Protein AF-0000000066103671 (afdb_homodimer)

Solvent-accessible surface area (backbone atoms only — not comparable to full-atom values): 26483 Å² total; per-residue (Å²): 96,46,72,67,55,50,37,51,46,23,63,72,54,31,15,44,34,22,40,31,51,63,64,48,83,91,61,51,40,71,77,43,67,75,44,98,49,34,64,34,54,51,50,50,44,42,47,73,41,27,54,81,28,36,39,29,40,30,37,34,46,30,46,25,46,45,54,41,62,62,21,47,50,31,49,45,51,47,43,51,47,41,52,72,78,41,65,83,52,42,36,34,37,46,51,26,42,49,42,54,46,69,52,20,32,26,42,35,42,20,42,48,61,73,51,53,35,31,24,36,29,29,52,55,64,54,22,55,50,25,49,38,46,48,38,70,47,81,59,38,37,36,29,33,58,40,40,62,65,54,81,16,22,63,69,43,28,61,35,47,38,81,92,37,34,35,25,56,51,51,54,60,54,47,63,72,42,69,57,34,87,35,40,32,30,32,38,31,34,52,49,53,67,56,37,40,58,48,36,72,76,45,64,70,48,38,31,42,27,43,42,62,60,78,50,63,19,46,67,65,48,46,45,73,37,46,49,38,96,69,40,26,54,32,41,37,45,32,65,75,27,68,52,61,33,55,51,97,58,20,34,61,46,18,20,52,47,33,40,55,50,20,53,54,38,34,58,56,58,71,71,109,96,45,73,66,56,50,35,51,46,22,63,72,54,32,14,44,33,22,41,32,52,63,62,46,83,91,60,51,40,71,76,44,67,76,44,97,50,37,66,35,55,52,50,51,42,43,46,74,42,26,54,81,29,35,38,27,41,30,39,35,45,31,47,25,47,45,54,40,62,61,21,46,49,31,49,44,51,46,43,50,47,40,53,73,76,42,65,83,53,42,36,35,38,46,52,27,42,49,42,52,46,69,52,19,32,27,44,34,42,19,43,48,61,73,49,52,36,32,26,36,31,28,52,54,64,51,21,54,49,25,50,38,46,48,39,69,46,83,57,38,38,35,28,34,58,41,41,61,63,54,81,16,22,63,70,44,30,61,36,47,39,79,93,38,33,36,25,57,50,52,54,60,56,48,63,70,40,71,58,34,85,36,40,32,30,32,38,31,33,48,49,52,66,56,37,40,57,49,35,73,78,46,65,71,46,39,31,42,27,44,42,61,59,77,50,62,18,46,68,65,47,46,45,73,37,43,49,37,97,69,42,27,52,34,40,36,45,31,65,78,26,69,52,62,33,58,51,97,57,20,33,62,46,19,19,51,46,32,40,52,50,18,53,54,39,35,59,57,58,70,73,108

InterPro domains:
  IPR001754 Orotidine 5'-phosphate decarboxylase domain [PF00215] (17-248)
  IPR001754 Orotidine 5'-phosphate decarboxylase domain [SM00934] (16-254)
  IPR011060 Ribulose-phosphate binding barrel [SSF51366] (2-254)
  IPR011995 Orotidine 5'-phosphate decarboxylase, type 2 [MF_01215] (1-267)
  IPR011995 Orotidine 5'-phosphate decarboxylase, type 2 [PTHR43375] (3-267)
  IPR011995 Orotidine 5'-phosphate decarboxylase, type 2 [TIGR02127] (4-252)
  IPR013785 Aldolase-type TIM barrel [G3DSA:3.20.20.70] (2-271)

pLDDT: mean 95.79, std 6.37, range [55.5, 98.94]

Sequence (544 aa):
MTSQELTEQILKKQSFLCVGLDTDLDKIPTYLLSEKDPVFSFNKAIIDATHQYCVAYKPNIAFYEAIGVDGWKALKKTIEYLHAEYPDLYTIADAKRGDIGNTSRMYAKAFFEDLGFDSITVAPYMGKDSVEPFLEFTNKHTILLALTSNEGAFDFQTLKTGDKELYKKVIETSKNWQNSENLMYVVGATKAEYLAEIRKIIPENFLLVPGVGAQGGSLEEVCKYGMTKNVGLLINSSRKIIYASDSSNFAEIAGAKAEAMQNQMASELEKLMTSQELTEQILKKQSFLCVGLDTDLDKIPTYLLSEKDPVFSFNKAIIDATHQYCVAYKPNIAFYEAIGVDGWKALKKTIEYLHAEYPDLYTIADAKRGDIGNTSRMYAKAFFEDLGFDSITVAPYMGKDSVEPFLEFTNKHTILLALTSNEGAFDFQTLKTGDKELYKKVIETSKNWQNSENLMYVVGATKAEYLAEIRKIIPENFLLVPGVGAQGGSLEEVCKYGMTKNVGLLINSSRKIIYASDSSNFAEIAGAKAEAMQNQMASELEKL

Nearest PDB structures (foldseek):
  3qw3-assembly1_B  TM=9.027E-01  e=1.131E-23  Leishmania infantum
  3qw3-assembly1_A  TM=9.038E-01  e=2.795E-23  Leishmania infantum
  3qw4-assembly1_B  TM=8.839E-01  e=1.881E-23  Leishmania donovani
  4mjz-assembly2_B-3  TM=8.627E-01  e=3.505E-23  Toxoplasma gondii
  3qw4-assembly1_C  TM=8.760E-01  e=3.505E-23  Leishmania donovani

Structure (mmCIF, N/CA/C/O backbone):
data_AF-0000000066103671-model_v1
#
loop_
_entity.id
_entity.type
_entity.pdbx_description
1 polymer "Orotidine 5'-phosphate decarboxylase"
#
loop_
_atom_site.group_PDB
_atom_site.id
_atom_site.type_symbol
_atom_site.label_atom_id
_atom_site.label_alt_id
_atom_site.label_comp_id
_atom_site.label_asym_id
_atom_site.label_entity_id
_atom_site.label_seq_id
_atom_site.pdbx_PDB_ins_code
_atom_site.Cartn_x
_atom_site.Cartn_y
_atom_site.Cartn_z
_atom_site.occupancy
_atom_site.B_iso_or_equiv
_atom_site.auth_seq_id
_atom_site.auth_comp_id
_atom_site.auth_asym_id
_atom_site.auth_atom_id
_atom_site.pdbx_PDB_model_num
ATOM 1 N N . MET A 1 1 ? 6.52 11.133 18.312 1 90.62 1 MET A N 1
ATOM 2 C CA . MET A 1 1 ? 5.824 12.312 18.812 1 90.62 1 MET A CA 1
ATOM 3 C C . MET A 1 1 ? 4.375 11.992 19.141 1 90.62 1 MET A C 1
ATOM 5 O O . MET A 1 1 ? 3.703 11.281 18.391 1 90.62 1 MET A O 1
ATOM 9 N N . THR A 1 2 ? 3.879 12.508 20.234 1 94.19 2 THR A N 1
ATOM 10 C CA . THR A 1 2 ? 2.502 12.258 20.641 1 94.19 2 THR A CA 1
ATOM 11 C C . THR A 1 2 ? 1.561 13.305 20.047 1 94.19 2 THR A C 1
ATOM 13 O O . THR A 1 2 ? 2.01 14.328 19.531 1 94.19 2 THR A O 1
ATOM 16 N N . SER A 1 3 ? 0.267 13.047 20.109 1 96.19 3 SER A N 1
ATOM 17 C CA . SER A 1 3 ? -0.73 14.008 19.641 1 96.19 3 SER A CA 1
ATOM 18 C C . SER A 1 3 ? -0.644 15.312 20.422 1 96.19 3 SER A C 1
ATOM 20 O O . SER A 1 3 ? -0.852 16.391 19.875 1 96.19 3 SER A O 1
ATOM 22 N N . GLN A 1 4 ? -0.362 15.188 21.688 1 96.19 4 GLN A N 1
ATOM 23 C CA . GLN A 1 4 ? -0.229 16.375 22.531 1 96.19 4 GLN A CA 1
ATOM 24 C C . GLN A 1 4 ? 0.967 17.219 22.109 1 96.19 4 GLN A C 1
ATOM 26 O O . GLN A 1 4 ? 0.862 18.438 22 1 96.19 4 GLN A O 1
ATOM 31 N N . GLU A 1 5 ? 2.051 16.578 21.875 1 97.25 5 GLU A N 1
ATOM 32 C CA . GLU A 1 5 ? 3.242 17.281 21.422 1 97.25 5 GLU A CA 1
ATOM 33 C C . GLU A 1 5 ? 3 17.953 20.062 1 97.25 5 GLU A C 1
ATOM 35 O O . GLU A 1 5 ? 3.475 19.062 19.812 1 97.25 5 GLU A O 1
ATOM 40 N N . LEU A 1 6 ? 2.307 17.25 19.203 1 98.12 6 LEU A N 1
ATOM 41 C CA . LEU A 1 6 ? 1.964 17.812 17.891 1 98.12 6 LEU A CA 1
ATOM 42 C C . LEU A 1 6 ? 1.114 19.078 18.047 1 98.12 6 LEU A C 1
ATOM 44 O O . LEU A 1 6 ? 1.355 20.078 17.375 1 98.12 6 LEU A O 1
ATOM 48 N N . THR A 1 7 ? 0.162 19.047 18.938 1 98.12 7 THR A N 1
ATOM 49 C CA . THR A 1 7 ? -0.679 20.219 19.203 1 98.12 7 THR A CA 1
ATOM 50 C C . THR A 1 7 ? 0.156 21.375 19.734 1 98.12 7 THR A C 1
ATOM 52 O O . THR A 1 7 ? -0.048 22.516 19.344 1 98.12 7 THR A O 1
ATOM 55 N N . GLU A 1 8 ? 1.073 21.047 20.578 1 98.06 8 GLU A N 1
ATOM 56 C CA . GLU A 1 8 ? 1.951 22.078 21.125 1 98.06 8 GLU A CA 1
ATOM 57 C C . GLU A 1 8 ? 2.764 22.75 20.016 1 98.06 8 GLU A C 1
ATOM 59 O O . GLU A 1 8 ? 2.938 23.969 20.031 1 98.06 8 GLU A O 1
ATOM 64 N N . GLN A 1 9 ? 3.244 21.953 19.094 1 98.19 9 GLN A N 1
ATOM 65 C CA . GLN A 1 9 ? 4.004 22.516 17.984 1 98.19 9 GLN A CA 1
ATOM 66 C C . GLN A 1 9 ? 3.119 23.375 17.078 1 98.19 9 GLN A C 1
ATOM 68 O O . GLN A 1 9 ? 3.562 24.406 16.562 1 98.19 9 GLN A O 1
ATOM 73 N N . ILE A 1 10 ? 1.901 22.938 16.875 1 98.75 10 ILE A N 1
ATOM 74 C CA . ILE A 1 10 ? 0.945 23.688 16.062 1 98.75 10 ILE A CA 1
ATOM 75 C C . ILE A 1 10 ? 0.717 25.062 16.672 1 98.75 10 ILE A C 1
ATOM 77 O O . ILE A 1 10 ? 0.753 26.078 15.961 1 98.75 10 ILE A O 1
ATOM 81 N N . LEU A 1 11 ? 0.555 25.094 17.922 1 98.06 11 LEU A N 1
ATOM 82 C CA . LEU A 1 11 ? 0.298 26.359 18.594 1 98.06 11 LEU A CA 1
ATOM 83 C C . LEU A 1 11 ? 1.552 27.219 18.609 1 98.06 11 LEU A C 1
ATOM 85 O O . LEU A 1 11 ? 1.476 28.438 18.406 1 98.06 11 LEU A O 1
ATOM 89 N N . LYS A 1 12 ? 2.668 26.625 18.828 1 98.06 12 LYS A N 1
ATOM 90 C CA . LYS A 1 12 ? 3.936 27.344 18.891 1 98.06 12 LYS A CA 1
ATOM 91 C C . LYS A 1 12 ? 4.254 27.984 17.547 1 98.06 12 LYS A C 1
ATOM 93 O O . LYS A 1 12 ? 4.645 29.156 17.484 1 98.06 12 LYS A O 1
ATOM 98 N N . LYS A 1 13 ? 3.984 27.281 16.484 1 98.25 13 LYS A N 1
ATOM 99 C CA . LYS A 1 13 ? 4.348 27.766 15.141 1 98.25 13 LYS A CA 1
ATOM 100 C C . LYS A 1 13 ? 3.182 28.484 14.484 1 98.25 13 LYS A C 1
ATOM 102 O O . LYS A 1 13 ? 3.336 29.078 13.406 1 98.25 13 LYS A O 1
ATOM 107 N N . GLN A 1 14 ? 2.053 28.391 15.109 1 98.44 14 GLN A N 1
ATOM 108 C CA . GLN A 1 14 ? 0.826 28.938 14.539 1 98.44 14 GLN A CA 1
ATOM 109 C C . GLN A 1 14 ? 0.572 28.375 13.141 1 98.44 14 GLN A C 1
ATOM 111 O O . GLN A 1 14 ? 0.325 29.125 12.203 1 98.44 14 GLN A O 1
ATOM 116 N N . SER A 1 15 ? 0.712 27.078 13.078 1 98.69 15 SER A N 1
ATOM 117 C CA . SER A 1 15 ? 0.594 26.391 11.797 1 98.69 15 SER A CA 1
ATOM 118 C C . SER A 1 15 ? 0.113 24.953 11.977 1 98.69 15 SER A C 1
ATOM 120 O O . SER A 1 15 ? 0.46 24.297 12.961 1 98.69 15 SER A O 1
ATOM 122 N N . PHE A 1 16 ? -0.69 24.469 11.156 1 98.62 16 PHE A N 1
ATOM 123 C CA . PHE A 1 16 ? -1.019 23.062 11.031 1 98.62 16 PHE A CA 1
ATOM 124 C C . PHE A 1 16 ? -0.837 22.594 9.586 1 98.62 16 PHE A C 1
ATOM 126 O O . PHE A 1 16 ? -1.598 21.75 9.102 1 98.62 16 PHE A O 1
ATOM 133 N N . LEU A 1 17 ? 0.195 23.219 8.945 1 98.56 17 LEU A N 1
ATOM 134 C CA . LEU A 1 17 ? 0.61 22.906 7.582 1 98.56 17 LEU A CA 1
ATOM 135 C C . LEU A 1 17 ? 1.498 21.656 7.555 1 98.56 17 LEU A C 1
ATOM 137 O O . LEU A 1 17 ? 2.416 21.531 8.367 1 98.56 17 LEU A O 1
ATOM 141 N N . CYS A 1 18 ? 1.164 20.734 6.703 1 98.81 18 CYS A N 1
ATOM 142 C CA . CYS A 1 18 ? 1.999 19.594 6.328 1 98.81 18 CYS A CA 1
ATOM 143 C C . CYS A 1 18 ? 2.5 19.734 4.895 1 98.81 18 CYS A C 1
ATOM 145 O O . CYS A 1 18 ? 1.705 19.766 3.953 1 98.81 18 CYS A O 1
ATOM 147 N N . VAL A 1 19 ? 3.771 19.828 4.68 1 98.81 19 VAL A N 1
ATOM 148 C CA . VAL A 1 19 ? 4.348 19.984 3.348 1 98.81 19 VAL A CA 1
ATOM 149 C C . VAL A 1 19 ? 4.668 18.609 2.76 1 98.81 19 VAL A C 1
ATOM 151 O O . VAL A 1 19 ? 5.418 17.844 3.355 1 98.81 19 VAL A O 1
ATOM 154 N N . GLY A 1 20 ? 4.031 18.328 1.617 1 98.56 20 GLY A N 1
ATOM 155 C CA . GLY A 1 20 ? 4.359 17.094 0.913 1 98.56 20 GLY A CA 1
ATOM 156 C C . GLY A 1 20 ? 5.703 17.141 0.216 1 98.56 20 GLY A C 1
ATOM 157 O O . GLY A 1 20 ? 6.047 18.156 -0.411 1 98.56 20 GLY A O 1
ATOM 158 N N . LEU A 1 21 ? 6.504 16.109 0.384 1 98.69 21 LEU A N 1
ATOM 159 C CA . LEU A 1 21 ? 7.762 15.953 -0.339 1 98.69 21 LEU A CA 1
ATOM 160 C C . LEU A 1 21 ? 7.637 14.891 -1.426 1 98.69 21 LEU A C 1
ATOM 162 O O . LEU A 1 21 ? 8.273 13.844 -1.352 1 98.69 21 LEU A O 1
ATOM 166 N N . ASP A 1 22 ? 6.906 15.211 -2.447 1 98 22 ASP A N 1
ATOM 167 C CA . ASP A 1 22 ? 6.625 14.328 -3.574 1 98 22 ASP A CA 1
ATOM 168 C C . ASP A 1 22 ? 7.559 14.617 -4.746 1 98 22 ASP A C 1
ATOM 170 O O . ASP A 1 22 ? 7.105 14.93 -5.848 1 98 22 ASP A O 1
ATOM 174 N N . THR A 1 23 ? 8.797 14.43 -4.578 1 97.56 23 THR A N 1
ATOM 175 C CA . THR A 1 23 ? 9.828 14.891 -5.5 1 97.56 23 THR A CA 1
ATOM 176 C C . THR A 1 23 ? 9.828 14.055 -6.773 1 97.56 23 THR A C 1
ATOM 178 O O . THR A 1 23 ? 10.086 12.844 -6.723 1 97.56 23 THR A O 1
ATOM 181 N N . ASP A 1 24 ? 9.531 14.656 -7.816 1 96.12 24 ASP A N 1
ATOM 182 C CA . ASP A 1 24 ? 9.562 14.133 -9.18 1 96.12 24 ASP A CA 1
ATOM 183 C C . ASP A 1 24 ? 10.75 14.703 -9.953 1 96.12 24 ASP A C 1
ATOM 185 O O . ASP A 1 24 ? 10.812 15.914 -10.195 1 96.12 24 ASP A O 1
ATOM 189 N N . LEU A 1 25 ? 11.609 13.898 -10.445 1 95.56 25 LEU A N 1
ATOM 190 C CA . LEU A 1 25 ? 12.844 14.328 -11.094 1 95.56 25 LEU A CA 1
ATOM 191 C C . LEU A 1 25 ? 12.539 15.133 -12.352 1 95.56 25 LEU A C 1
ATOM 193 O O . LEU A 1 25 ? 13.344 15.961 -12.781 1 95.56 25 LEU A O 1
ATOM 197 N N . ASP A 1 26 ? 11.344 14.938 -12.953 1 94.56 26 ASP A N 1
ATOM 198 C CA . ASP A 1 26 ? 10.969 15.641 -14.172 1 94.56 26 ASP A CA 1
ATOM 199 C C . ASP A 1 26 ? 10.539 17.078 -13.867 1 94.56 26 ASP A C 1
ATOM 201 O O . ASP A 1 26 ? 10.422 17.906 -14.781 1 94.56 26 ASP A O 1
ATOM 205 N N . LYS A 1 27 ? 10.391 17.438 -12.578 1 95.94 27 LYS A N 1
ATOM 206 C CA . LYS A 1 27 ? 9.789 18.719 -12.234 1 95.94 27 LYS A CA 1
ATOM 207 C C . LYS A 1 27 ? 10.758 19.594 -11.445 1 95.94 27 LYS A C 1
ATOM 209 O O . LYS A 1 27 ? 10.484 20.766 -11.195 1 95.94 27 LYS A O 1
ATOM 214 N N . ILE A 1 28 ? 11.875 19.047 -11.031 1 96.44 28 ILE A N 1
ATOM 215 C CA . ILE A 1 28 ? 12.812 19.812 -10.227 1 96.44 28 ILE A CA 1
ATOM 216 C C . ILE A 1 28 ? 13.727 20.641 -11.148 1 96.44 28 ILE A C 1
ATOM 218 O O . ILE A 1 28 ? 13.867 20.312 -12.328 1 96.44 28 ILE A O 1
ATOM 222 N N . PRO A 1 29 ? 14.344 21.688 -10.625 1 96.56 29 PRO A N 1
ATOM 223 C CA . PRO A 1 29 ? 15.289 22.438 -11.445 1 96.56 29 PRO A CA 1
ATOM 224 C C . PRO A 1 29 ? 16.375 21.547 -12.055 1 96.56 29 PRO A C 1
ATOM 226 O O . PRO A 1 29 ? 16.969 20.734 -11.352 1 96.56 29 PRO A O 1
ATOM 229 N N . THR A 1 30 ? 16.734 21.797 -13.297 1 95.38 30 THR A N 1
ATOM 230 C CA . THR A 1 30 ? 17.562 20.891 -14.078 1 95.38 30 THR A CA 1
ATOM 231 C C . THR A 1 30 ? 18.984 20.859 -13.531 1 95.38 30 THR A C 1
ATOM 233 O O . THR A 1 30 ? 19.672 19.828 -13.633 1 95.38 30 THR A O 1
ATOM 236 N N . TYR A 1 31 ? 19.422 21.938 -12.977 1 95.12 31 TYR A N 1
ATOM 237 C CA . TYR A 1 31 ? 20.797 21.969 -12.5 1 95.12 31 TYR A CA 1
ATOM 238 C C . TYR A 1 31 ? 21 20.984 -11.344 1 95.12 31 TYR A C 1
ATOM 240 O O . TYR A 1 31 ? 22.109 20.531 -11.086 1 95.12 31 TYR A O 1
ATOM 248 N N . LEU A 1 32 ? 19.906 20.625 -10.609 1 96.56 32 LEU A N 1
ATOM 249 C CA . LEU A 1 32 ? 20 19.688 -9.484 1 96.56 32 LEU A CA 1
ATOM 250 C C . LEU A 1 32 ? 20.234 18.266 -9.977 1 96.56 32 LEU A C 1
ATOM 252 O O . LEU A 1 32 ? 20.672 17.406 -9.211 1 96.56 32 LEU A O 1
ATOM 256 N N . LEU A 1 33 ? 19.906 18.047 -11.258 1 95.81 33 LEU A N 1
ATOM 257 C CA . LEU A 1 33 ? 19.984 16.703 -11.797 1 95.81 33 LEU A CA 1
ATOM 258 C C . LEU A 1 33 ? 21.438 16.234 -11.875 1 95.81 33 LEU A C 1
ATOM 260 O O . LEU A 1 33 ? 21.703 15.039 -11.984 1 95.81 33 LEU A O 1
ATOM 264 N N . SER A 1 34 ? 22.406 17.188 -11.812 1 95.88 34 SER A N 1
ATOM 265 C CA . SER A 1 34 ? 23.828 16.859 -11.883 1 95.88 34 SER A CA 1
ATOM 266 C C . SER A 1 34 ? 24.375 16.484 -10.508 1 95.88 34 SER A C 1
ATOM 268 O O . SER A 1 34 ? 25.484 15.945 -10.406 1 95.88 34 SER A O 1
ATOM 270 N N . GLU A 1 35 ? 23.578 16.703 -9.508 1 96.5 35 GLU A N 1
ATOM 271 C CA . GLU A 1 35 ? 24 16.359 -8.148 1 96.5 35 GLU A CA 1
ATOM 272 C C . GLU A 1 35 ? 24.031 14.852 -7.945 1 96.5 35 GLU A C 1
ATOM 274 O O . GLU A 1 35 ? 23.344 14.109 -8.648 1 96.5 35 GLU A O 1
ATOM 279 N N . LYS A 1 36 ? 24.812 14.383 -6.973 1 96.81 36 LYS A N 1
ATOM 280 C CA . LYS A 1 36 ? 24.938 12.969 -6.637 1 96.81 36 LYS A CA 1
ATOM 281 C C . LYS A 1 36 ? 23.578 12.391 -6.215 1 96.81 36 LYS A C 1
ATOM 283 O O . LYS A 1 36 ? 23.266 11.242 -6.523 1 96.81 36 LYS A O 1
ATOM 288 N N . ASP A 1 37 ? 22.766 13.164 -5.496 1 98.25 37 ASP A N 1
ATOM 289 C CA . ASP A 1 37 ? 21.438 12.812 -5.016 1 98.25 37 ASP A CA 1
ATOM 290 C C . ASP A 1 37 ? 20.453 13.969 -5.219 1 98.25 37 ASP A C 1
ATOM 292 O O . ASP A 1 37 ? 20.125 14.688 -4.27 1 98.25 37 ASP A O 1
ATOM 296 N N . PRO A 1 38 ? 20 14.055 -6.406 1 98.31 38 PRO A N 1
ATOM 297 C CA . PRO A 1 38 ? 19.141 15.203 -6.734 1 98.31 38 PRO A CA 1
ATOM 298 C C . PRO A 1 38 ? 17.875 15.258 -5.887 1 98.31 38 PRO A C 1
ATOM 300 O O . PRO A 1 38 ? 17.406 16.344 -5.539 1 98.31 38 PRO A O 1
ATOM 303 N N . VAL A 1 39 ? 17.328 14.094 -5.551 1 98.62 39 VAL A N 1
ATOM 304 C CA . VAL A 1 39 ? 16.109 14.047 -4.762 1 98.62 39 VAL A CA 1
ATOM 305 C C . VAL A 1 39 ? 16.359 14.625 -3.373 1 98.62 39 VAL A C 1
ATOM 307 O O . VAL A 1 39 ? 15.617 15.5 -2.916 1 98.62 39 VAL A O 1
ATOM 310 N N . PHE A 1 40 ? 17.469 14.18 -2.756 1 98.75 40 PHE A N 1
ATOM 311 C CA . PHE A 1 40 ? 17.781 14.688 -1.424 1 98.75 40 PHE A CA 1
ATOM 312 C C . PHE A 1 40 ? 18.125 16.172 -1.472 1 98.75 40 PHE A C 1
ATOM 314 O O . PHE A 1 40 ? 17.719 16.938 -0.592 1 98.75 40 PHE A O 1
ATOM 321 N N . SER A 1 41 ? 18.859 16.531 -2.459 1 98.62 41 SER A N 1
ATOM 322 C CA . SER A 1 41 ? 19.234 17.938 -2.59 1 98.62 41 SER A CA 1
ATOM 323 C C . SER A 1 41 ? 18 18.828 -2.682 1 98.62 41 SER A C 1
ATOM 325 O O . SER A 1 41 ? 17.938 19.891 -2.057 1 98.62 41 SER A O 1
ATOM 327 N N . PHE A 1 42 ? 17.062 18.438 -3.49 1 98.75 42 PHE A N 1
ATOM 328 C CA . PHE A 1 42 ? 15.82 19.172 -3.627 1 98.75 42 PHE A CA 1
ATOM 329 C C . PHE A 1 42 ? 15.047 19.188 -2.312 1 98.75 42 PHE A C 1
ATOM 331 O O . PHE A 1 42 ? 14.617 20.234 -1.85 1 98.75 42 PHE A O 1
ATOM 338 N N . ASN A 1 43 ? 14.875 17.984 -1.678 1 98.88 43 ASN A N 1
ATOM 339 C CA . ASN A 1 43 ? 14.156 17.875 -0.414 1 98.88 43 ASN A CA 1
ATOM 340 C C . ASN A 1 43 ? 14.766 18.766 0.663 1 98.88 43 ASN A C 1
ATOM 342 O O . ASN A 1 43 ? 14.055 19.469 1.381 1 98.88 43 ASN A O 1
ATOM 346 N N . LYS A 1 44 ? 16.078 18.672 0.769 1 98.81 44 LYS A N 1
ATOM 347 C CA . LYS A 1 44 ? 16.797 19.453 1.778 1 98.81 44 LYS A CA 1
ATOM 348 C C . LYS A 1 44 ? 16.531 20.938 1.611 1 98.81 44 LYS A C 1
ATOM 350 O O . LYS A 1 44 ? 16.297 21.656 2.592 1 98.81 44 LYS A O 1
ATOM 355 N N . ALA A 1 45 ? 16.625 21.422 0.402 1 98.75 45 ALA A N 1
ATOM 356 C CA . ALA A 1 45 ? 16.391 22.828 0.121 1 98.75 45 ALA A CA 1
ATOM 357 C C . ALA A 1 45 ? 14.969 23.234 0.494 1 98.75 45 ALA A C 1
ATOM 359 O O . ALA A 1 45 ? 14.75 24.312 1.072 1 98.75 45 ALA A O 1
ATOM 360 N N . ILE A 1 46 ? 13.977 22.422 0.127 1 98.88 46 ILE A N 1
ATOM 361 C CA . ILE A 1 46 ? 12.578 22.688 0.45 1 98.88 46 ILE A CA 1
ATOM 362 C C . ILE A 1 46 ? 12.398 22.734 1.966 1 98.88 46 ILE A C 1
ATOM 364 O O . ILE A 1 46 ? 11.773 23.656 2.492 1 98.88 46 ILE A O 1
ATOM 368 N N . ILE A 1 47 ? 12.984 21.734 2.674 1 98.94 47 ILE A N 1
ATOM 369 C CA . ILE A 1 47 ? 12.859 21.641 4.125 1 98.94 47 ILE A CA 1
ATOM 370 C C . ILE A 1 47 ? 13.461 22.875 4.785 1 98.94 47 ILE A C 1
ATOM 372 O O . ILE A 1 47 ? 12.812 23.516 5.621 1 98.94 47 ILE A O 1
ATOM 376 N N . ASP A 1 48 ? 14.641 23.25 4.379 1 98.88 48 ASP A N 1
ATOM 377 C CA . ASP A 1 48 ? 15.328 24.391 4.977 1 98.88 48 ASP A CA 1
ATOM 378 C C . ASP A 1 48 ? 14.523 25.672 4.777 1 98.88 48 ASP A C 1
ATOM 380 O O . ASP A 1 48 ? 14.539 26.562 5.633 1 98.88 48 ASP A O 1
ATOM 384 N N . ALA A 1 49 ? 13.828 25.75 3.691 1 98.81 49 ALA A N 1
ATOM 385 C CA . ALA A 1 49 ? 13.125 26.969 3.334 1 98.81 49 ALA A CA 1
ATOM 386 C C . ALA A 1 49 ? 11.758 27.031 4 1 98.81 49 ALA A C 1
ATOM 388 O O . ALA A 1 49 ? 11.18 28.109 4.152 1 98.81 49 ALA A O 1
ATOM 389 N N . THR A 1 50 ? 11.203 25.891 4.406 1 98.88 50 THR A N 1
ATOM 390 C CA . THR A 1 50 ? 9.797 25.891 4.777 1 98.88 50 THR A CA 1
ATOM 391 C C . THR A 1 50 ? 9.617 25.453 6.23 1 98.88 50 THR A C 1
ATOM 393 O O . THR A 1 50 ? 8.547 25.641 6.812 1 98.88 50 THR A O 1
ATOM 396 N N . HIS A 1 51 ? 10.656 24.938 6.949 1 98.88 51 HIS A N 1
ATOM 397 C CA . HIS A 1 51 ? 10.539 24.266 8.242 1 98.88 51 HIS A CA 1
ATOM 398 C C . HIS A 1 51 ? 9.945 25.203 9.289 1 98.88 51 HIS A C 1
ATOM 400 O O . HIS A 1 51 ? 9.273 24.766 10.227 1 98.88 51 HIS A O 1
ATOM 406 N N . GLN A 1 52 ? 10.109 26.469 9.18 1 98.44 52 GLN A N 1
ATOM 407 C CA . GLN A 1 52 ? 9.633 27.406 10.195 1 98.44 52 GLN A CA 1
ATOM 408 C C . GLN A 1 52 ? 8.133 27.641 10.062 1 98.44 52 GLN A C 1
ATOM 410 O O . GLN A 1 52 ? 7.496 28.141 10.992 1 98.44 52 GLN A O 1
ATOM 415 N N . TYR A 1 53 ? 7.566 27.219 8.883 1 98.75 53 TYR A N 1
ATOM 416 C CA . TYR A 1 53 ? 6.184 27.594 8.594 1 98.75 53 TYR A CA 1
ATOM 417 C C . TYR A 1 53 ? 5.266 26.375 8.648 1 98.75 53 TYR A C 1
ATOM 419 O O . TYR A 1 53 ? 4.047 26.5 8.516 1 98.75 53 TYR A O 1
ATOM 427 N N . CYS A 1 54 ? 5.812 25.188 8.836 1 98.81 54 CYS A N 1
ATOM 428 C CA . CYS A 1 54 ? 5.004 23.984 8.859 1 98.81 54 CYS A CA 1
ATOM 429 C C . CYS A 1 54 ? 5.328 23.125 10.078 1 98.81 54 CYS A C 1
ATOM 431 O O . CYS A 1 54 ? 6.32 23.375 10.766 1 98.81 54 CYS A O 1
ATOM 433 N N . VAL A 1 55 ? 4.453 22.125 10.375 1 98.88 55 VAL A N 1
ATOM 434 C CA . VAL A 1 55 ? 4.652 21.297 11.562 1 98.88 55 VAL A CA 1
ATOM 435 C C . VAL A 1 55 ? 4.938 19.859 11.148 1 98.88 55 VAL A C 1
ATOM 437 O O . VAL A 1 55 ? 5.277 19.016 11.984 1 98.88 55 VAL A O 1
ATOM 440 N N . ALA A 1 56 ? 4.816 19.594 9.82 1 98.94 56 ALA A N 1
ATOM 441 C CA . ALA A 1 56 ? 4.965 18.219 9.375 1 98.94 56 ALA A CA 1
ATOM 442 C C . ALA A 1 56 ? 5.457 18.156 7.934 1 98.94 56 ALA A C 1
ATOM 444 O O . ALA A 1 56 ? 5.23 19.094 7.156 1 98.94 56 ALA A O 1
ATOM 445 N N . TYR A 1 57 ? 6.176 17.141 7.598 1 98.94 57 TYR A N 1
ATOM 446 C CA . TYR A 1 57 ? 6.516 16.781 6.227 1 98.94 57 TYR A CA 1
ATOM 447 C C . TYR A 1 57 ? 5.957 15.406 5.871 1 98.94 57 TYR A C 1
ATOM 449 O O . TYR A 1 57 ? 5.922 14.508 6.715 1 98.94 57 TYR A O 1
ATOM 457 N N . LYS A 1 58 ? 5.531 15.242 4.695 1 98.88 58 LYS A N 1
ATOM 458 C CA . LYS A 1 58 ? 4.883 14.016 4.246 1 98.88 58 LYS A CA 1
ATOM 459 C C . LYS A 1 58 ? 5.402 13.586 2.875 1 98.88 58 LYS A C 1
ATOM 461 O O . LYS A 1 58 ? 4.793 13.891 1.85 1 98.88 58 LYS A O 1
ATOM 466 N N . PRO A 1 59 ? 6.535 12.852 2.781 1 98.88 59 PRO A N 1
ATOM 467 C CA . PRO A 1 59 ? 6.922 12.258 1.501 1 98.88 59 PRO A CA 1
ATOM 468 C C . PRO A 1 59 ? 5.93 11.195 1.021 1 98.88 59 PRO A C 1
ATOM 470 O O . PRO A 1 59 ? 5.48 10.367 1.812 1 98.88 59 PRO A O 1
ATOM 473 N N . ASN A 1 60 ? 5.488 11.297 -0.184 1 98.69 60 ASN A N 1
ATOM 474 C CA . ASN A 1 60 ? 4.75 10.203 -0.807 1 98.69 60 ASN A CA 1
ATOM 475 C C . ASN A 1 60 ? 5.688 9.109 -1.32 1 98.69 60 ASN A C 1
ATOM 477 O O . ASN A 1 60 ? 6.484 9.352 -2.23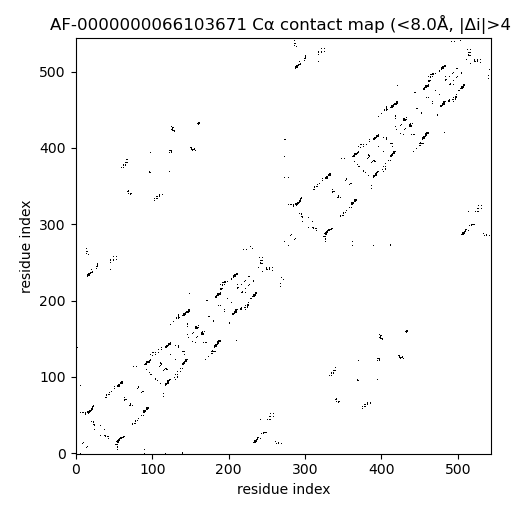2 1 98.69 60 ASN A O 1
ATOM 481 N N . ILE A 1 61 ? 5.578 7.926 -0.833 1 98.5 61 ILE A N 1
ATOM 482 C CA . ILE A 1 61 ? 6.551 6.848 -1.001 1 98.5 61 ILE A CA 1
ATOM 483 C C . ILE A 1 61 ? 6.613 6.434 -2.469 1 98.5 61 ILE A C 1
ATOM 485 O O . ILE A 1 61 ? 7.66 5.988 -2.951 1 98.5 61 ILE A O 1
ATOM 489 N N . ALA A 1 62 ? 5.57 6.656 -3.254 1 98.5 62 ALA A N 1
ATOM 490 C CA . ALA A 1 62 ? 5.512 6.273 -4.664 1 98.5 62 ALA A CA 1
ATOM 491 C C . ALA A 1 62 ? 6.648 6.918 -5.453 1 98.5 62 ALA A C 1
ATOM 493 O O . ALA A 1 62 ? 7.238 6.285 -6.332 1 98.5 62 ALA A O 1
ATOM 494 N N . PHE A 1 63 ? 6.961 8.18 -5.148 1 98.25 63 PHE A N 1
ATOM 495 C CA . PHE A 1 63 ? 7.945 8.93 -5.914 1 98.25 63 PHE A CA 1
ATOM 496 C C . PHE A 1 63 ? 9.352 8.422 -5.629 1 98.25 63 PHE A C 1
ATOM 498 O O . PHE A 1 63 ? 10.242 8.523 -6.484 1 98.25 63 PHE A O 1
ATOM 505 N N . TYR A 1 64 ? 9.531 7.902 -4.488 1 97.88 64 TYR A N 1
ATOM 506 C CA . TYR A 1 64 ? 10.828 7.352 -4.109 1 97.88 64 TYR A CA 1
ATOM 507 C C . TYR A 1 64 ? 10.977 5.922 -4.613 1 97.88 64 TYR A C 1
ATOM 509 O O . TYR A 1 64 ? 12.031 5.551 -5.137 1 97.88 64 TYR A O 1
ATOM 517 N N . GLU A 1 65 ? 9.906 5.125 -4.469 1 96.88 65 GLU A N 1
ATOM 518 C CA . GLU A 1 65 ? 9.914 3.766 -5 1 96.88 65 GLU A CA 1
ATOM 519 C C . GLU A 1 65 ? 10.18 3.762 -6.504 1 96.88 65 GLU A C 1
ATOM 521 O O . GLU A 1 65 ? 10.867 2.879 -7.02 1 96.88 65 GLU A O 1
ATOM 526 N N . ALA A 1 66 ? 9.664 4.742 -7.188 1 96.94 66 ALA A N 1
ATOM 527 C CA . ALA A 1 66 ? 9.781 4.828 -8.641 1 96.94 66 ALA A CA 1
ATOM 528 C C . ALA A 1 66 ? 11.234 5.012 -9.07 1 96.94 66 ALA A C 1
ATOM 530 O O . ALA A 1 66 ? 11.594 4.707 -10.211 1 96.94 66 ALA A O 1
ATOM 531 N N . ILE A 1 67 ? 12.055 5.469 -8.156 1 96.12 67 ILE A N 1
ATOM 532 C CA . ILE A 1 67 ? 13.461 5.719 -8.445 1 96.12 67 ILE A CA 1
ATOM 533 C C . ILE A 1 67 ? 14.305 4.516 -8.023 1 96.12 67 ILE A C 1
ATOM 535 O O . ILE A 1 67 ? 15.523 4.504 -8.211 1 96.12 67 ILE A O 1
ATOM 539 N N . GLY A 1 68 ? 13.672 3.514 -7.426 1 94.12 68 GLY A N 1
ATOM 540 C CA . GLY A 1 68 ? 14.352 2.283 -7.062 1 94.12 68 GLY A CA 1
ATOM 541 C C . GLY A 1 68 ? 15.203 2.422 -5.809 1 94.12 68 GLY A C 1
ATOM 542 O O . GLY A 1 68 ? 14.797 3.078 -4.848 1 94.12 68 GLY A O 1
ATOM 543 N N . VAL A 1 69 ? 16.312 1.772 -5.801 1 94.69 69 VAL A N 1
ATOM 544 C CA . VAL A 1 69 ? 17.203 1.728 -4.648 1 94.69 69 VAL A CA 1
ATOM 545 C C . VAL A 1 69 ? 17.656 3.141 -4.293 1 94.69 69 VAL A C 1
ATOM 547 O O . VAL A 1 69 ? 17.688 3.51 -3.115 1 94.69 69 VAL A O 1
ATOM 550 N N . ASP A 1 70 ? 17.922 3.955 -5.266 1 96 70 ASP A N 1
ATOM 551 C CA . ASP A 1 70 ? 18.391 5.316 -5.023 1 96 70 ASP A CA 1
ATOM 552 C C . ASP A 1 70 ? 17.281 6.172 -4.398 1 96 70 ASP A C 1
ATOM 554 O O . ASP A 1 70 ? 17.562 7.062 -3.596 1 96 70 ASP A O 1
ATOM 558 N N . GLY A 1 71 ? 16.031 5.938 -4.797 1 96.94 71 GLY A N 1
ATOM 559 C CA . GLY A 1 71 ? 14.914 6.625 -4.172 1 96.94 71 GLY A CA 1
ATOM 560 C C . GLY A 1 71 ? 14.773 6.316 -2.693 1 96.94 71 GLY A C 1
ATOM 561 O O . GLY A 1 71 ? 14.523 7.211 -1.885 1 96.94 71 GLY A O 1
ATOM 562 N N . TRP A 1 72 ? 14.977 5.059 -2.373 1 96 72 TRP A N 1
ATOM 563 C CA . TRP A 1 72 ? 14.891 4.637 -0.98 1 96 72 TRP A CA 1
ATOM 564 C C . TRP A 1 72 ? 16 5.266 -0.147 1 96 72 TRP A C 1
ATOM 566 O O . TRP A 1 72 ? 15.773 5.68 0.992 1 96 72 TRP A O 1
ATOM 576 N N . LYS A 1 73 ? 17.188 5.293 -0.736 1 97.19 73 LYS A N 1
ATOM 577 C CA . LYS A 1 73 ? 18.297 5.945 -0.059 1 97.19 73 LYS A CA 1
ATOM 578 C C . LYS A 1 73 ? 18 7.422 0.189 1 97.19 73 LYS A C 1
ATOM 580 O O . LYS A 1 73 ? 18.281 7.941 1.273 1 97.19 73 LYS A O 1
ATOM 585 N N . ALA A 1 74 ? 17.484 8.094 -0.816 1 98.38 74 ALA A N 1
ATOM 586 C CA . ALA A 1 74 ? 17.141 9.508 -0.699 1 98.38 74 ALA A CA 1
ATOM 587 C C . ALA A 1 74 ? 16.094 9.742 0.38 1 98.38 74 ALA A C 1
ATOM 589 O O . ALA A 1 74 ? 16.156 10.719 1.125 1 98.38 74 ALA A O 1
ATOM 590 N N . LEU A 1 75 ? 15.133 8.852 0.425 1 98.5 75 LEU A N 1
ATOM 591 C CA . LEU A 1 75 ? 14.094 8.93 1.445 1 98.5 75 LEU A CA 1
ATOM 592 C C . LEU A 1 75 ? 14.695 8.82 2.844 1 98.5 75 LEU A C 1
ATOM 594 O O . LEU A 1 75 ? 14.406 9.648 3.713 1 98.5 75 LEU A O 1
ATOM 598 N N . LYS A 1 76 ? 15.477 7.789 3.035 1 98 76 LYS A N 1
ATOM 599 C CA . LYS A 1 76 ? 16.125 7.578 4.332 1 98 76 LYS A CA 1
ATOM 600 C C . LYS A 1 76 ? 16.969 8.789 4.73 1 98 76 LYS A C 1
ATOM 602 O O . LYS A 1 76 ? 16.875 9.258 5.867 1 98 76 LYS A O 1
ATOM 607 N N . LYS A 1 77 ? 17.734 9.305 3.793 1 98.5 77 LYS A N 1
ATOM 608 C CA . LYS A 1 77 ? 18.562 10.484 4.043 1 98.5 77 LYS A CA 1
ATOM 609 C C . LYS A 1 77 ? 17.719 11.688 4.422 1 98.5 77 LYS A C 1
ATOM 611 O O . LYS A 1 77 ? 18.094 12.477 5.289 1 98.5 77 LYS A O 1
ATOM 616 N N . THR A 1 78 ? 16.625 11.859 3.744 1 98.88 78 THR A N 1
ATOM 617 C CA . THR A 1 78 ? 15.719 12.969 4.004 1 98.88 78 THR A CA 1
ATOM 618 C C . THR A 1 78 ? 15.172 12.906 5.426 1 98.88 78 THR A C 1
ATOM 620 O O . THR A 1 78 ? 15.164 13.914 6.137 1 98.88 78 THR A O 1
ATOM 623 N N . ILE A 1 79 ? 14.766 11.75 5.863 1 98.75 79 ILE A N 1
ATOM 624 C CA . ILE A 1 79 ? 14.172 11.586 7.188 1 98.75 79 ILE A CA 1
ATOM 625 C C . ILE A 1 79 ? 15.242 11.742 8.258 1 98.75 79 ILE A C 1
ATOM 627 O O . ILE A 1 79 ? 15 12.352 9.305 1 98.75 79 ILE A O 1
ATOM 631 N N . GLU A 1 80 ? 16.406 11.203 7.996 1 98.62 80 GLU A N 1
ATOM 632 C CA . GLU A 1 80 ? 17.531 11.391 8.922 1 98.62 80 GLU A CA 1
ATOM 633 C C . GLU A 1 80 ? 17.875 12.867 9.078 1 98.62 80 GLU A C 1
ATOM 635 O O . GLU A 1 80 ? 18.156 13.328 10.188 1 98.62 80 GLU A O 1
ATOM 640 N N . TYR A 1 81 ? 17.844 13.586 7.992 1 98.88 81 TYR A N 1
ATOM 641 C CA . TYR A 1 81 ? 18.109 15.016 8.023 1 98.88 81 TYR A CA 1
ATOM 642 C C . TYR A 1 81 ? 17.078 15.742 8.875 1 98.88 81 TYR A C 1
ATOM 644 O O . TYR A 1 81 ? 17.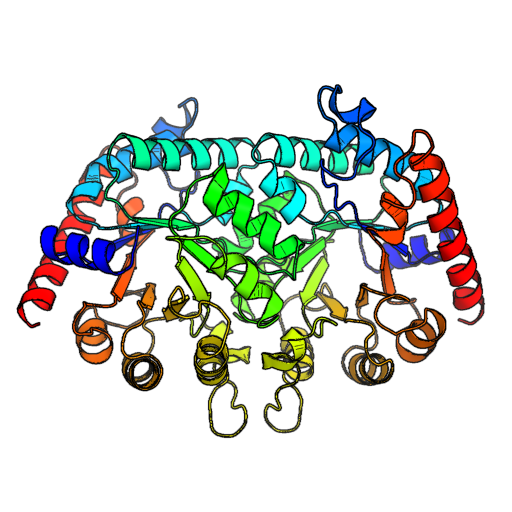422 16.594 9.703 1 98.88 81 TYR A O 1
ATOM 652 N N . LEU A 1 82 ? 15.828 15.43 8.68 1 98.81 82 LEU A N 1
ATOM 653 C CA . LEU A 1 82 ? 14.742 16.031 9.453 1 98.81 82 LEU A CA 1
ATOM 654 C C . LEU A 1 82 ? 14.93 15.773 10.945 1 98.81 82 LEU A C 1
ATOM 656 O O . LEU A 1 82 ? 14.805 16.688 11.766 1 98.81 82 LEU A O 1
ATOM 660 N N . HIS A 1 83 ? 15.297 14.57 11.297 1 98.25 83 HIS A N 1
ATOM 661 C CA . HIS A 1 83 ? 15.453 14.195 12.695 1 98.25 83 HIS A CA 1
ATOM 662 C C . HIS A 1 83 ? 16.641 14.914 13.336 1 98.25 83 HIS A C 1
ATOM 664 O O . HIS A 1 83 ? 16.578 15.297 14.5 1 98.25 83 HIS A O 1
ATOM 670 N N . ALA A 1 84 ? 17.656 15.062 12.57 1 98.62 84 ALA A N 1
ATOM 671 C CA . ALA A 1 84 ? 18.891 15.648 13.094 1 98.62 84 ALA A CA 1
ATOM 672 C C . ALA A 1 84 ? 18.75 17.156 13.219 1 98.62 84 ALA A C 1
ATOM 674 O O . ALA A 1 84 ? 19.156 17.75 14.234 1 98.62 84 ALA A O 1
ATOM 675 N N . GLU A 1 85 ? 18.188 17.812 12.242 1 98.69 85 GLU A N 1
ATOM 676 C CA . GLU A 1 85 ? 18.219 19.266 12.164 1 98.69 85 GLU A CA 1
ATOM 677 C C . GLU A 1 85 ? 16.938 19.875 12.742 1 98.69 85 GLU A C 1
ATOM 679 O O . GLU A 1 85 ? 16.953 21 13.234 1 98.69 85 GLU A O 1
ATOM 684 N N . TYR A 1 86 ? 15.828 19.141 12.625 1 98.38 86 TYR A N 1
ATOM 685 C CA . TYR A 1 86 ? 14.531 19.672 13.023 1 98.38 86 TYR A CA 1
ATOM 686 C C . TYR A 1 86 ? 13.719 18.609 13.766 1 98.38 86 TYR A C 1
ATOM 688 O O . TYR A 1 86 ? 12.633 18.234 13.32 1 98.38 86 TYR A O 1
ATOM 696 N N . PRO A 1 87 ? 14.148 18.203 14.945 1 97.38 87 PRO A N 1
ATOM 697 C CA . PRO A 1 87 ? 13.57 17.062 15.648 1 97.38 87 PRO A CA 1
ATOM 698 C C . PRO A 1 87 ? 12.125 17.297 16.078 1 97.38 87 PRO A C 1
ATOM 700 O O . PRO A 1 87 ? 11.414 16.344 16.422 1 97.38 87 PRO A O 1
ATOM 703 N N . ASP A 1 88 ? 11.625 18.516 16.031 1 97.38 88 ASP A N 1
ATOM 704 C CA . ASP A 1 88 ? 10.273 18.812 16.484 1 97.38 88 ASP A CA 1
ATOM 705 C C . ASP A 1 88 ? 9.273 18.703 15.336 1 97.38 88 ASP A C 1
ATOM 707 O O . ASP A 1 88 ? 8.062 18.844 15.531 1 97.38 88 ASP A O 1
ATOM 711 N N . LEU A 1 89 ? 9.781 18.453 14.133 1 98.69 89 LEU A N 1
ATOM 712 C CA . LEU A 1 89 ? 8.898 18.312 12.984 1 98.69 89 LEU A CA 1
ATOM 713 C C . LEU A 1 89 ? 8.328 16.906 12.891 1 98.69 89 LEU A C 1
ATOM 715 O O . LEU A 1 89 ? 9.062 15.93 13.07 1 98.69 89 LEU A O 1
ATOM 719 N N . TYR A 1 90 ? 7.023 16.812 12.656 1 98.81 90 TYR A N 1
ATOM 720 C CA . TYR A 1 90 ? 6.277 15.57 12.516 1 98.81 90 TYR A CA 1
ATOM 721 C C . TYR A 1 90 ? 6.445 14.984 11.125 1 98.81 90 TYR A C 1
ATOM 723 O O . TYR A 1 90 ? 6.41 15.711 10.125 1 98.81 90 TYR A O 1
ATOM 731 N N . THR A 1 91 ? 6.684 13.672 11.031 1 98.88 91 THR A N 1
ATOM 732 C CA . THR A 1 91 ? 6.926 13.062 9.727 1 98.88 91 THR A CA 1
ATOM 733 C C . THR A 1 91 ? 5.848 12.023 9.414 1 98.88 91 THR A C 1
ATOM 735 O O . THR A 1 91 ? 5.484 11.211 10.266 1 98.88 91 THR A O 1
ATOM 738 N N . ILE A 1 92 ? 5.32 12.07 8.211 1 98.94 92 ILE A N 1
ATOM 739 C CA . ILE A 1 92 ? 4.254 11.188 7.746 1 98.94 92 ILE A CA 1
ATOM 740 C C . ILE A 1 92 ? 4.727 10.414 6.52 1 98.94 92 ILE A C 1
ATOM 742 O O . ILE A 1 92 ? 5.094 11.008 5.504 1 98.94 92 ILE A O 1
ATOM 746 N N . ALA A 1 93 ? 4.793 9.125 6.617 1 98.88 93 ALA A N 1
ATOM 747 C CA . ALA A 1 93 ? 4.973 8.297 5.422 1 98.88 93 ALA A CA 1
ATOM 748 C C . ALA A 1 93 ? 3.654 8.125 4.68 1 98.88 93 ALA A C 1
ATOM 750 O O . ALA A 1 93 ? 2.787 7.359 5.113 1 98.88 93 ALA A O 1
ATOM 751 N N . ASP A 1 94 ? 3.488 8.82 3.619 1 98.75 94 ASP A N 1
ATOM 752 C CA . ASP A 1 94 ? 2.314 8.609 2.775 1 98.75 94 ASP A CA 1
ATOM 753 C C . ASP A 1 94 ? 2.486 7.387 1.88 1 98.75 94 ASP A C 1
ATOM 755 O O . ASP A 1 94 ? 2.895 7.512 0.724 1 98.75 94 ASP A O 1
ATOM 759 N N . ALA A 1 95 ? 2.148 6.27 2.43 1 98.56 95 ALA A N 1
ATOM 760 C CA . ALA A 1 95 ? 2.502 5 1.803 1 98.56 95 ALA A CA 1
ATOM 761 C C . ALA A 1 95 ? 1.254 4.18 1.486 1 98.56 95 ALA A C 1
ATOM 763 O O . ALA A 1 95 ? 1.27 3.338 0.585 1 98.56 95 ALA A O 1
ATOM 764 N N . LYS A 1 96 ? 0.159 4.414 2.23 1 98.5 96 LYS A N 1
ATOM 765 C CA . LYS A 1 96 ? -1.119 3.723 2.096 1 98.5 96 LYS A CA 1
ATOM 766 C C . LYS A 1 96 ? -0.92 2.211 2.035 1 98.5 96 LYS A C 1
ATOM 768 O O . LYS A 1 96 ? -1.44 1.546 1.136 1 98.5 96 LYS A O 1
ATOM 773 N N . ARG A 1 97 ? -0.173 1.686 3.027 1 98.5 97 ARG A N 1
ATOM 774 C CA . ARG A 1 97 ? 0.101 0.254 3.092 1 98.5 97 ARG A CA 1
ATOM 775 C C . ARG A 1 97 ? -1.13 -0.52 3.551 1 98.5 97 ARG A C 1
ATOM 777 O O . ARG A 1 97 ? -2.059 0.061 4.117 1 98.5 97 ARG A O 1
ATOM 784 N N . GLY A 1 98 ? -1.122 -1.8 3.279 1 95.12 98 GLY A N 1
ATOM 785 C CA . GLY A 1 98 ? -2.139 -2.738 3.73 1 95.12 98 GLY A CA 1
ATOM 786 C C . GLY A 1 98 ? -1.729 -4.188 3.561 1 95.12 98 GLY A C 1
ATOM 787 O O . GLY A 1 98 ? -1.312 -4.598 2.475 1 95.12 98 GLY A O 1
ATOM 788 N N . ASP A 1 99 ? -1.735 -4.93 4.559 1 96.94 99 ASP A N 1
ATOM 789 C CA . ASP A 1 99 ? -1.574 -6.379 4.609 1 96.94 99 ASP A CA 1
ATOM 790 C C . ASP A 1 99 ? -2.15 -6.953 5.902 1 96.94 99 ASP A C 1
ATOM 792 O O . ASP A 1 99 ? -2.977 -6.312 6.555 1 96.94 99 ASP A O 1
ATOM 796 N N . ILE A 1 100 ? -1.794 -8.195 6.18 1 95.62 100 ILE A N 1
ATOM 797 C CA . ILE A 1 100 ? -2.436 -8.773 7.352 1 95.62 100 ILE A CA 1
ATOM 798 C C . ILE A 1 100 ? -1.376 -9.352 8.289 1 95.62 100 ILE A C 1
ATOM 800 O O . ILE A 1 100 ? -0.367 -9.898 7.832 1 95.62 100 ILE A O 1
ATOM 804 N N . GLY A 1 101 ? -1.651 -9.172 9.547 1 95.69 101 GLY A N 1
ATOM 805 C CA . GLY A 1 101 ? -0.894 -9.867 10.578 1 95.69 101 GLY A CA 1
ATOM 806 C C . GLY A 1 101 ? 0.582 -9.508 10.578 1 95.69 101 GLY A C 1
ATOM 807 O O . GLY A 1 101 ? 0.943 -8.328 10.602 1 95.69 101 GLY A O 1
ATOM 808 N N . ASN A 1 102 ? 1.358 -10.539 10.516 1 94.5 102 ASN A N 1
ATOM 809 C CA . ASN A 1 102 ? 2.807 -10.367 10.578 1 94.5 102 ASN A CA 1
ATOM 810 C C . ASN A 1 102 ? 3.322 -9.539 9.406 1 94.5 102 ASN A C 1
ATOM 812 O O . ASN A 1 102 ? 4.266 -8.758 9.562 1 94.5 102 ASN A O 1
ATOM 816 N N . THR A 1 103 ? 2.727 -9.742 8.258 1 96.5 103 THR A N 1
ATOM 817 C CA . THR A 1 103 ? 3.15 -8.984 7.09 1 96.5 103 THR A CA 1
ATOM 818 C C . THR A 1 103 ? 2.926 -7.488 7.305 1 96.5 103 THR A C 1
ATOM 820 O O . THR A 1 103 ? 3.775 -6.672 6.953 1 96.5 103 THR A O 1
ATOM 823 N N . SER A 1 104 ? 1.808 -7.16 7.918 1 97.38 104 SER A N 1
ATOM 824 C CA . SER A 1 104 ? 1.552 -5.766 8.281 1 97.38 104 SER A CA 1
ATOM 825 C C . SER A 1 104 ? 2.596 -5.25 9.258 1 97.38 104 SER A C 1
ATOM 827 O O . SER A 1 104 ? 3.037 -4.102 9.156 1 97.38 104 SER A O 1
ATOM 829 N N . ARG A 1 105 ? 2.961 -6.059 10.219 1 97.44 105 ARG A N 1
ATOM 830 C CA . ARG A 1 105 ? 3.961 -5.672 11.211 1 97.44 105 ARG A CA 1
ATOM 831 C C . ARG A 1 105 ? 5.301 -5.375 10.547 1 97.44 105 ARG A C 1
ATOM 833 O O . ARG A 1 105 ? 6.031 -4.484 10.984 1 97.44 105 ARG A O 1
ATOM 840 N N . MET A 1 106 ? 5.621 -6.105 9.445 1 98 106 MET A N 1
ATOM 841 C CA . MET A 1 106 ? 6.863 -5.855 8.727 1 98 106 MET A CA 1
ATOM 842 C C . MET A 1 106 ? 6.848 -4.477 8.07 1 98 106 MET A C 1
ATOM 844 O O . MET A 1 106 ? 7.855 -3.768 8.086 1 98 106 MET A O 1
ATOM 848 N N . TYR A 1 107 ? 5.695 -4.07 7.535 1 98.44 107 TYR A N 1
ATOM 849 C CA . TYR A 1 107 ? 5.586 -2.707 7.031 1 98.44 107 TYR A CA 1
ATOM 850 C C . TYR A 1 107 ? 5.789 -1.695 8.148 1 98.44 107 TYR A C 1
ATOM 852 O O . TYR A 1 107 ? 6.516 -0.712 7.984 1 98.44 107 TYR A O 1
ATOM 860 N N . ALA A 1 108 ? 5.121 -1.938 9.281 1 98.5 108 ALA A N 1
ATOM 861 C CA . ALA A 1 108 ? 5.234 -1.025 10.414 1 98.5 108 ALA A CA 1
ATOM 862 C C . ALA A 1 108 ? 6.688 -0.876 10.852 1 98.5 108 ALA A C 1
ATOM 864 O O . ALA A 1 108 ? 7.16 0.237 11.094 1 98.5 108 ALA A O 1
ATOM 865 N N . LYS A 1 109 ? 7.359 -1.98 10.898 1 97.38 109 LYS A N 1
ATOM 866 C CA . LYS A 1 109 ? 8.766 -1.976 11.297 1 97.38 109 LYS A CA 1
ATOM 867 C C . LYS A 1 109 ? 9.602 -1.141 10.336 1 97.38 109 LYS A C 1
ATOM 869 O O . LYS A 1 109 ? 10.453 -0.36 10.766 1 97.38 109 LYS A O 1
ATOM 874 N N . ALA A 1 110 ? 9.375 -1.315 9.094 1 97.81 110 ALA A N 1
ATOM 875 C CA . ALA A 1 110 ? 10.133 -0.586 8.086 1 97.81 110 ALA A CA 1
ATOM 876 C C . ALA A 1 110 ? 9.992 0.921 8.273 1 97.81 110 ALA A C 1
ATOM 878 O O . ALA A 1 110 ? 10.992 1.646 8.297 1 97.81 110 ALA A O 1
ATOM 879 N N . PHE A 1 111 ? 8.812 1.413 8.492 1 98.62 111 PHE A N 1
ATOM 880 C CA . PHE A 1 111 ? 8.555 2.848 8.453 1 98.62 111 PHE A CA 1
ATOM 881 C C . PHE A 1 111 ? 8.766 3.473 9.828 1 98.62 111 PHE A C 1
ATOM 883 O O . PHE A 1 111 ? 9.234 4.609 9.93 1 98.62 111 PHE A O 1
ATOM 890 N N . PHE A 1 112 ? 8.469 2.709 10.93 1 98.25 112 PHE A N 1
ATOM 891 C CA . PHE A 1 112 ? 8.531 3.285 12.266 1 98.25 112 PHE A CA 1
ATOM 892 C C . PHE A 1 112 ? 9.922 3.096 12.867 1 98.25 112 PHE A C 1
ATOM 894 O O . PHE A 1 112 ? 10.391 3.941 13.633 1 98.25 112 PHE A O 1
ATOM 901 N N . GLU A 1 113 ? 10.578 1.995 12.539 1 96.19 113 GLU A N 1
ATOM 902 C CA . GLU A 1 113 ? 11.859 1.712 13.172 1 96.19 113 GLU A CA 1
ATOM 903 C C . GLU A 1 113 ? 13.023 2.014 12.234 1 96.19 113 GLU A C 1
ATOM 905 O O . GLU A 1 113 ? 13.898 2.812 12.562 1 96.19 113 GLU A O 1
ATOM 910 N N . ASP A 1 114 ? 12.977 1.444 11.062 1 95.38 114 ASP A N 1
ATOM 911 C CA . ASP A 1 114 ? 14.102 1.626 10.148 1 95.38 114 ASP A CA 1
ATOM 912 C C . ASP A 1 114 ? 14.18 3.07 9.648 1 95.38 114 ASP A C 1
ATOM 914 O O . ASP A 1 114 ? 15.227 3.705 9.742 1 95.38 114 ASP A O 1
ATOM 918 N N . LEU A 1 115 ? 13.055 3.623 9.133 1 97.44 115 LEU A N 1
ATOM 919 C CA . LEU A 1 115 ? 13.062 4.965 8.562 1 97.44 115 LEU A CA 1
ATOM 920 C C . LEU A 1 115 ? 12.766 6.016 9.625 1 97.44 115 LEU A C 1
ATOM 922 O O . LEU A 1 115 ? 13.117 7.184 9.461 1 97.44 115 LEU A O 1
ATOM 926 N N . GLY A 1 116 ? 12.031 5.605 10.656 1 97.81 116 GLY A N 1
ATOM 927 C CA . GLY A 1 116 ? 11.844 6.473 11.812 1 97.81 116 GLY A CA 1
ATOM 928 C C . GLY A 1 116 ? 10.727 7.48 11.625 1 97.81 116 GLY A C 1
ATOM 929 O O . GLY A 1 116 ? 10.758 8.562 12.211 1 97.81 116 GLY A O 1
ATOM 930 N N . PHE A 1 117 ? 9.75 7.184 10.852 1 98.75 117 PHE A N 1
ATOM 931 C CA . PHE A 1 117 ? 8.609 8.078 10.68 1 98.75 117 PHE A CA 1
ATOM 932 C C . PHE A 1 117 ? 7.777 8.133 11.961 1 98.75 117 PHE A C 1
ATOM 934 O O . PHE A 1 117 ? 7.777 7.191 12.75 1 98.75 117 PHE A O 1
ATOM 941 N N . ASP A 1 118 ? 7.055 9.25 12.117 1 98.81 118 ASP A N 1
ATOM 942 C CA . ASP A 1 118 ? 6.113 9.391 13.227 1 98.81 118 ASP A CA 1
ATOM 943 C C . ASP A 1 118 ? 4.781 8.719 12.898 1 98.81 118 ASP A C 1
ATOM 945 O O . ASP A 1 118 ? 4.039 8.328 13.805 1 98.81 118 ASP A O 1
ATOM 949 N N . SER A 1 119 ? 4.496 8.617 11.602 1 98.88 119 SER A N 1
ATOM 950 C CA . SER A 1 119 ? 3.207 8.062 11.203 1 98.88 119 SER A CA 1
ATOM 951 C C . SER A 1 119 ? 3.256 7.512 9.781 1 98.88 119 SER A C 1
ATOM 953 O O . SER A 1 119 ? 4.215 7.762 9.047 1 98.88 119 SER A O 1
ATOM 955 N N . ILE A 1 120 ? 2.227 6.754 9.43 1 98.88 120 ILE A N 1
ATOM 956 C CA . ILE A 1 120 ? 2.109 6.156 8.102 1 98.88 120 ILE A CA 1
ATOM 957 C C . ILE A 1 120 ? 0.639 6.07 7.703 1 98.88 120 ILE A C 1
ATOM 959 O O . ILE A 1 120 ? -0.225 5.809 8.547 1 98.88 120 ILE A O 1
ATOM 963 N N . THR A 1 121 ? 0.34 6.332 6.449 1 98.88 121 THR A N 1
ATOM 964 C CA . THR A 1 121 ? -1.019 6.137 5.957 1 98.88 121 THR A CA 1
ATOM 965 C C . THR A 1 121 ? -1.262 4.672 5.605 1 98.88 121 THR A C 1
ATOM 967 O O . THR A 1 121 ? -0.377 4 5.07 1 98.88 121 THR A O 1
ATOM 970 N N . VAL A 1 122 ? -2.49 4.145 5.902 1 98.81 122 VAL A N 1
ATOM 971 C CA . VAL A 1 122 ? -2.822 2.746 5.648 1 98.81 122 VAL A CA 1
ATOM 972 C C . VAL A 1 122 ? -4.23 2.648 5.062 1 98.81 122 VAL A C 1
ATOM 974 O O . VAL A 1 122 ? -5.066 3.523 5.293 1 98.81 122 VAL A O 1
ATOM 977 N N . ALA A 1 123 ? -4.453 1.597 4.289 1 98.44 123 ALA A N 1
ATOM 978 C CA . ALA A 1 123 ? -5.758 1.319 3.697 1 98.44 123 ALA A CA 1
ATOM 979 C C . ALA A 1 123 ? -6.625 0.496 4.645 1 98.44 123 ALA A C 1
ATOM 981 O O . ALA A 1 123 ? -6.152 -0.464 5.254 1 98.44 123 ALA A O 1
ATOM 982 N N . PRO A 1 124 ? -7.875 0.755 4.719 1 98.5 124 PRO A N 1
ATOM 983 C CA . PRO A 1 124 ? -8.742 0.135 5.719 1 98.5 124 PRO A CA 1
ATOM 984 C C . PRO A 1 124 ? -9.344 -1.188 5.246 1 98.5 124 PRO A C 1
ATOM 986 O O . PRO A 1 124 ? -9.883 -1.949 6.051 1 98.5 124 PRO A O 1
ATOM 989 N N . TYR A 1 125 ? -9.289 -1.556 3.988 1 98.5 125 TYR A N 1
ATOM 990 C CA . TYR A 1 125 ? -10.148 -2.516 3.311 1 98.5 125 TYR A CA 1
ATOM 991 C C . TYR A 1 125 ? -10.094 -3.879 3.99 1 98.5 125 TYR A C 1
ATOM 993 O O . TYR A 1 125 ? -11.102 -4.578 4.078 1 98.5 125 TYR A O 1
ATOM 1001 N N . MET A 1 126 ? -8.938 -4.266 4.508 1 98.06 126 MET A N 1
ATOM 1002 C CA . MET A 1 126 ? -8.766 -5.621 5.027 1 98.06 126 MET A CA 1
ATOM 1003 C C . MET A 1 126 ? -9.039 -5.672 6.523 1 98.06 126 MET A C 1
ATOM 1005 O O . MET A 1 126 ? -8.883 -6.719 7.156 1 98.06 126 MET A O 1
ATOM 1009 N N . GLY A 1 127 ? -9.305 -4.582 7.199 1 98.25 127 GLY A N 1
ATOM 1010 C CA . GLY A 1 127 ? -9.906 -4.559 8.523 1 98.25 127 GLY A CA 1
ATOM 1011 C C . GLY A 1 127 ? -8.883 -4.594 9.641 1 98.25 127 GLY A C 1
ATOM 1012 O O . GLY A 1 127 ? -7.723 -4.219 9.445 1 98.25 127 GLY A O 1
ATOM 1013 N N . LYS A 1 128 ? -9.297 -5.039 10.75 1 98.25 128 LYS A N 1
ATOM 1014 C CA . LYS A 1 128 ? -8.656 -4.883 12.055 1 98.25 128 LYS A CA 1
ATOM 1015 C C . LYS A 1 128 ? -7.25 -5.469 12.047 1 98.25 128 LYS A C 1
ATOM 1017 O O . LYS A 1 128 ? -6.285 -4.789 12.414 1 98.25 128 LYS A O 1
ATOM 1022 N N . ASP A 1 129 ? -7.094 -6.668 11.625 1 98.06 129 ASP A N 1
ATOM 1023 C CA . ASP A 1 129 ? -5.809 -7.352 11.742 1 98.06 129 ASP A CA 1
ATOM 1024 C C . ASP A 1 129 ? -4.82 -6.844 10.695 1 98.06 129 ASP A C 1
ATOM 1026 O O . ASP A 1 129 ? -3.654 -7.242 10.695 1 98.06 129 ASP A O 1
ATOM 1030 N N . SER A 1 130 ? -5.328 -5.992 9.82 1 98.12 130 SER A N 1
ATOM 1031 C CA . SER A 1 130 ? -4.457 -5.316 8.867 1 98.12 130 SER A CA 1
ATOM 1032 C C . SER A 1 130 ? -3.93 -4 9.43 1 98.12 130 SER A C 1
ATOM 1034 O O . SER A 1 130 ? -2.865 -3.527 9.031 1 98.12 130 SER A O 1
ATOM 1036 N N . VAL A 1 131 ? -4.629 -3.361 10.414 1 98.69 131 VAL A N 1
ATOM 1037 C CA . VAL A 1 131 ? -4.305 -2.014 10.875 1 98.69 131 VAL A CA 1
ATOM 1038 C C . VAL A 1 131 ? -3.715 -2.07 12.281 1 98.69 131 VAL A C 1
ATOM 1040 O O . VAL A 1 131 ? -2.771 -1.341 12.594 1 98.69 131 VAL A O 1
ATOM 1043 N N . GLU A 1 132 ? -4.129 -2.986 13.125 1 98.62 132 GLU A N 1
ATOM 1044 C CA . GLU A 1 132 ? -3.73 -3.064 14.523 1 98.62 132 GLU A CA 1
ATOM 1045 C C . GLU A 1 132 ? -2.223 -3.262 14.664 1 98.62 132 GLU A C 1
ATOM 1047 O O . GLU A 1 132 ? -1.604 -2.729 15.586 1 98.62 132 GLU A O 1
ATOM 1052 N N . PRO A 1 133 ? -1.604 -4.027 13.75 1 98.62 133 PRO A N 1
ATOM 1053 C CA . PRO A 1 133 ? -0.155 -4.184 13.891 1 98.62 133 PRO A CA 1
ATOM 1054 C C . PRO A 1 133 ? 0.588 -2.85 13.867 1 98.62 133 PRO A C 1
ATOM 1056 O O . PRO A 1 133 ? 1.621 -2.701 14.531 1 98.62 133 PRO A O 1
ATOM 1059 N N . PHE A 1 134 ? 0.116 -1.832 13.125 1 98.62 134 PHE A N 1
ATOM 1060 C CA . PHE A 1 134 ? 0.716 -0.503 13.125 1 98.62 134 PHE A CA 1
ATOM 1061 C C . PHE A 1 134 ? 0.472 0.2 14.453 1 98.62 134 PHE A C 1
ATOM 1063 O O . PHE A 1 134 ? 1.337 0.93 14.945 1 98.62 134 PHE A O 1
ATOM 1070 N N . LEU A 1 135 ? -0.645 -0.075 15.047 1 98.5 135 LEU A N 1
ATOM 1071 C CA . LEU A 1 135 ? -1.078 0.612 16.266 1 98.5 135 LEU A CA 1
ATOM 1072 C C . LEU A 1 135 ? -0.318 0.098 17.469 1 98.5 135 LEU A C 1
ATOM 1074 O O . LEU A 1 135 ? -0.368 0.707 18.547 1 98.5 135 LEU A O 1
ATOM 1078 N N . GLU A 1 136 ? 0.42 -0.965 17.312 1 97.88 136 GLU A N 1
ATOM 1079 C CA . GLU A 1 136 ? 1.164 -1.564 18.422 1 97.88 136 GLU A CA 1
ATOM 1080 C C . GLU A 1 136 ? 2.408 -0.748 18.75 1 97.88 136 GLU A C 1
ATOM 1082 O O . GLU A 1 136 ? 2.996 -0.913 19.828 1 97.88 136 GLU A O 1
ATOM 1087 N N . PHE A 1 137 ? 2.848 0.086 17.891 1 97.56 137 PHE A N 1
ATOM 1088 C CA . PHE A 1 137 ? 4.078 0.84 18.094 1 97.56 137 PHE A CA 1
ATOM 1089 C C . PHE A 1 137 ? 3.82 2.072 18.969 1 97.56 137 PHE A C 1
ATOM 1091 O O . PHE A 1 137 ? 2.855 2.805 18.734 1 97.56 137 PHE A O 1
ATOM 1098 N N . THR A 1 138 ? 4.66 2.291 19.891 1 96.06 138 THR A N 1
ATOM 1099 C CA . THR A 1 138 ? 4.48 3.361 20.859 1 96.06 138 THR A CA 1
ATOM 1100 C C . THR A 1 138 ? 4.887 4.707 20.266 1 96.06 138 THR A C 1
ATOM 1102 O O . THR A 1 138 ? 5.895 4.801 19.562 1 96.06 138 THR A O 1
ATOM 1105 N N . ASN A 1 139 ? 4.117 5.672 20.562 1 96.19 139 ASN A N 1
ATOM 1106 C CA . ASN A 1 139 ? 4.375 7.051 20.172 1 96.19 139 ASN A CA 1
ATOM 1107 C C . ASN A 1 139 ? 4.414 7.191 18.641 1 96.19 139 ASN A C 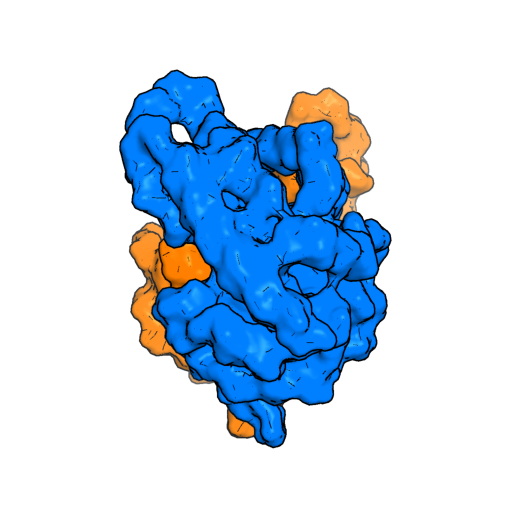1
ATOM 1109 O O . ASN A 1 139 ? 5.281 7.883 18.109 1 96.19 139 ASN A O 1
ATOM 1113 N N . LYS A 1 140 ? 3.652 6.391 18 1 98.44 140 LYS A N 1
ATOM 1114 C CA . LYS A 1 140 ? 3.436 6.453 16.562 1 98.44 140 LYS A CA 1
ATOM 1115 C C . LYS A 1 140 ? 1.952 6.594 16.234 1 98.44 140 LYS A C 1
ATOM 1117 O O . LYS A 1 140 ? 1.095 6.262 17.062 1 98.44 140 LYS A O 1
ATOM 1122 N N . HIS A 1 141 ? 1.68 7.156 15.102 1 98.81 141 HIS A N 1
ATOM 1123 C CA . HIS A 1 141 ? 0.301 7.238 14.633 1 98.81 141 HIS A CA 1
ATOM 1124 C C . HIS A 1 141 ? 0.106 6.438 13.352 1 98.81 141 HIS A C 1
ATOM 1126 O O . HIS A 1 141 ? 1.065 6.188 12.617 1 98.81 141 HIS A O 1
ATOM 1132 N N . THR A 1 142 ? -1.062 5.949 13.211 1 98.88 142 THR A N 1
ATOM 1133 C CA . THR A 1 142 ? -1.529 5.332 11.969 1 98.88 142 THR A CA 1
ATOM 1134 C C . THR A 1 142 ? -2.656 6.156 11.352 1 98.88 142 THR A C 1
ATOM 1136 O O . THR A 1 142 ? -3.674 6.41 12 1 98.88 142 THR A O 1
ATOM 1139 N N . ILE A 1 143 ? -2.438 6.609 10.102 1 98.94 143 ILE A N 1
ATOM 1140 C CA . ILE A 1 143 ? -3.418 7.473 9.453 1 98.94 143 ILE A CA 1
ATOM 1141 C C . ILE A 1 143 ? -4.25 6.66 8.469 1 98.94 143 ILE A C 1
ATOM 1143 O O . ILE A 1 143 ? -3.754 6.262 7.406 1 98.94 143 ILE A O 1
ATOM 1147 N N . LEU A 1 144 ? -5.484 6.438 8.789 1 98.88 144 LEU A N 1
ATOM 1148 C CA . LEU A 1 144 ? -6.383 5.551 8.062 1 98.88 144 LEU A CA 1
ATOM 1149 C C . LEU A 1 144 ? -7.117 6.305 6.957 1 98.88 144 LEU A C 1
ATOM 1151 O O . LEU A 1 144 ? -7.652 7.391 7.195 1 98.88 144 LEU A O 1
ATOM 1155 N N . LEU A 1 145 ? -7.109 5.793 5.734 1 98.62 145 LEU A N 1
ATOM 1156 C CA . LEU A 1 145 ? -7.934 6.359 4.672 1 98.62 145 LEU A CA 1
ATOM 1157 C C . LEU A 1 145 ? -9.414 6.273 5.031 1 98.62 145 LEU A C 1
ATOM 1159 O O . LEU A 1 145 ? -9.93 5.184 5.289 1 98.62 145 LEU A O 1
ATOM 1163 N N . ALA A 1 146 ? -10.055 7.387 5.09 1 98 146 ALA A N 1
ATOM 1164 C CA . ALA A 1 146 ? -11.492 7.402 5.375 1 98 146 ALA A CA 1
ATOM 1165 C C . ALA A 1 146 ? -12.289 7.883 4.168 1 98 146 ALA A C 1
ATOM 1167 O O . ALA A 1 146 ? -12.836 7.07 3.414 1 98 146 ALA A O 1
ATOM 1168 N N . LEU A 1 147 ? -12.172 9.141 3.887 1 96.69 147 LEU A N 1
ATOM 1169 C CA . LEU A 1 147 ? -12.859 9.766 2.764 1 96.69 147 LEU A CA 1
ATOM 1170 C C . LEU A 1 147 ? -11.914 10.648 1.963 1 96.69 147 LEU A C 1
ATOM 1172 O O . LEU A 1 147 ? -11.547 11.734 2.412 1 96.69 147 LEU A O 1
ATOM 1176 N N . THR A 1 148 ? -11.602 10.18 0.773 1 94.38 148 THR A N 1
ATOM 1177 C CA . THR A 1 148 ? -10.664 10.938 -0.053 1 94.38 148 THR A CA 1
ATOM 1178 C C . THR A 1 148 ? -11.414 11.82 -1.051 1 94.38 148 THR A C 1
ATOM 1180 O O . THR A 1 148 ? -12.641 11.727 -1.166 1 94.38 148 THR A O 1
ATOM 1183 N N . SER A 1 149 ? -10.758 12.719 -1.749 1 90.88 149 SER A N 1
ATOM 1184 C CA . SER A 1 149 ? -11.414 13.75 -2.547 1 90.88 149 SER A CA 1
ATOM 1185 C C . SER A 1 149 ? -11.422 13.383 -4.027 1 90.88 149 SER A C 1
ATOM 1187 O O . SER A 1 149 ? -11.961 14.125 -4.852 1 90.88 149 SER A O 1
ATOM 1189 N N . ASN A 1 150 ? -10.812 12.289 -4.363 1 91.62 150 ASN A N 1
ATOM 1190 C CA . ASN A 1 150 ? -10.695 11.883 -5.758 1 91.62 150 ASN A CA 1
ATOM 1191 C C . ASN A 1 150 ? -12.016 11.344 -6.301 1 91.62 150 ASN A C 1
ATOM 1193 O O . ASN A 1 150 ? -12.875 10.922 -5.527 1 91.62 150 ASN A O 1
ATOM 1197 N N . GLU A 1 151 ? -12.234 11.344 -7.617 1 92.44 151 GLU A N 1
ATOM 1198 C CA . GLU A 1 151 ? -13.453 10.875 -8.266 1 92.44 151 GLU A CA 1
ATOM 1199 C C . GLU A 1 151 ? -13.781 9.445 -7.859 1 92.44 151 GLU A C 1
ATOM 1201 O O . GLU A 1 151 ? -14.945 9.102 -7.652 1 92.44 151 GLU A O 1
ATOM 1206 N N . GLY A 1 152 ? -12.812 8.641 -7.703 1 94.06 152 GLY A N 1
ATOM 1207 C CA . GLY A 1 152 ? -12.984 7.238 -7.379 1 94.06 152 GLY A CA 1
ATOM 1208 C C . GLY A 1 152 ? -13.539 7.008 -5.984 1 94.06 152 GLY A C 1
ATOM 1209 O O . GLY A 1 152 ? -14.008 5.914 -5.668 1 94.06 152 GLY A O 1
ATOM 1210 N N . ALA A 1 153 ? -13.492 8.031 -5.176 1 92.62 153 ALA A N 1
ATOM 1211 C CA . ALA A 1 153 ? -14.07 7.922 -3.838 1 92.62 153 ALA A CA 1
ATOM 1212 C C . ALA A 1 153 ? -15.539 7.508 -3.91 1 92.62 153 ALA A C 1
ATOM 1214 O O . ALA A 1 153 ? -16.047 6.812 -3.023 1 92.62 153 ALA A O 1
ATOM 1215 N N . PHE A 1 154 ? -16.188 7.82 -4.977 1 93.31 154 PHE A N 1
ATOM 1216 C CA . PHE A 1 154 ? -17.609 7.562 -5.129 1 93.31 154 PHE A CA 1
ATOM 1217 C C . PHE A 1 154 ? -17.859 6.133 -5.59 1 93.31 154 PHE A C 1
ATOM 1219 O O . PHE A 1 154 ? -19 5.652 -5.559 1 93.31 154 PHE A O 1
ATOM 1226 N N . ASP A 1 155 ? -16.844 5.488 -6 1 96.5 155 ASP A N 1
ATOM 1227 C CA . ASP A 1 155 ? -17 4.082 -6.359 1 96.5 155 ASP A CA 1
ATOM 1228 C C . ASP A 1 155 ? -17.391 3.244 -5.141 1 96.5 155 ASP A C 1
ATOM 1230 O O . ASP A 1 155 ? -18.203 2.336 -5.238 1 96.5 155 ASP A O 1
ATOM 1234 N N . PHE A 1 156 ? -16.688 3.559 -3.975 1 97.81 156 PHE A N 1
ATOM 1235 C CA . PHE A 1 156 ? -16.906 2.641 -2.861 1 97.81 156 PHE A CA 1
ATOM 1236 C C . PHE A 1 156 ? -17.109 3.406 -1.561 1 97.81 156 PHE A C 1
ATOM 1238 O O . PHE A 1 156 ? -18 3.076 -0.774 1 97.81 156 PHE A O 1
ATOM 1245 N N . GLN A 1 157 ? -16.375 4.445 -1.247 1 97.31 157 GLN A N 1
ATOM 1246 C CA . GLN A 1 157 ? -16.312 5.102 0.055 1 97.31 157 GLN A CA 1
ATOM 1247 C C . GLN A 1 157 ? -17.656 5.691 0.436 1 97.31 157 GLN A C 1
ATOM 1249 O O . GLN A 1 157 ? -18 5.758 1.618 1 97.31 157 GLN A O 1
ATOM 1254 N N . THR A 1 158 ? -18.453 6.07 -0.579 1 95.19 158 THR A N 1
ATOM 1255 C CA . THR A 1 158 ? -19.703 6.75 -0.301 1 95.19 158 THR A CA 1
ATOM 1256 C C . THR A 1 158 ? -20.891 5.809 -0.523 1 95.19 158 THR A C 1
ATOM 1258 O O . THR A 1 158 ? -22.047 6.234 -0.473 1 95.19 158 THR A O 1
ATOM 1261 N N . LEU A 1 159 ? -20.578 4.543 -0.77 1 96.31 159 LEU A N 1
ATOM 1262 C CA . LEU A 1 159 ? -21.656 3.562 -0.866 1 96.31 159 LEU A CA 1
ATOM 1263 C C . LEU A 1 159 ? -22.391 3.42 0.468 1 96.31 159 LEU A C 1
ATOM 1265 O O . LEU A 1 159 ? -21.75 3.396 1.525 1 96.31 159 LEU A O 1
ATOM 1269 N N . LYS A 1 160 ? -23.656 3.299 0.342 1 95.44 160 LYS A N 1
ATOM 1270 C CA . LYS A 1 160 ? -24.453 3.119 1.554 1 95.44 160 LYS A CA 1
ATOM 1271 C C . LYS A 1 160 ? -24.344 1.691 2.08 1 95.44 160 LYS A C 1
ATOM 1273 O O . LYS A 1 160 ? -24.516 0.73 1.327 1 95.44 160 LYS A O 1
ATOM 1278 N N . THR A 1 161 ? -23.953 1.538 3.262 1 93.88 161 THR A N 1
ATOM 1279 C CA . THR A 1 161 ? -23.953 0.298 4.031 1 93.88 161 THR A CA 1
ATOM 1280 C C . THR A 1 161 ? -24.906 0.408 5.223 1 93.88 161 THR A C 1
ATOM 1282 O O . THR A 1 161 ? -24.547 0.978 6.258 1 93.88 161 THR A O 1
ATOM 1285 N N . GLY A 1 162 ? -26.047 -0.201 5.098 1 90.12 162 GLY A N 1
ATOM 1286 C CA . GLY A 1 162 ? -27.109 0.113 6.051 1 90.12 162 GLY A CA 1
ATOM 1287 C C . GLY A 1 162 ? -27.562 1.558 5.98 1 90.12 162 GLY A C 1
ATOM 1288 O O . GLY A 1 162 ? -27.953 2.035 4.914 1 90.12 162 GLY A O 1
ATOM 1289 N N . ASP A 1 163 ? -27.375 2.27 7.086 1 91 163 ASP A N 1
ATOM 1290 C CA . ASP A 1 163 ? -27.891 3.637 7.164 1 91 163 ASP A CA 1
ATOM 1291 C C . ASP A 1 163 ? -26.75 4.652 7.031 1 91 163 ASP A C 1
ATOM 1293 O O . ASP A 1 163 ? -26.984 5.859 7.129 1 91 163 ASP A O 1
ATOM 1297 N N . LYS A 1 164 ? -25.609 4.133 6.742 1 95 164 LYS A N 1
ATOM 1298 C CA . LYS A 1 164 ? -24.469 5.039 6.676 1 95 164 LYS A CA 1
ATOM 1299 C C . LYS A 1 164 ? -23.578 4.715 5.48 1 95 164 LYS A C 1
ATOM 1301 O O . LYS A 1 164 ? -23.609 3.602 4.953 1 95 164 LYS A O 1
ATOM 1306 N N . GLU A 1 165 ? -22.859 5.711 5.086 1 96.5 165 GLU A N 1
ATOM 1307 C CA . GLU A 1 165 ? -21.875 5.492 4.031 1 96.5 165 GLU A CA 1
ATOM 1308 C C . GLU A 1 165 ? -20.703 4.637 4.535 1 96.5 165 GLU A C 1
ATOM 1310 O O . GLU A 1 165 ? -20.422 4.617 5.734 1 96.5 165 GLU A O 1
ATOM 1315 N N . LEU A 1 166 ? -20.047 4.023 3.635 1 97.94 166 LEU A N 1
ATOM 1316 C CA . LEU A 1 166 ? -18.969 3.105 3.967 1 97.94 166 LEU A CA 1
ATOM 1317 C C . LEU A 1 166 ? -17.875 3.818 4.75 1 97.94 166 LEU A C 1
ATOM 1319 O O . LEU A 1 166 ? -17.344 3.273 5.723 1 97.94 166 LEU A O 1
ATOM 1323 N N . TYR A 1 167 ? -17.453 5.051 4.312 1 97.75 167 TYR A N 1
ATOM 1324 C CA . TYR A 1 167 ? -16.359 5.734 5 1 97.75 167 TYR A CA 1
ATOM 1325 C C . TYR A 1 167 ? -16.703 5.992 6.461 1 97.75 167 TYR A C 1
ATOM 1327 O O . TYR A 1 167 ? -15.836 5.93 7.332 1 97.75 167 TYR A O 1
ATOM 1335 N N . LYS A 1 168 ? -17.969 6.27 6.777 1 97.81 168 LYS A N 1
ATOM 1336 C CA . LYS A 1 168 ? -18.406 6.453 8.164 1 97.81 168 LYS A CA 1
ATOM 1337 C C . LYS A 1 168 ? -18.312 5.145 8.945 1 97.81 168 LYS A C 1
ATOM 1339 O O . LYS A 1 168 ? -17.891 5.137 10.102 1 97.81 168 LYS A O 1
ATOM 1344 N N . LYS A 1 169 ? -18.703 4.039 8.297 1 97.81 169 LYS A N 1
ATOM 1345 C CA . LYS A 1 169 ? -18.578 2.727 8.922 1 97.81 169 LYS A CA 1
ATOM 1346 C C . LYS A 1 169 ? -17.125 2.387 9.219 1 97.81 169 LYS A C 1
ATOM 1348 O O . LYS A 1 169 ? -16.812 1.782 10.25 1 97.81 169 LYS A O 1
ATOM 1353 N N . VAL A 1 170 ? -16.266 2.752 8.289 1 98.5 170 VAL A N 1
ATOM 1354 C CA . VAL A 1 170 ? -14.836 2.549 8.477 1 98.5 170 VAL A CA 1
ATOM 1355 C C . VAL A 1 170 ? -14.367 3.285 9.727 1 98.5 170 VAL A C 1
ATOM 1357 O O . VAL A 1 170 ? -13.688 2.705 10.578 1 98.5 170 VAL A O 1
ATOM 1360 N N . ILE A 1 171 ? -14.734 4.527 9.852 1 98.62 171 ILE A N 1
ATOM 1361 C CA . ILE A 1 171 ? -14.32 5.34 10.992 1 98.62 171 ILE A CA 1
ATOM 1362 C C . ILE A 1 171 ? -14.906 4.754 12.281 1 98.62 171 ILE A C 1
ATOM 1364 O O . ILE A 1 171 ? -14.18 4.531 13.25 1 98.62 171 ILE A O 1
ATOM 1368 N N . GLU A 1 172 ? -16.172 4.41 12.281 1 98.31 172 GLU A N 1
ATOM 1369 C CA . GLU A 1 172 ? -16.859 3.893 13.469 1 98.31 172 GLU A CA 1
ATOM 1370 C C . GLU A 1 172 ? -16.234 2.572 13.922 1 98.31 172 GLU A C 1
ATOM 1372 O O . GLU A 1 172 ? -16 2.371 15.117 1 98.31 172 GLU A O 1
ATOM 1377 N N . THR A 1 173 ? -16.016 1.729 12.977 1 98.25 173 THR A N 1
ATOM 1378 C CA . THR A 1 173 ? -15.461 0.417 13.281 1 98.25 173 THR A CA 1
ATOM 1379 C C . THR A 1 173 ? -14.039 0.548 13.828 1 98.25 173 THR A C 1
ATOM 1381 O O . THR A 1 173 ? -13.68 -0.129 14.797 1 98.25 173 THR A O 1
ATOM 1384 N N . SER A 1 174 ? -13.281 1.404 13.242 1 98.62 174 SER A N 1
ATOM 1385 C CA . SER A 1 174 ? -11.867 1.537 13.602 1 98.62 174 SER A CA 1
ATOM 1386 C C . SER A 1 174 ? -11.703 2.053 15.023 1 98.62 174 SER A C 1
ATOM 1388 O O . SER A 1 174 ? -10.695 1.788 15.672 1 98.62 174 SER A O 1
ATOM 1390 N N . LYS A 1 175 ? -12.672 2.764 15.594 1 97.88 175 LYS A N 1
ATOM 1391 C CA . LYS A 1 175 ? -12.625 3.287 16.953 1 97.88 175 LYS A CA 1
ATOM 1392 C C . LYS A 1 175 ? -12.555 2.158 17.984 1 97.88 175 LYS A C 1
ATOM 1394 O O . LYS A 1 175 ? -12.125 2.367 19.109 1 97.88 175 LYS A O 1
ATOM 1399 N N . ASN A 1 176 ? -12.953 0.985 17.578 1 97.69 176 ASN A N 1
ATOM 1400 C CA . ASN A 1 176 ? -13.047 -0.134 18.5 1 97.69 176 ASN A CA 1
ATOM 1401 C C . ASN A 1 176 ? -11.812 -1.03 18.438 1 97.69 176 ASN A C 1
ATOM 1403 O O . ASN A 1 176 ? -11.719 -2.012 19.172 1 97.69 176 ASN A O 1
ATOM 1407 N N . TRP A 1 177 ? -10.883 -0.727 17.609 1 98.25 177 TRP A N 1
ATOM 1408 C CA . TRP A 1 177 ? -9.68 -1.549 17.484 1 98.25 177 TRP A CA 1
ATOM 1409 C C . TRP A 1 177 ? -8.719 -1.294 18.641 1 98.25 177 TRP A C 1
ATOM 1411 O O . TRP A 1 177 ? -8.805 -0.263 19.312 1 98.25 177 TRP A O 1
ATOM 1421 N N . GLN A 1 178 ? -7.852 -2.244 18.906 1 98 178 GLN A N 1
ATOM 1422 C CA . GLN A 1 178 ? -6.852 -2.088 19.953 1 98 178 GLN A CA 1
ATOM 1423 C C . GLN A 1 178 ? -5.926 -0.907 19.656 1 98 178 GLN A C 1
ATOM 1425 O O . GLN A 1 178 ? -5.402 -0.779 18.547 1 98 178 GLN A O 1
ATOM 1430 N N . ASN A 1 179 ? -5.738 0.016 20.641 1 97.94 179 ASN A N 1
ATOM 1431 C CA . ASN A 1 179 ? -4.887 1.199 20.562 1 97.94 179 ASN A CA 1
ATOM 1432 C C . ASN A 1 179 ? -5.414 2.191 19.516 1 97.94 179 ASN A C 1
ATOM 1434 O O . ASN A 1 179 ? -4.633 2.896 18.875 1 97.94 179 ASN A O 1
ATOM 1438 N N . SER A 1 180 ? -6.758 2.232 19.312 1 97.88 180 SER A N 1
ATOM 1439 C CA . SER A 1 180 ? -7.383 3.078 18.312 1 97.88 180 SER A CA 1
ATOM 1440 C C . SER A 1 180 ? -7.176 4.555 18.609 1 97.88 180 SER A C 1
ATOM 1442 O O . SER A 1 180 ? -7.395 5.414 17.766 1 97.88 180 SER A O 1
ATOM 1444 N N . GLU A 1 181 ? -6.719 4.922 19.812 1 96.56 181 GLU A N 1
ATOM 1445 C CA . GLU A 1 181 ? -6.438 6.312 20.156 1 96.56 181 GLU A CA 1
ATOM 1446 C C . GLU A 1 181 ? -5.281 6.867 19.344 1 96.56 181 GLU A C 1
ATOM 1448 O O . GLU A 1 181 ? -5.098 8.086 19.266 1 96.56 181 GLU A O 1
ATOM 1453 N N . ASN A 1 182 ? -4.512 5.977 18.703 1 97.5 182 ASN A N 1
ATOM 1454 C CA . ASN A 1 182 ? -3.363 6.383 17.891 1 97.5 182 ASN A CA 1
ATOM 1455 C C . ASN A 1 182 ? -3.736 6.547 16.422 1 97.5 182 ASN A C 1
ATOM 1457 O O . ASN A 1 182 ? -2.869 6.793 15.586 1 97.5 182 ASN A O 1
ATOM 1461 N N . LEU A 1 183 ? -5.039 6.465 16.172 1 98.69 183 LEU A N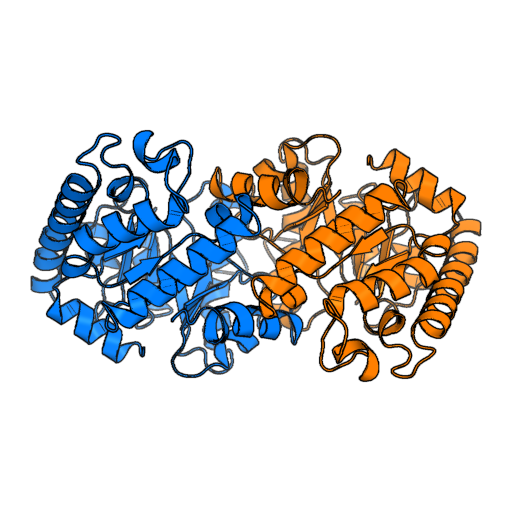 1
ATOM 1462 C CA . LEU A 1 183 ? -5.504 6.617 14.797 1 98.69 183 LEU A CA 1
ATOM 1463 C C . LEU A 1 183 ? -5.691 8.086 14.445 1 98.69 183 LEU A C 1
ATOM 1465 O O . LEU A 1 183 ? -6.172 8.875 15.273 1 98.69 183 LEU A O 1
ATOM 1469 N N . MET A 1 184 ? -5.246 8.5 13.273 1 98.81 184 MET A N 1
ATOM 1470 C CA . MET A 1 184 ? -5.668 9.672 12.508 1 98.81 184 MET A CA 1
ATOM 1471 C C . MET A 1 184 ? -6.41 9.25 11.242 1 98.81 184 MET A C 1
ATOM 1473 O O . MET A 1 184 ? -6.508 8.062 10.938 1 98.81 184 MET A O 1
ATOM 1477 N N . TYR A 1 185 ? -7.008 10.203 10.555 1 98.81 185 TYR A N 1
ATOM 1478 C CA . TYR A 1 185 ? -7.797 9.844 9.383 1 98.81 185 TYR A CA 1
ATOM 1479 C C . TYR A 1 185 ? -7.516 10.781 8.219 1 98.81 185 TYR A C 1
ATOM 1481 O O . TYR A 1 185 ? -7.375 11.992 8.414 1 98.81 185 TYR A O 1
ATOM 1489 N N . VAL A 1 186 ? -7.391 10.25 7.039 1 98.19 186 VAL A N 1
ATOM 1490 C CA . VAL A 1 186 ? -7.367 11.055 5.824 1 98.19 186 VAL A CA 1
ATOM 1491 C C . VAL A 1 186 ? -8.789 11.422 5.418 1 98.19 186 VAL A C 1
ATOM 1493 O O . VAL A 1 186 ? -9.633 10.547 5.199 1 98.19 186 VAL A O 1
ATOM 1496 N N . VAL A 1 187 ? -9.039 12.664 5.312 1 96.44 187 VAL A N 1
ATOM 1497 C CA . VAL A 1 187 ? -10.344 13.156 4.895 1 96.44 187 VAL A CA 1
ATOM 1498 C C . VAL A 1 187 ? -10.172 14.273 3.865 1 96.44 187 VAL A C 1
ATOM 1500 O O . VAL A 1 187 ? -9.602 15.328 4.172 1 96.44 187 VAL A O 1
ATOM 1503 N N . GLY A 1 188 ? -10.711 14.016 2.67 1 92.25 188 GLY A N 1
ATOM 1504 C CA . GLY A 1 188 ? -10.641 15.023 1.625 1 92.25 188 GLY A CA 1
ATOM 1505 C C . GLY A 1 188 ? -11.57 16.203 1.863 1 92.25 188 GLY A C 1
ATOM 1506 O O . GLY A 1 188 ? -12.688 16.031 2.361 1 92.25 188 GLY A O 1
ATOM 1507 N N . ALA A 1 189 ? -11.141 17.375 1.513 1 77.88 189 ALA A N 1
ATOM 1508 C CA . ALA A 1 189 ? -11.891 18.609 1.717 1 77.88 189 ALA A CA 1
ATOM 1509 C C . ALA A 1 189 ? -12.844 18.875 0.557 1 77.88 189 ALA A C 1
ATOM 1511 O O . ALA A 1 189 ? -12.844 19.969 -0.026 1 77.88 189 ALA A O 1
ATOM 1512 N N . THR A 1 190 ? -13.625 17.906 0.185 1 72.31 190 THR A N 1
ATOM 1513 C CA . THR A 1 190 ? -14.492 18.062 -0.977 1 72.31 190 THR A CA 1
ATOM 1514 C C . THR A 1 190 ? -15.734 18.875 -0.622 1 72.31 190 THR A C 1
ATOM 1516 O O . THR A 1 190 ? -16.031 19.875 -1.28 1 72.31 190 THR A O 1
ATOM 1519 N N . LYS A 1 191 ? -16.453 18.453 0.361 1 76.31 191 LYS A N 1
ATOM 1520 C CA . LYS A 1 191 ? -17.594 19.172 0.919 1 76.31 191 LYS A CA 1
ATOM 1521 C C . LYS A 1 191 ? -17.438 19.359 2.428 1 76.31 191 LYS A C 1
ATOM 1523 O O . LYS A 1 191 ? -17.266 18.391 3.162 1 76.31 191 LYS A O 1
ATOM 1528 N N . ALA A 1 192 ? -17.438 20.562 2.717 1 76.12 192 ALA A N 1
ATOM 1529 C CA . ALA A 1 192 ? -17.234 20.906 4.117 1 76.12 192 ALA A CA 1
ATOM 1530 C C . ALA A 1 192 ? -18.188 20.156 5.031 1 76.12 192 ALA A C 1
ATOM 1532 O O . ALA A 1 192 ? -17.828 19.812 6.164 1 76.12 192 ALA A O 1
ATOM 1533 N N . GLU A 1 193 ? -19.266 19.828 4.512 1 81.12 193 GLU A N 1
ATOM 1534 C CA . GLU A 1 193 ? -20.281 19.141 5.301 1 81.12 193 GLU A CA 1
ATOM 1535 C C . GLU A 1 193 ? -19.812 17.75 5.73 1 81.12 193 GLU A C 1
ATOM 1537 O O . GLU A 1 193 ? -20.203 17.25 6.781 1 81.12 193 GLU A O 1
ATOM 1542 N N . TYR A 1 194 ? -18.938 17.172 4.992 1 89.56 194 TYR A N 1
ATOM 1543 C CA . TYR A 1 194 ? -18.422 15.852 5.352 1 89.56 194 TYR A CA 1
ATOM 1544 C C . TYR A 1 194 ? -17.578 15.93 6.621 1 89.56 194 TYR A C 1
ATOM 1546 O O . TYR A 1 194 ? -17.609 15.016 7.453 1 89.56 194 TYR A O 1
ATOM 1554 N N . LEU A 1 195 ? -16.891 17.078 6.762 1 92.94 195 LEU A N 1
ATOM 1555 C CA . LEU A 1 195 ? -16.047 17.25 7.941 1 92.94 195 LEU A CA 1
ATOM 1556 C C . LEU A 1 195 ? -16.891 17.312 9.211 1 92.94 195 LEU A C 1
ATOM 1558 O O . LEU A 1 195 ? -16.531 16.719 10.227 1 92.94 195 LEU A O 1
ATOM 1562 N N . ALA A 1 196 ? -17.969 18.016 9.086 1 93.69 196 ALA A N 1
ATOM 1563 C CA . ALA A 1 196 ? -18.859 18.141 10.242 1 93.69 196 ALA A CA 1
ATOM 1564 C C . ALA A 1 196 ? -19.391 16.781 10.672 1 93.69 196 ALA A C 1
ATOM 1566 O O . ALA A 1 196 ? -19.469 16.5 11.867 1 93.69 196 ALA A O 1
ATOM 1567 N N . GLU A 1 197 ? -19.781 16 9.766 1 95 197 GLU A N 1
ATOM 1568 C CA . GLU A 1 197 ? -20.312 14.68 10.062 1 95 197 GLU A CA 1
ATOM 1569 C C . GLU A 1 197 ? -19.25 13.766 10.656 1 95 197 GLU A C 1
ATOM 1571 O O . GLU A 1 197 ? -19.516 12.984 11.57 1 95 197 GLU A O 1
ATOM 1576 N N . ILE A 1 198 ? -18.078 13.859 10.133 1 97.19 198 ILE A N 1
ATOM 1577 C CA . ILE A 1 198 ? -16.969 13.031 10.602 1 97.19 198 ILE A CA 1
ATOM 1578 C C . ILE A 1 198 ? -16.609 13.406 12.031 1 97.19 198 ILE A C 1
ATOM 1580 O O . ILE A 1 198 ? -16.328 12.531 12.859 1 97.19 198 ILE A O 1
ATOM 1584 N N . ARG A 1 199 ? -16.688 14.688 12.383 1 97.38 199 ARG A N 1
ATOM 1585 C CA . ARG A 1 199 ? -16.359 15.164 13.719 1 97.38 199 ARG A CA 1
ATOM 1586 C C . ARG A 1 199 ? -17.391 14.695 14.742 1 97.38 199 ARG A C 1
ATOM 1588 O O . ARG A 1 199 ? -17.078 14.578 15.93 1 97.38 199 ARG A O 1
ATOM 1595 N N . LYS A 1 200 ? -18.609 14.391 14.273 1 96.88 200 LYS A N 1
ATOM 1596 C CA . LYS A 1 200 ? -19.594 13.805 15.172 1 96.88 200 LYS A CA 1
ATOM 1597 C C . LYS A 1 200 ? -19.172 12.398 15.602 1 96.88 200 LYS A C 1
ATOM 1599 O O . LYS A 1 200 ? -19.5 11.961 16.703 1 96.88 200 LYS A O 1
ATOM 1604 N N . ILE A 1 201 ? -18.438 11.727 14.742 1 97.44 201 ILE A N 1
ATOM 1605 C CA . ILE A 1 201 ? -18.016 10.352 15.016 1 97.44 201 ILE A CA 1
ATOM 1606 C C . ILE A 1 201 ? -16.703 10.367 15.797 1 97.44 201 ILE A C 1
ATOM 1608 O O . ILE A 1 201 ? -16.531 9.617 16.766 1 97.44 201 ILE A O 1
ATOM 1612 N N . ILE A 1 202 ? -15.758 11.203 15.336 1 97.31 202 ILE A N 1
ATOM 1613 C CA . ILE A 1 202 ? -14.445 11.281 15.969 1 97.31 202 ILE A CA 1
ATOM 1614 C C . ILE A 1 202 ? -14.125 12.742 16.312 1 97.31 202 ILE A C 1
ATOM 1616 O O . ILE A 1 202 ? -13.383 13.406 15.586 1 97.31 202 ILE A O 1
ATOM 1620 N N . PRO A 1 203 ? -14.469 13.242 17.438 1 96.31 203 PRO A N 1
ATOM 1621 C CA . PRO A 1 203 ? -14.383 14.664 17.781 1 96.31 203 PRO A CA 1
ATOM 1622 C C . PRO A 1 203 ? -12.953 15.102 18.109 1 96.31 203 PRO A C 1
ATOM 1624 O O . PRO A 1 203 ? -12.664 16.297 18.141 1 96.31 203 PRO A O 1
ATOM 1627 N N . GLU A 1 204 ? -12.078 14.133 18.281 1 94.62 204 GLU A N 1
ATOM 1628 C CA . GLU A 1 204 ? -10.789 14.562 18.828 1 94.62 204 GLU A CA 1
ATOM 1629 C C . GLU A 1 204 ? -9.633 14.086 17.953 1 94.62 204 GLU A C 1
ATOM 1631 O O . GLU A 1 204 ? -8.516 14.586 18.078 1 94.62 204 GLU A O 1
ATOM 1636 N N . ASN A 1 205 ? -9.867 13.117 17.062 1 97.75 205 ASN A N 1
ATOM 1637 C CA . ASN A 1 205 ? -8.789 12.562 16.25 1 97.75 205 ASN A CA 1
ATOM 1638 C C . ASN A 1 205 ? -8.289 13.57 15.219 1 97.75 205 ASN A C 1
ATOM 1640 O O . ASN A 1 205 ? -9.07 14.359 14.68 1 97.75 205 ASN A O 1
ATOM 1644 N N . PHE A 1 206 ? -7.016 13.547 14.984 1 98.62 206 PHE A N 1
ATOM 1645 C CA . PHE A 1 206 ? -6.465 14.383 13.922 1 98.62 206 PHE A CA 1
ATOM 1646 C C . PHE A 1 206 ? -6.977 13.922 12.562 1 98.62 206 PHE A C 1
ATOM 1648 O O . PHE A 1 206 ? -7.129 12.727 12.32 1 98.62 206 PHE A O 1
ATOM 1655 N N . LEU A 1 207 ? -7.23 14.875 11.734 1 97.94 207 LEU A N 1
ATOM 1656 C CA . LEU A 1 207 ? -7.531 14.648 10.328 1 97.94 207 LEU A CA 1
ATOM 1657 C C . LEU A 1 207 ? -6.406 15.164 9.438 1 97.94 207 LEU A C 1
ATOM 1659 O O . LEU A 1 207 ? -5.934 16.281 9.617 1 97.94 207 LEU A O 1
ATOM 1663 N N . LEU A 1 208 ? -5.855 14.336 8.602 1 98.25 208 LEU A N 1
ATOM 1664 C CA . LEU A 1 208 ? -4.996 14.75 7.504 1 98.25 208 LEU A CA 1
ATOM 1665 C C . LEU A 1 208 ? -5.824 15.125 6.277 1 98.25 208 LEU A C 1
ATOM 1667 O O . LEU A 1 208 ? -6.457 14.258 5.664 1 98.25 208 LEU A O 1
ATOM 1671 N N . VAL A 1 209 ? -5.844 16.359 5.934 1 96.44 209 VAL A N 1
ATOM 1672 C CA . VAL A 1 209 ? -6.746 16.891 4.914 1 96.44 209 VAL A CA 1
ATOM 1673 C C . VAL A 1 209 ? -5.949 17.344 3.693 1 96.44 209 VAL A C 1
ATOM 1675 O O . VAL A 1 209 ? -5.32 18.406 3.709 1 96.44 209 VAL A O 1
ATOM 1678 N N . PRO A 1 210 ? -6.027 16.578 2.643 1 93.25 210 PRO A N 1
ATOM 1679 C CA . PRO A 1 210 ? -5.375 17.016 1.406 1 93.25 210 PRO A CA 1
ATOM 1680 C C . PRO A 1 210 ? -6.246 17.969 0.586 1 93.25 210 PRO A C 1
ATOM 1682 O O . PRO A 1 210 ? -7.461 18.016 0.781 1 93.25 210 PRO A O 1
ATOM 1685 N N . GLY A 1 211 ? -5.652 18.719 -0.301 1 78.44 211 GLY A N 1
ATOM 1686 C CA . GLY A 1 211 ? -6.344 19.375 -1.397 1 78.44 211 GLY A CA 1
ATOM 1687 C C . GLY A 1 211 ? -7.07 20.641 -0.973 1 78.44 211 GLY A C 1
ATOM 1688 O O . GLY A 1 211 ? -8.094 21 -1.56 1 78.44 211 GLY A O 1
ATOM 1689 N N . VAL A 1 212 ? -6.613 21.266 0.035 1 76.62 212 VAL A N 1
ATOM 1690 C CA . VAL A 1 212 ? -7.285 22.5 0.454 1 76.62 212 VAL A CA 1
ATOM 1691 C C . VAL A 1 212 ? -7.043 23.594 -0.577 1 76.62 212 VAL A C 1
ATOM 1693 O O . VAL A 1 212 ? -5.902 23.844 -0.971 1 76.62 212 VAL A O 1
ATOM 1696 N N . GLY A 1 213 ? -8.125 24.219 -1.052 1 63.75 213 GLY A N 1
ATOM 1697 C CA . GLY A 1 213 ? -8.102 25.25 -2.07 1 63.75 213 GLY A CA 1
ATOM 1698 C C . GLY A 1 213 ? -8.281 24.719 -3.477 1 63.75 213 GLY A C 1
ATOM 1699 O O . GLY A 1 213 ? -8.953 25.328 -4.301 1 63.75 213 GLY A O 1
ATOM 1700 N N . ALA A 1 214 ? -7.582 23.656 -3.826 1 56.28 214 ALA A N 1
ATOM 1701 C CA . ALA A 1 214 ? -7.656 23.078 -5.168 1 56.28 214 ALA A CA 1
ATOM 1702 C C . ALA A 1 214 ? -8.914 22.234 -5.328 1 56.28 214 ALA A C 1
ATOM 1704 O O . ALA A 1 214 ? -9.602 22.312 -6.348 1 56.28 214 ALA A O 1
ATOM 1705 N N . GLN A 1 215 ? -9.133 21.469 -4.324 1 56.12 215 GLN A N 1
ATOM 1706 C CA . GLN A 1 215 ? -10.195 20.484 -4.449 1 56.12 215 GLN A CA 1
ATOM 1707 C C . GLN A 1 215 ? -11.492 20.984 -3.816 1 56.12 215 GLN A C 1
ATOM 1709 O O . GLN A 1 215 ? -12.359 20.188 -3.449 1 56.12 215 GLN A O 1
ATOM 1714 N N . GLY A 1 216 ? -11.617 22.328 -3.613 1 55.72 216 GLY A N 1
ATOM 1715 C CA . GLY A 1 216 ? -12.938 22.875 -3.354 1 55.72 216 GLY A CA 1
ATOM 1716 C C . GLY A 1 216 ? -13.07 23.484 -1.971 1 55.72 216 GLY A C 1
ATOM 1717 O O . GLY A 1 216 ? -14.016 24.234 -1.706 1 55.72 216 GLY A O 1
ATOM 1718 N N . GLY A 1 217 ? -12.242 23.031 -0.989 1 64.25 217 GLY A N 1
ATOM 1719 C CA . GLY A 1 217 ? -12.547 23.656 0.288 1 64.25 217 GLY A CA 1
ATOM 1720 C C . GLY A 1 217 ? -11.578 24.766 0.66 1 64.25 217 GLY A C 1
ATOM 1721 O O . GLY A 1 217 ? -10.367 24.625 0.451 1 64.25 217 GLY A O 1
ATOM 1722 N N . SER A 1 218 ? -12.203 25.844 0.888 1 85.5 218 SER A N 1
ATOM 1723 C CA . SER A 1 218 ? -11.344 26.891 1.428 1 85.5 218 SER A CA 1
ATOM 1724 C C . SER A 1 218 ? -10.867 26.547 2.836 1 85.5 218 SER A C 1
ATOM 1726 O O . SER A 1 218 ? -11.5 25.75 3.531 1 85.5 218 SER A O 1
ATOM 1728 N N . LEU A 1 219 ? -9.617 26.984 3.189 1 92.5 219 LEU A N 1
ATOM 1729 C CA . LEU A 1 219 ? -9.062 26.781 4.52 1 92.5 219 LEU A CA 1
ATOM 1730 C C . LEU A 1 219 ? -10.055 27.188 5.602 1 92.5 219 LEU A C 1
ATOM 1732 O O . LEU A 1 219 ? -10.211 26.484 6.602 1 92.5 219 LEU A O 1
ATOM 1736 N N . GLU A 1 220 ? -10.773 28.203 5.328 1 92.38 220 GLU A N 1
ATOM 1737 C CA . GLU A 1 220 ? -11.75 28.719 6.281 1 92.38 220 GLU A CA 1
ATOM 1738 C C . GLU A 1 220 ? -12.859 27.703 6.531 1 92.38 220 GLU A C 1
ATOM 1740 O O . GLU A 1 220 ? -13.25 27.469 7.68 1 92.38 220 GLU A O 1
ATOM 1745 N N . GLU A 1 221 ? -13.367 27.125 5.527 1 91.81 221 GLU A N 1
ATOM 1746 C CA . GLU A 1 221 ? -14.438 26.141 5.652 1 91.81 221 GLU A CA 1
ATOM 1747 C C . GLU A 1 221 ? -13.953 24.875 6.359 1 91.81 221 GLU A C 1
ATOM 1749 O O . GLU A 1 221 ? -14.672 24.297 7.184 1 91.81 221 GLU A O 1
ATOM 1754 N N . VAL A 1 222 ? -12.766 24.469 5.996 1 93.81 222 VAL A N 1
ATOM 1755 C CA . VAL A 1 222 ? -12.188 23.281 6.613 1 93.81 222 VAL A CA 1
ATOM 1756 C C . VAL A 1 222 ? -12.016 23.516 8.117 1 93.81 222 VAL A C 1
ATOM 1758 O O . VAL A 1 222 ? -12.305 22.625 8.922 1 93.81 222 VAL A O 1
ATOM 1761 N N . CYS A 1 223 ? -11.578 24.703 8.484 1 94.56 223 CYS A N 1
ATOM 1762 C CA . CYS A 1 223 ? -11.406 25.031 9.898 1 94.56 223 CYS A CA 1
ATOM 1763 C C . CYS A 1 223 ? -12.75 25.125 10.609 1 94.56 223 CYS A C 1
ATOM 1765 O O . CYS A 1 223 ? -12.914 24.609 11.711 1 94.56 223 CYS A O 1
ATOM 1767 N N . LYS A 1 224 ? -13.711 25.734 9.945 1 93.19 224 LYS A N 1
ATOM 1768 C CA . LYS A 1 224 ? -15.031 25.938 10.531 1 93.19 224 LYS A CA 1
ATOM 1769 C C . LYS A 1 224 ? -15.672 24.594 10.914 1 93.19 224 LYS A C 1
ATOM 1771 O O . LYS A 1 224 ? -16.266 24.469 11.984 1 93.19 224 LYS A O 1
ATOM 1776 N N . TYR A 1 225 ? -15.484 23.625 10.07 1 93.62 225 TYR A N 1
ATOM 1777 C CA . TYR A 1 225 ? -16.219 22.375 10.25 1 93.62 225 TYR A CA 1
ATOM 1778 C C . TYR A 1 225 ? -15.312 21.297 10.82 1 93.62 225 TYR A C 1
ATOM 1780 O O . TYR A 1 225 ? -15.797 20.297 11.367 1 93.62 225 TYR A O 1
ATOM 1788 N N . GLY A 1 226 ? -14 21.5 10.727 1 94.25 226 GLY A N 1
ATOM 1789 C CA . GLY A 1 226 ? -13.109 20.391 11.039 1 94.25 226 GLY A CA 1
ATOM 1790 C C . GLY A 1 226 ? -12.258 20.641 12.266 1 94.25 226 GLY A C 1
ATOM 1791 O O . GLY A 1 226 ? -11.734 19.703 12.867 1 94.25 226 GLY A O 1
ATOM 1792 N N . MET A 1 227 ? -12.031 21.875 12.648 1 95.69 227 MET A N 1
ATOM 1793 C CA . MET A 1 227 ? -11.109 22.203 13.734 1 95.69 227 MET A CA 1
ATOM 1794 C C . MET A 1 227 ? -11.719 21.859 15.086 1 95.69 227 MET A C 1
ATOM 1796 O O . MET A 1 227 ? -12.906 22.078 15.32 1 95.69 227 MET A O 1
ATOM 1800 N N . THR A 1 228 ? -10.93 21.344 15.969 1 95.81 228 THR A N 1
ATOM 1801 C CA . THR A 1 228 ? -11.328 20.984 17.328 1 95.81 228 THR A CA 1
ATOM 1802 C C . THR A 1 228 ? -10.531 21.766 18.359 1 95.81 228 THR A C 1
ATOM 1804 O O . THR A 1 228 ? -9.719 22.625 18 1 95.81 228 THR A O 1
ATOM 1807 N N . LYS A 1 229 ? -10.742 21.453 19.656 1 92.25 229 LYS A N 1
ATOM 1808 C CA . LYS A 1 229 ? -10.07 22.172 20.734 1 92.25 229 LYS A CA 1
ATOM 1809 C C . LYS A 1 229 ? -8.562 21.984 20.672 1 92.25 229 LYS A C 1
ATOM 1811 O O . LYS A 1 229 ? -7.801 22.891 21.031 1 92.25 229 LYS A O 1
ATOM 1816 N N . ASN A 1 230 ? -8.109 20.875 20.25 1 94.25 230 ASN A N 1
ATOM 1817 C CA . ASN A 1 230 ? -6.68 20.625 20.078 1 94.25 230 ASN A CA 1
ATOM 1818 C C . ASN A 1 230 ? -6.23 20.891 18.641 1 94.25 230 ASN A C 1
ATOM 1820 O O . ASN A 1 230 ? -5.191 20.391 18.203 1 94.25 230 ASN A O 1
ATOM 1824 N N . VAL A 1 231 ? -7.043 21.688 17.797 1 97.12 231 VAL A N 1
ATOM 1825 C CA . VAL A 1 231 ? -6.887 21.969 16.375 1 97.12 231 VAL A CA 1
ATOM 1826 C C . VAL A 1 231 ? -7.277 20.734 15.555 1 97.12 231 VAL A C 1
ATOM 1828 O O . VAL A 1 231 ? -8.266 20.75 14.82 1 97.12 231 VAL A O 1
ATOM 1831 N N . GLY A 1 232 ? -6.598 19.594 15.789 1 97.62 232 GLY A N 1
ATOM 1832 C CA . GLY A 1 232 ? -7.027 18.312 15.258 1 97.62 232 GLY A CA 1
ATOM 1833 C C . GLY A 1 232 ? -6.957 18.234 13.742 1 97.62 232 GLY A C 1
ATOM 1834 O O . GLY A 1 232 ? -7.66 17.438 13.125 1 97.62 232 GLY A O 1
ATOM 1835 N N . LEU A 1 233 ? -6.199 19.141 13.117 1 97.31 233 LEU A N 1
ATOM 1836 C CA . LEU A 1 233 ? -6.09 19.188 11.664 1 97.31 233 LEU A CA 1
ATOM 1837 C C . LEU A 1 233 ? -4.629 19.25 11.227 1 97.31 233 LEU A C 1
ATOM 1839 O O . LEU A 1 233 ? -3.822 19.938 11.867 1 97.31 233 LEU A O 1
ATOM 1843 N N . LEU A 1 234 ? -4.289 18.516 10.242 1 98.38 234 LEU A N 1
ATOM 1844 C CA . LEU A 1 234 ? -3.105 18.703 9.414 1 98.38 234 LEU A CA 1
ATOM 1845 C C . LEU A 1 234 ? -3.494 18.922 7.953 1 98.38 234 LEU A C 1
ATOM 1847 O O . LEU A 1 234 ? -4.07 18.047 7.316 1 98.38 234 LEU A O 1
ATOM 1851 N N . ILE A 1 235 ? -3.201 20.094 7.438 1 97.19 235 ILE A N 1
ATOM 1852 C CA . ILE A 1 235 ? -3.498 20.422 6.047 1 97.19 235 ILE A CA 1
ATOM 1853 C C . ILE A 1 235 ? -2.277 20.125 5.176 1 97.19 235 ILE A C 1
ATOM 1855 O O . ILE A 1 235 ? -1.226 20.75 5.344 1 97.19 235 ILE A O 1
ATOM 1859 N N . ASN A 1 236 ? -2.5 19.234 4.266 1 97.12 236 ASN A N 1
ATOM 1860 C CA . ASN A 1 236 ? -1.378 18.844 3.414 1 97.12 236 ASN A CA 1
ATOM 1861 C C . ASN A 1 236 ? -1.36 19.656 2.115 1 97.12 236 ASN A C 1
ATOM 1863 O O . ASN A 1 236 ? -2.391 19.797 1.454 1 97.12 236 ASN A O 1
ATOM 1867 N N . SER A 1 237 ? -0.292 20.203 1.789 1 96.5 237 SER A N 1
ATOM 1868 C CA . SER A 1 237 ? 0.009 20.797 0.496 1 96.5 237 SER A CA 1
ATOM 1869 C C . SER A 1 237 ? 1.36 20.328 -0.033 1 96.5 237 SER A C 1
ATOM 1871 O O . SER A 1 237 ? 2.367 20.406 0.676 1 96.5 237 SER A O 1
ATOM 1873 N N . SER A 1 238 ? 1.333 19.781 -1.228 1 96.5 238 SER A N 1
ATOM 1874 C CA . SER A 1 238 ? 2.564 19.281 -1.828 1 96.5 238 SER A CA 1
ATOM 1875 C C . SER A 1 238 ? 2.969 20.125 -3.037 1 96.5 238 SER A C 1
ATOM 1877 O O . SER A 1 238 ? 3.639 21.141 -2.895 1 96.5 238 SER A O 1
ATOM 1879 N N . ARG A 1 239 ? 2.461 19.969 -4.281 1 95 239 ARG A N 1
ATOM 1880 C CA . ARG A 1 239 ? 2.869 20.562 -5.555 1 95 239 ARG A CA 1
ATOM 1881 C C . ARG A 1 239 ? 2.76 22.078 -5.516 1 95 239 ARG A C 1
ATOM 1883 O O . ARG A 1 239 ? 3.549 22.781 -6.152 1 95 239 ARG A O 1
ATOM 1890 N N . LYS A 1 240 ? 1.764 22.547 -4.793 1 95.31 240 LYS A N 1
ATOM 1891 C CA . LYS A 1 240 ? 1.524 23.984 -4.738 1 95.31 240 LYS A CA 1
ATOM 1892 C C . LYS A 1 240 ? 2.656 24.703 -4.008 1 95.31 240 LYS A C 1
ATOM 1894 O O . LYS A 1 240 ? 2.855 25.906 -4.191 1 95.31 240 LYS A O 1
ATOM 1899 N N . ILE A 1 241 ? 3.363 23.922 -3.193 1 97.75 241 ILE A N 1
ATOM 1900 C CA . ILE A 1 241 ? 4.457 24.531 -2.441 1 97.75 241 ILE A CA 1
ATOM 1901 C C . ILE A 1 241 ? 5.793 24.156 -3.084 1 97.75 241 ILE A C 1
ATOM 1903 O O . ILE A 1 241 ? 6.547 25.031 -3.514 1 97.75 241 ILE A O 1
ATOM 1907 N N . ILE A 1 242 ? 6.043 22.891 -3.348 1 98.19 242 ILE A N 1
ATOM 1908 C CA . ILE A 1 242 ? 7.406 22.453 -3.639 1 98.19 242 ILE A CA 1
ATOM 1909 C C . ILE A 1 242 ? 7.719 22.688 -5.113 1 98.19 242 ILE A C 1
ATOM 1911 O O . ILE A 1 242 ? 8.883 22.719 -5.512 1 98.19 242 ILE A O 1
ATOM 1915 N N . TYR A 1 243 ? 6.66 22.875 -5.938 1 97.56 243 TYR A N 1
ATOM 1916 C CA . TYR A 1 243 ? 6.867 23.172 -7.348 1 97.56 243 TYR A CA 1
ATOM 1917 C C . TYR A 1 243 ? 6.316 24.547 -7.707 1 97.56 243 TYR A C 1
ATOM 1919 O O . TYR A 1 243 ? 5.938 24.797 -8.852 1 97.56 243 TYR A O 1
ATOM 1927 N N . ALA A 1 244 ? 6.172 25.406 -6.746 1 96.88 244 ALA A N 1
ATOM 1928 C CA . ALA A 1 244 ? 5.699 26.766 -6.988 1 96.88 244 ALA A CA 1
ATOM 1929 C C . ALA A 1 244 ? 6.609 27.5 -7.965 1 96.88 244 ALA A C 1
ATOM 1931 O O . ALA A 1 244 ? 6.195 28.484 -8.602 1 96.88 244 ALA A O 1
ATOM 1932 N N . SER A 1 245 ? 7.859 27.078 -8.094 1 95.44 245 SER A N 1
ATOM 1933 C CA . SER A 1 245 ? 8.828 27.562 -9.07 1 95.44 245 SER A CA 1
ATOM 1934 C C . SER A 1 245 ? 9.75 26.438 -9.547 1 95.44 245 SER A C 1
ATOM 1936 O O . SER A 1 245 ? 10.055 25.516 -8.781 1 95.44 245 SER A O 1
ATOM 1938 N N . ASP A 1 246 ? 10.117 26.516 -10.758 1 90.31 246 ASP A N 1
ATOM 1939 C CA . ASP A 1 246 ? 11.055 25.547 -11.289 1 90.31 246 ASP A CA 1
ATOM 1940 C C . ASP A 1 246 ? 12.406 26.188 -11.594 1 90.31 246 ASP A C 1
ATOM 1942 O O . ASP A 1 246 ? 13.25 25.594 -12.273 1 90.31 246 ASP A O 1
ATOM 1946 N N . SER A 1 247 ? 12.578 27.359 -11.117 1 93.31 247 SER A N 1
ATOM 1947 C CA . SER A 1 247 ? 13.805 28.109 -11.352 1 93.31 247 SER A CA 1
ATOM 1948 C C . SER A 1 247 ? 14.773 27.969 -10.18 1 93.31 247 SER A C 1
ATOM 1950 O O . SER A 1 247 ? 14.555 27.172 -9.273 1 93.31 247 SER A O 1
ATOM 1952 N N . SER A 1 248 ? 15.875 28.672 -10.234 1 94.06 248 SER A N 1
ATOM 1953 C CA . SER A 1 248 ? 16.938 28.547 -9.234 1 94.06 248 SER A CA 1
ATOM 1954 C C . SER A 1 248 ? 16.453 29.047 -7.871 1 94.06 248 SER A C 1
ATOM 1956 O O . SER A 1 248 ? 17.031 28.688 -6.84 1 94.06 248 SER A O 1
ATOM 1958 N N . ASN A 1 249 ? 15.375 29.812 -7.801 1 97.06 249 ASN A N 1
ATOM 1959 C CA . ASN A 1 249 ? 14.859 30.344 -6.543 1 97.06 249 ASN A CA 1
ATOM 1960 C C . ASN A 1 249 ? 13.719 29.484 -6 1 97.06 249 ASN A C 1
ATOM 1962 O O . ASN A 1 249 ? 12.898 29.969 -5.215 1 97.06 249 ASN A O 1
ATOM 1966 N N . PHE A 1 250 ? 13.609 28.234 -6.41 1 98.12 250 PHE A N 1
ATOM 1967 C CA . PHE A 1 250 ? 12.477 27.375 -6.082 1 98.12 250 PHE A CA 1
ATOM 1968 C C . PHE A 1 250 ? 12.305 27.266 -4.574 1 98.12 250 PHE A C 1
ATOM 1970 O O . PHE A 1 250 ? 11.172 27.266 -4.074 1 98.12 250 PHE A O 1
ATOM 1977 N N . ALA A 1 251 ? 13.375 27.188 -3.842 1 98.5 251 ALA A N 1
ATOM 1978 C CA . ALA A 1 251 ? 13.289 27.016 -2.395 1 98.5 251 ALA A CA 1
ATOM 1979 C C . ALA A 1 251 ? 12.727 28.281 -1.731 1 98.5 251 ALA A C 1
ATOM 1981 O O . ALA A 1 251 ? 11.891 28.188 -0.83 1 98.5 251 ALA A O 1
ATOM 1982 N N . GLU A 1 252 ? 13.211 29.422 -2.166 1 98.44 252 GLU A N 1
ATOM 1983 C CA . GLU A 1 252 ? 12.727 30.688 -1.635 1 98.44 252 GLU A CA 1
ATOM 1984 C C . GLU A 1 252 ? 11.234 30.859 -1.886 1 98.44 252 GLU A C 1
ATOM 1986 O O . GLU A 1 252 ? 10.492 31.281 -0.997 1 98.44 252 GLU A O 1
ATOM 1991 N N . ILE A 1 253 ? 10.82 30.516 -3.059 1 98.62 253 ILE A N 1
ATOM 1992 C CA . ILE A 1 253 ? 9.414 30.641 -3.434 1 98.62 253 ILE A CA 1
ATOM 1993 C C . ILE A 1 253 ? 8.57 29.641 -2.639 1 98.62 253 ILE A C 1
ATOM 1995 O O . ILE A 1 253 ? 7.465 29.969 -2.203 1 98.62 253 ILE A O 1
ATOM 1999 N N . ALA A 1 254 ? 9.078 28.438 -2.432 1 98.69 254 ALA A N 1
ATOM 2000 C CA . ALA A 1 254 ? 8.391 27.469 -1.586 1 98.69 254 ALA A CA 1
ATOM 2001 C C . ALA A 1 254 ? 8.211 28 -0.168 1 98.69 254 ALA A C 1
ATOM 2003 O O . ALA A 1 254 ? 7.145 27.844 0.429 1 98.69 254 ALA A O 1
ATOM 2004 N N . GLY A 1 255 ? 9.266 28.594 0.321 1 98.81 255 GLY A N 1
ATOM 2005 C CA . GLY A 1 255 ? 9.164 29.234 1.626 1 98.81 255 GLY A CA 1
ATOM 2006 C C . GLY A 1 255 ? 8.078 30.281 1.698 1 98.81 255 GLY A C 1
ATOM 2007 O O . GLY A 1 255 ? 7.32 30.344 2.672 1 98.81 255 GLY A O 1
ATOM 2008 N N . ALA A 1 256 ? 8.008 31.094 0.677 1 98.75 256 ALA A N 1
ATOM 2009 C CA . ALA A 1 256 ? 6.996 32.156 0.63 1 98.75 256 ALA A CA 1
ATOM 2010 C C . ALA A 1 256 ? 5.59 31.562 0.588 1 98.75 256 ALA A C 1
ATOM 2012 O O . ALA A 1 256 ? 4.668 32.094 1.216 1 98.75 256 ALA A O 1
ATOM 2013 N N . LYS A 1 257 ? 5.418 30.531 -0.173 1 98.31 257 LYS A N 1
ATOM 2014 C CA . LYS A 1 257 ? 4.113 29.875 -0.255 1 98.31 257 LYS A CA 1
ATOM 2015 C C . LYS A 1 257 ? 3.719 29.266 1.089 1 98.31 257 LYS A C 1
ATOM 2017 O O . LYS A 1 257 ? 2.562 29.375 1.506 1 98.31 257 LYS A O 1
ATOM 2022 N N . ALA A 1 258 ? 4.676 28.625 1.762 1 98.56 258 ALA A N 1
ATOM 2023 C CA . ALA A 1 258 ? 4.418 28.047 3.076 1 98.56 258 ALA A CA 1
ATOM 2024 C C . ALA A 1 258 ? 4.086 29.141 4.098 1 98.56 258 ALA A C 1
ATOM 2026 O O . ALA A 1 258 ? 3.18 28.969 4.918 1 98.56 258 ALA A O 1
ATOM 2027 N N . GLU A 1 259 ? 4.812 30.188 4.047 1 98.75 259 GLU A N 1
ATOM 2028 C CA . GLU A 1 259 ? 4.566 31.312 4.949 1 98.75 259 GLU A CA 1
ATOM 2029 C C . GLU A 1 259 ? 3.166 31.891 4.75 1 98.75 259 GLU A C 1
ATOM 2031 O O . GLU A 1 259 ? 2.482 32.219 5.723 1 98.75 259 GLU A O 1
ATOM 2036 N N . ALA A 1 260 ? 2.818 32.062 3.504 1 97.88 260 ALA A N 1
ATOM 2037 C CA . ALA A 1 260 ? 1.485 32.562 3.201 1 97.88 260 ALA A CA 1
ATOM 2038 C C . ALA A 1 260 ? 0.404 31.672 3.812 1 97.88 260 ALA A C 1
ATOM 2040 O O . ALA A 1 260 ? -0.583 32.188 4.359 1 97.88 260 ALA A O 1
ATOM 2041 N N . MET A 1 261 ? 0.576 30.391 3.691 1 97.19 261 MET A N 1
ATOM 2042 C CA . MET A 1 261 ? -0.378 29.469 4.281 1 97.19 261 MET A CA 1
ATOM 2043 C C . MET A 1 261 ? -0.365 29.562 5.805 1 97.19 261 MET A C 1
ATOM 2045 O O . MET A 1 261 ? -1.42 29.547 6.441 1 97.19 261 MET A O 1
ATOM 2049 N N . GLN A 1 262 ? 0.84 29.609 6.391 1 98.25 262 GLN A N 1
ATOM 2050 C CA . GLN A 1 262 ? 0.964 29.734 7.836 1 98.25 262 GLN A CA 1
ATOM 2051 C C . GLN A 1 262 ? 0.249 30.984 8.344 1 98.25 262 GLN A C 1
ATOM 2053 O O . GLN A 1 262 ? -0.404 30.953 9.391 1 98.25 262 GLN A O 1
ATOM 2058 N N . ASN A 1 263 ? 0.378 32.062 7.586 1 98.19 263 ASN A N 1
ATOM 2059 C CA . ASN A 1 263 ? -0.291 33.312 7.969 1 98.19 263 ASN A CA 1
ATOM 2060 C C . ASN A 1 263 ? -1.807 33.125 8.008 1 98.19 263 ASN A C 1
ATOM 2062 O O . ASN A 1 263 ? -2.467 33.625 8.922 1 98.19 263 ASN A O 1
ATOM 2066 N N . GLN A 1 264 ? -2.318 32.5 7.031 1 96.62 264 GLN A N 1
ATOM 2067 C CA . GLN A 1 264 ? -3.748 32.188 7.02 1 96.62 264 GLN A CA 1
ATOM 2068 C C . GLN A 1 264 ? -4.141 31.312 8.195 1 96.62 264 GLN A C 1
ATOM 2070 O O . GLN A 1 264 ? -5.184 31.531 8.82 1 96.62 264 GLN A O 1
ATOM 2075 N N . MET A 1 265 ? -3.324 30.375 8.492 1 97.81 265 MET A N 1
ATOM 2076 C CA . MET A 1 265 ? -3.596 29.438 9.578 1 97.81 265 MET A CA 1
ATOM 2077 C C . MET A 1 265 ? -3.537 30.141 10.93 1 97.81 265 MET A C 1
ATOM 2079 O O . MET A 1 265 ? -4.324 29.844 11.828 1 97.81 265 MET A O 1
ATOM 2083 N N . ALA A 1 266 ? -2.566 31.047 11.016 1 98.12 266 ALA A N 1
ATOM 2084 C CA . ALA A 1 266 ? -2.459 31.828 12.25 1 98.12 266 ALA A CA 1
ATOM 2085 C C . ALA A 1 266 ? -3.746 32.594 12.523 1 98.12 266 ALA A C 1
ATOM 2087 O O . ALA A 1 266 ? -4.195 32.688 13.664 1 98.12 266 ALA A O 1
ATOM 2088 N N . SER A 1 267 ? -4.309 33.125 11.492 1 97.31 267 SER A N 1
ATOM 2089 C CA . SER A 1 267 ? -5.562 33.844 11.617 1 97.31 267 SER A CA 1
ATOM 2090 C C . SER A 1 267 ? -6.695 32.938 12.062 1 97.31 267 SER A C 1
ATOM 2092 O O . SER A 1 267 ? -7.562 33.344 12.844 1 97.31 267 SER A O 1
ATOM 2094 N N . GLU A 1 268 ? -6.742 31.734 11.531 1 96.44 268 GLU A N 1
ATOM 2095 C CA . GLU A 1 268 ? -7.77 30.766 11.914 1 96.44 268 GLU A CA 1
ATOM 2096 C C . GLU A 1 268 ? -7.582 30.312 13.359 1 96.44 268 GLU A C 1
ATOM 2098 O O . GLU A 1 268 ? -8.562 30.109 14.086 1 96.44 268 GLU A O 1
ATOM 2103 N N . LEU A 1 269 ? -6.309 30.172 13.789 1 97.5 269 LEU A N 1
ATOM 2104 C CA . LEU A 1 269 ? -6.004 29.703 15.141 1 97.5 269 LEU A CA 1
ATOM 2105 C C . LEU A 1 269 ? -6.383 30.75 16.172 1 97.5 269 LEU A C 1
ATOM 2107 O O . LEU A 1 269 ? -6.688 30.406 17.328 1 97.5 269 LEU A O 1
ATOM 2111 N N . GLU A 1 270 ? -6.43 32 15.773 1 95.31 270 GLU A N 1
ATOM 2112 C CA . GLU A 1 270 ? -6.816 33.062 16.672 1 95.31 270 GLU A CA 1
ATOM 2113 C C . GLU A 1 270 ? -8.297 33 17.047 1 95.31 270 GLU A C 1
ATOM 2115 O O . GLU A 1 270 ? -8.719 33.531 18.062 1 95.31 270 GLU A O 1
ATOM 2120 N N . LYS A 1 271 ? -9.008 32.344 16.203 1 90.81 271 LYS A N 1
ATOM 2121 C CA . LYS A 1 271 ? -10.445 32.219 16.422 1 90.81 271 LYS A CA 1
ATOM 2122 C C . LYS A 1 271 ? -10.758 31.125 17.438 1 90.81 271 LYS A C 1
ATOM 2124 O O . LYS A 1 271 ? -11.898 30.984 17.875 1 90.81 271 LYS A O 1
ATOM 2129 N N . LEU A 1 272 ? -9.836 30.266 17.75 1 85.81 272 LEU A N 1
ATOM 2130 C CA . LEU A 1 272 ? -10.023 29.156 18.672 1 85.81 272 LEU A CA 1
ATOM 2131 C C . LEU A 1 272 ? -10.078 29.656 20.125 1 85.81 272 LEU A C 1
ATOM 2133 O O . LEU A 1 272 ? -10.781 29.094 20.953 1 85.81 272 LEU A O 1
ATOM 2137 N N . MET B 1 1 ? 3.887 -10.961 -19.484 1 90.94 1 MET B N 1
ATOM 2138 C CA . MET B 1 1 ? 3.211 -12.195 -19.859 1 90.94 1 MET B CA 1
ATOM 2139 C C . MET B 1 1 ? 1.7 -11.992 -19.922 1 90.94 1 MET B C 1
ATOM 2141 O O . MET B 1 1 ? 1.124 -11.336 -19.047 1 90.94 1 MET B O 1
ATOM 2145 N N . THR B 1 2 ? 1.044 -12.555 -20.906 1 94.25 2 THR B N 1
ATOM 2146 C CA . THR B 1 2 ? -0.401 -12.422 -21.047 1 94.25 2 THR B CA 1
ATOM 2147 C C . THR B 1 2 ? -1.127 -13.539 -20.297 1 94.25 2 THR B C 1
ATOM 2149 O O . THR B 1 2 ? -0.508 -14.516 -19.875 1 94.25 2 THR B O 1
ATOM 2152 N N . SER B 1 3 ? -2.428 -13.383 -20.109 1 96.25 3 SER B N 1
ATOM 2153 C CA . SER B 1 3 ? -3.242 -14.414 -19.484 1 96.25 3 SER B CA 1
ATOM 2154 C C . SER B 1 3 ? -3.197 -15.711 -20.281 1 96.25 3 SER B C 1
ATOM 2156 O O . SER B 1 3 ? -3.211 -16.797 -19.703 1 96.25 3 SER B O 1
ATOM 2158 N N . GLN B 1 4 ? -3.156 -15.578 -21.562 1 96.19 4 GLN B N 1
ATOM 2159 C CA . GLN B 1 4 ? -3.086 -16.75 -22.438 1 96.19 4 GLN B CA 1
ATOM 2160 C C . GLN B 1 4 ? -1.769 -17.5 -22.234 1 96.19 4 GLN B C 1
ATOM 2162 O O . GLN B 1 4 ? -1.755 -18.719 -22.125 1 96.19 4 GLN B O 1
ATOM 2167 N N . GLU B 1 5 ? -0.711 -16.781 -22.203 1 97.25 5 GLU B N 1
ATOM 2168 C CA . GLU B 1 5 ? 0.598 -17.391 -21.984 1 97.25 5 GLU B CA 1
ATOM 2169 C C . GLU B 1 5 ? 0.665 -18.062 -20.609 1 97.25 5 GLU B C 1
ATOM 2171 O O . GLU B 1 5 ? 1.264 -19.125 -20.469 1 97.25 5 GLU B O 1
ATOM 2176 N N . LEU B 1 6 ? 0.085 -17.406 -19.625 1 98.12 6 LEU B N 1
ATOM 2177 C CA . LEU B 1 6 ? 0.035 -17.984 -18.281 1 98.12 6 LEU B CA 1
ATOM 2178 C C . LEU B 1 6 ? -0.725 -19.312 -18.297 1 98.12 6 LEU B C 1
ATOM 2180 O O . LEU B 1 6 ? -0.283 -20.281 -17.688 1 98.12 6 LEU B O 1
ATOM 2184 N N . THR B 1 7 ? -1.816 -19.375 -18.984 1 98.12 7 THR B N 1
ATOM 2185 C CA . THR B 1 7 ? -2.598 -20.594 -19.109 1 98.12 7 THR B CA 1
ATOM 2186 C C . THR B 1 7 ? -1.786 -21.688 -19.797 1 98.12 7 THR B C 1
ATOM 2188 O O . THR B 1 7 ? -1.821 -22.844 -19.375 1 98.12 7 THR B O 1
ATOM 2191 N N . GLU B 1 8 ? -1.071 -21.297 -20.781 1 98.06 8 GLU B N 1
ATOM 2192 C CA . GLU B 1 8 ? -0.23 -22.266 -21.484 1 98.06 8 GLU B CA 1
ATOM 2193 C C . GLU B 1 8 ? 0.824 -22.859 -20.562 1 98.06 8 GLU B C 1
ATOM 2195 O O . GLU B 1 8 ? 1.088 -24.062 -20.594 1 98.06 8 GLU B O 1
ATOM 2200 N N . GLN B 1 9 ? 1.404 -22.031 -19.734 1 98.19 9 GLN B N 1
ATOM 2201 C CA . GLN B 1 9 ? 2.4 -22.516 -18.781 1 98.19 9 GLN B CA 1
ATOM 2202 C C . GLN B 1 9 ? 1.767 -23.438 -17.75 1 98.19 9 GLN B C 1
ATOM 2204 O O . GLN B 1 9 ? 2.377 -24.422 -17.328 1 98.19 9 GLN B O 1
ATOM 2209 N N . ILE B 1 10 ? 0.581 -23.094 -17.312 1 98.75 10 ILE B N 1
ATOM 2210 C CA . ILE B 1 10 ? -0.146 -23.906 -16.344 1 98.75 10 ILE B CA 1
ATOM 2211 C C . ILE B 1 10 ? -0.373 -25.297 -16.906 1 98.75 10 ILE B C 1
ATOM 2213 O O . ILE B 1 10 ? -0.127 -26.297 -16.219 1 98.75 10 ILE B O 1
ATOM 2217 N N . LEU B 1 11 ? -0.766 -25.344 -18.109 1 98.06 11 LEU B N 1
ATOM 2218 C CA . LEU B 1 11 ? -1.043 -26.641 -18.734 1 98.06 11 LEU B CA 1
ATOM 2219 C C . LEU B 1 11 ? 0.25 -27.406 -19 1 98.06 11 LEU B C 1
ATOM 2221 O O . LEU B 1 11 ? 0.311 -28.609 -18.781 1 98.06 11 LEU B O 1
ATOM 2225 N N . LYS B 1 12 ? 1.253 -26.719 -19.422 1 98.06 12 LYS B N 1
ATOM 2226 C CA . LYS B 1 12 ? 2.541 -27.344 -19.703 1 98.06 12 LYS B CA 1
ATOM 2227 C C . LYS B 1 12 ? 3.156 -27.953 -18.453 1 98.06 12 LYS B C 1
ATOM 2229 O O . LYS B 1 12 ? 3.643 -29.078 -18.484 1 98.06 12 LYS B O 1
ATOM 2234 N N . LYS B 1 13 ? 3.035 -27.266 -17.344 1 98.25 13 LYS B N 1
ATOM 2235 C CA . LYS B 1 13 ? 3.676 -27.688 -16.109 1 98.25 13 LYS B CA 1
ATOM 2236 C C . LYS B 1 13 ? 2.719 -28.516 -15.25 1 98.25 13 LYS B C 1
ATOM 2238 O O . LYS B 1 13 ? 3.115 -29.062 -14.219 1 98.25 13 LYS B O 1
ATOM 2243 N N . GLN B 1 14 ? 1.49 -28.5 -15.656 1 98.44 14 GLN B N 1
ATOM 2244 C CA . GLN B 1 14 ? 0.44 -29.141 -14.875 1 98.44 14 GLN B CA 1
ATOM 2245 C C . GLN B 1 14 ? 0.403 -28.578 -13.453 1 98.44 14 GLN B C 1
ATOM 2247 O O . GLN B 1 14 ? 0.396 -29.344 -12.484 1 98.44 14 GLN B O 1
ATOM 2252 N N . SER B 1 15 ? 0.452 -27.281 -13.406 1 98.69 15 SER B N 1
ATOM 2253 C CA . SER B 1 15 ? 0.521 -26.594 -12.117 1 98.69 15 SER B CA 1
ATOM 2254 C C . SER B 1 15 ? -0.099 -25.203 -12.188 1 98.69 15 SER B C 1
ATOM 2256 O O . SER B 1 15 ? 0.007 -24.531 -13.219 1 98.69 15 SER B O 1
ATOM 2258 N N . PHE B 1 16 ? -0.778 -24.781 -11.234 1 98.62 16 PHE B N 1
ATOM 2259 C CA . PHE B 1 16 ? -1.188 -23.406 -11.031 1 98.62 16 PHE B CA 1
ATOM 2260 C C . PHE B 1 16 ? -0.782 -22.922 -9.648 1 98.62 16 PHE B C 1
ATOM 2262 O O . PHE B 1 16 ? -1.506 -22.141 -9.016 1 98.62 16 PHE B O 1
ATOM 2269 N N . LEU B 1 17 ? 0.403 -23.453 -9.219 1 98.56 17 LEU B N 1
ATOM 2270 C CA . LEU B 1 17 ? 1.036 -23.094 -7.949 1 98.56 17 LEU B CA 1
ATOM 2271 C C . LEU B 1 17 ? 1.812 -21.781 -8.078 1 98.56 17 LEU B C 1
ATOM 2273 O O . LEU B 1 17 ? 2.553 -21.594 -9.047 1 98.56 17 LEU B O 1
ATOM 2277 N N . CYS B 1 18 ? 1.573 -20.891 -7.176 1 98.81 18 CYS B N 1
ATOM 2278 C CA . CYS B 1 18 ? 2.369 -19.688 -6.953 1 98.81 18 CYS B CA 1
ATOM 2279 C C . CYS B 1 18 ? 3.137 -19.781 -5.637 1 98.81 18 CYS B C 1
ATOM 2281 O O . CYS B 1 18 ? 2.533 -19.859 -4.566 1 98.81 18 CYS B O 1
ATOM 2283 N N . VAL B 1 19 ? 4.422 -19.75 -5.656 1 98.81 19 VAL B N 1
ATOM 2284 C CA . VAL B 1 19 ? 5.242 -19.859 -4.453 1 98.81 19 VAL B CA 1
ATOM 2285 C C . VAL B 1 19 ? 5.559 -18.453 -3.926 1 98.81 19 VAL B C 1
ATOM 2287 O O . VAL B 1 19 ? 6.121 -17.625 -4.645 1 98.81 19 VAL B O 1
ATOM 2290 N N . GLY B 1 20 ? 5.117 -18.219 -2.684 1 98.56 20 GLY B N 1
ATOM 2291 C CA . GLY B 1 20 ? 5.469 -16.953 -2.045 1 98.56 20 GLY B CA 1
ATOM 2292 C C . GLY B 1 20 ? 6.922 -16.891 -1.609 1 98.56 20 GLY B C 1
ATOM 2293 O O . GLY B 1 20 ? 7.453 -17.875 -1.069 1 98.56 20 GLY B O 1
ATOM 2294 N N . LEU B 1 21 ? 7.59 -15.797 -1.908 1 98.69 21 LEU B N 1
ATOM 2295 C CA . LEU B 1 21 ? 8.945 -15.539 -1.432 1 98.69 21 LEU B CA 1
ATOM 2296 C C . LEU B 1 21 ? 8.938 -14.484 -0.33 1 98.69 21 LEU B C 1
ATOM 2298 O O . LEU B 1 21 ? 9.477 -13.383 -0.512 1 98.69 21 LEU B O 1
ATOM 2302 N N . ASP B 1 22 ? 8.43 -14.859 0.803 1 98 22 ASP B N 1
ATOM 2303 C CA . ASP B 1 22 ? 8.297 -13.992 1.971 1 98 22 ASP B CA 1
ATOM 2304 C C . ASP B 1 22 ? 9.453 -14.195 2.945 1 98 22 ASP B C 1
ATOM 2306 O O . ASP B 1 22 ? 9.234 -14.539 4.109 1 98 22 ASP B O 1
ATOM 2310 N N . THR B 1 23 ? 10.625 -13.906 2.557 1 97.56 23 THR B N 1
ATOM 2311 C CA . THR B 1 23 ? 11.836 -14.281 3.27 1 97.56 23 THR B CA 1
ATOM 2312 C C . THR B 1 23 ? 12.016 -13.438 4.523 1 97.56 23 THR B C 1
ATOM 2314 O O . THR B 1 23 ? 12.156 -12.211 4.438 1 97.56 23 THR B O 1
ATOM 2317 N N . ASP B 1 24 ? 11.969 -14.055 5.598 1 96.06 24 ASP B N 1
ATOM 2318 C CA . ASP B 1 24 ? 12.211 -13.516 6.934 1 96.06 24 ASP B CA 1
ATOM 2319 C C . ASP B 1 24 ? 13.562 -13.984 7.477 1 96.06 24 ASP B C 1
ATOM 2321 O O . ASP B 1 24 ? 13.766 -15.188 7.688 1 96.06 24 ASP B O 1
ATOM 2325 N N . LEU B 1 25 ? 14.43 -13.109 7.801 1 95.56 25 LEU B N 1
ATOM 2326 C CA . LEU B 1 25 ? 15.789 -13.43 8.211 1 95.56 25 LEU B CA 1
ATOM 2327 C C . LEU B 1 25 ? 15.789 -14.25 9.5 1 95.56 25 LEU B C 1
ATOM 2329 O O . LEU B 1 25 ? 16.734 -15.008 9.758 1 95.56 25 LEU B O 1
ATOM 2333 N N . ASP B 1 26 ? 14.711 -14.148 10.312 1 94.5 26 ASP B N 1
ATOM 2334 C CA . ASP B 1 26 ? 14.633 -14.875 11.578 1 94.5 26 ASP B CA 1
ATOM 2335 C C . ASP B 1 26 ? 14.266 -16.344 11.344 1 94.5 26 ASP B C 1
ATOM 2337 O O . ASP B 1 26 ? 14.383 -17.156 12.25 1 94.5 26 ASP B O 1
ATOM 2341 N N . LYS B 1 27 ? 13.914 -16.719 10.094 1 95.94 27 LYS B N 1
ATOM 2342 C CA . LYS B 1 27 ? 13.367 -18.047 9.859 1 95.94 27 LYS B CA 1
ATOM 2343 C C . LYS B 1 27 ? 14.242 -18.844 8.898 1 95.94 27 LYS B C 1
ATOM 2345 O O . LYS B 1 27 ? 14.031 -20.047 8.703 1 95.94 27 LYS B O 1
ATOM 2350 N N . ILE B 1 28 ? 15.211 -18.219 8.273 1 96.56 28 ILE B N 1
ATOM 2351 C CA . ILE B 1 28 ? 16.047 -18.922 7.309 1 96.56 28 ILE B CA 1
ATOM 2352 C C . ILE B 1 28 ? 17.172 -19.656 8.039 1 96.56 28 ILE B C 1
ATOM 2354 O O . ILE B 1 28 ? 17.5 -19.312 9.18 1 96.56 28 ILE B O 1
ATOM 2358 N N . PRO B 1 29 ? 17.766 -20.641 7.414 1 96.56 29 PRO B N 1
ATOM 2359 C CA . PRO B 1 29 ? 18.906 -21.312 8.039 1 96.56 29 PRO B CA 1
ATOM 2360 C C . PRO B 1 29 ? 20.016 -20.328 8.438 1 96.56 29 PRO B C 1
ATOM 2362 O O . PRO B 1 29 ? 20.406 -19.469 7.645 1 96.56 29 PRO B O 1
ATOM 2365 N N . THR B 1 30 ? 20.609 -20.547 9.586 1 95.44 30 THR B N 1
ATOM 2366 C CA . THR B 1 30 ? 21.5 -19.578 10.219 1 95.44 30 THR B CA 1
ATOM 2367 C C . THR B 1 30 ? 22.781 -19.438 9.414 1 95.44 30 THR B C 1
ATOM 2369 O O . THR B 1 30 ? 23.391 -18.359 9.391 1 95.44 30 THR B O 1
ATOM 2372 N N . TYR B 1 31 ? 23.188 -20.469 8.781 1 95.19 31 TYR B N 1
ATOM 2373 C CA . TYR B 1 31 ? 24.453 -20.391 8.055 1 95.19 31 TYR B CA 1
ATOM 2374 C C . TYR B 1 31 ? 24.359 -19.422 6.887 1 95.19 31 TYR B C 1
ATOM 2376 O O . TYR B 1 31 ? 25.359 -18.891 6.43 1 95.19 31 TYR B O 1
ATOM 2384 N N . LEU B 1 32 ? 23.125 -19.156 6.375 1 96.56 32 LEU B N 1
ATOM 2385 C CA . LEU B 1 32 ? 22.922 -18.234 5.262 1 96.56 32 LEU B CA 1
ATOM 2386 C C . LEU B 1 32 ? 23.141 -16.781 5.711 1 96.56 32 LEU B C 1
ATOM 2388 O O . LEU B 1 32 ? 23.375 -15.898 4.883 1 96.56 32 LEU B O 1
ATOM 2392 N N . LEU B 1 33 ? 23.031 -16.578 7.027 1 95.94 33 LEU B N 1
ATOM 2393 C CA . LEU B 1 33 ? 23.109 -15.227 7.555 1 95.94 33 LEU B CA 1
ATOM 2394 C C . LEU B 1 33 ? 24.516 -14.648 7.359 1 95.94 33 LEU B C 1
ATOM 2396 O O . LEU B 1 33 ? 24.703 -13.438 7.43 1 95.94 33 LEU B O 1
ATOM 2400 N N . SER B 1 34 ? 25.516 -15.523 7.109 1 95.94 34 SER B N 1
ATOM 2401 C CA . SER B 1 34 ? 26.891 -15.078 6.918 1 95.94 34 SER B CA 1
ATOM 2402 C C . SER B 1 34 ? 27.141 -14.664 5.473 1 95.94 34 SER B C 1
ATOM 2404 O O . SER B 1 34 ? 28.172 -14.047 5.168 1 95.94 34 SER B O 1
ATOM 2406 N N . GLU B 1 35 ? 26.203 -14.969 4.621 1 96.5 35 GLU B N 1
ATOM 2407 C CA . GLU B 1 35 ? 26.344 -14.602 3.217 1 96.5 35 GLU B CA 1
ATOM 2408 C C . GLU B 1 35 ? 26.219 -13.094 3.021 1 96.5 35 GLU B C 1
ATOM 2410 O O . G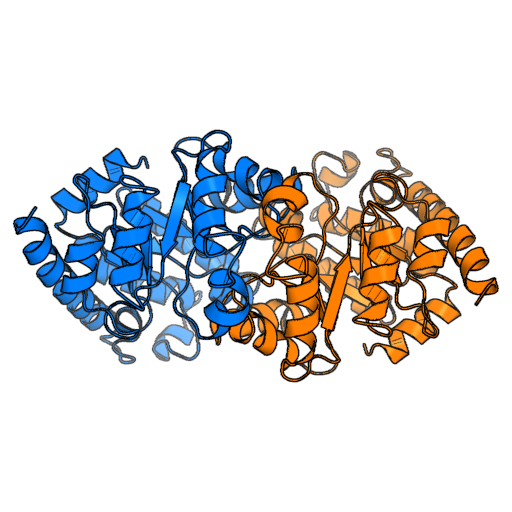LU B 1 35 ? 25.609 -12.406 3.844 1 96.5 35 GLU B O 1
ATOM 2415 N N . LYS B 1 36 ? 26.75 -12.57 1.928 1 96.81 36 LYS B N 1
ATOM 2416 C CA . LYS B 1 36 ? 26.688 -11.148 1.591 1 96.81 36 LYS B CA 1
ATOM 2417 C C . LYS B 1 36 ? 25.25 -10.688 1.434 1 96.81 36 LYS B C 1
ATOM 2419 O O . LYS B 1 36 ? 24.906 -9.57 1.815 1 96.81 36 LYS B O 1
ATOM 2424 N N . ASP B 1 37 ? 24.391 -11.516 0.867 1 98.25 37 ASP B N 1
ATOM 2425 C CA . ASP B 1 37 ? 22.953 -11.273 0.649 1 98.25 37 ASP B CA 1
ATOM 2426 C C . ASP B 1 37 ? 22.141 -12.508 1.021 1 98.25 37 ASP B C 1
ATOM 2428 O O . ASP B 1 37 ? 21.688 -13.25 0.144 1 98.25 37 ASP B O 1
ATOM 2432 N N . PRO B 1 38 ? 21.906 -12.625 2.264 1 98.31 38 PRO B N 1
ATOM 2433 C CA . PRO B 1 38 ? 21.234 -13.836 2.736 1 98.31 38 PRO B CA 1
ATOM 2434 C C . PRO B 1 38 ? 19.828 -14 2.137 1 98.31 38 PRO B C 1
ATOM 2436 O O . PRO B 1 38 ? 19.406 -15.125 1.876 1 98.31 38 PRO B O 1
ATOM 2439 N N . VAL B 1 39 ? 19.141 -12.883 1.928 1 98.62 39 VAL B N 1
ATOM 2440 C CA . VAL B 1 39 ? 17.781 -12.938 1.38 1 98.62 39 VAL B CA 1
ATOM 2441 C C . VAL B 1 39 ? 17.828 -13.508 -0.036 1 98.62 39 VAL B C 1
ATOM 2443 O O . VAL B 1 39 ? 17.078 -14.445 -0.355 1 98.62 39 VAL B O 1
ATOM 2446 N N . PHE B 1 40 ? 18.75 -12.977 -0.848 1 98.75 40 PHE B N 1
ATOM 2447 C CA . PHE B 1 40 ? 18.844 -13.461 -2.219 1 98.75 40 PHE B CA 1
ATOM 2448 C C . PHE B 1 40 ? 19.312 -14.914 -2.248 1 98.75 40 PHE B C 1
ATOM 2450 O O . PHE B 1 40 ? 18.812 -15.711 -3.043 1 98.75 40 PHE B O 1
ATOM 2457 N N . SER B 1 41 ? 20.25 -15.211 -1.415 1 98.62 41 SER B N 1
ATOM 2458 C CA . SER B 1 41 ? 20.75 -16.578 -1.367 1 98.62 41 SER B CA 1
ATOM 2459 C C . SER B 1 41 ? 19.625 -17.562 -1.054 1 98.62 41 SER B C 1
ATOM 2461 O O . SER B 1 41 ? 19.547 -18.625 -1.668 1 98.62 41 SER B O 1
ATOM 2463 N N . PHE B 1 42 ? 18.844 -17.234 -0.088 1 98.75 42 PHE B N 1
ATOM 2464 C CA . PHE B 1 42 ? 17.703 -18.078 0.274 1 98.75 42 PHE B CA 1
ATOM 2465 C C . PHE B 1 42 ? 16.703 -18.156 -0.875 1 98.75 42 PHE B C 1
ATOM 2467 O O . PHE B 1 42 ? 16.281 -19.25 -1.256 1 98.75 42 PHE B O 1
ATOM 2474 N N . ASN B 1 43 ? 16.328 -16.984 -1.446 1 98.88 43 ASN B N 1
ATOM 2475 C CA . ASN B 1 43 ? 15.375 -16.938 -2.553 1 98.88 43 ASN B CA 1
ATOM 2476 C C . ASN B 1 43 ? 15.844 -17.781 -3.732 1 98.88 43 ASN B C 1
ATOM 2478 O O . ASN B 1 43 ? 15.07 -18.547 -4.309 1 98.88 43 ASN B O 1
ATOM 2482 N N . LYS B 1 44 ? 17.109 -17.594 -4.082 1 98.81 44 LYS B N 1
ATOM 2483 C CA . LYS B 1 44 ? 17.672 -18.312 -5.211 1 98.81 44 LYS B CA 1
ATOM 2484 C C . LYS B 1 44 ? 17.578 -19.812 -5.012 1 98.81 44 LYS B C 1
ATOM 2486 O O . LYS B 1 44 ? 17.219 -20.547 -5.941 1 98.81 44 LYS B O 1
ATOM 2491 N N . ALA B 1 45 ? 17.922 -20.266 -3.846 1 98.75 45 ALA B N 1
ATOM 2492 C CA . ALA B 1 45 ? 17.859 -21.703 -3.539 1 98.75 45 ALA B CA 1
ATOM 2493 C C . ALA B 1 45 ? 16.438 -22.219 -3.645 1 98.75 45 ALA B C 1
ATOM 2495 O O . ALA B 1 45 ? 16.203 -23.312 -4.18 1 98.75 45 ALA B O 1
ATOM 2496 N N . ILE B 1 46 ? 15.469 -21.484 -3.1 1 98.88 46 ILE B N 1
ATOM 2497 C CA . ILE B 1 46 ? 14.055 -21.859 -3.158 1 98.88 46 ILE B CA 1
ATOM 2498 C C . ILE B 1 46 ? 13.602 -21.938 -4.613 1 98.88 46 ILE B C 1
ATOM 2500 O O . ILE B 1 46 ? 12.969 -22.922 -5.023 1 98.88 46 ILE B O 1
ATOM 2504 N N . ILE B 1 47 ? 13.969 -20.906 -5.406 1 98.94 47 ILE B N 1
ATOM 2505 C CA . ILE B 1 47 ? 13.562 -20.828 -6.805 1 98.94 47 ILE B CA 1
ATOM 2506 C C . ILE B 1 47 ? 14.133 -22.016 -7.574 1 98.94 47 ILE B C 1
ATOM 2508 O O . ILE B 1 47 ? 13.398 -22.703 -8.281 1 98.94 47 ILE B O 1
ATOM 2512 N N . ASP B 1 48 ? 15.391 -22.297 -7.398 1 98.88 48 ASP B N 1
ATOM 2513 C CA . ASP B 1 48 ? 16.047 -23.391 -8.117 1 98.88 48 ASP B CA 1
ATOM 2514 C C . ASP B 1 48 ? 15.398 -24.734 -7.785 1 98.88 48 ASP B C 1
ATOM 2516 O O . ASP B 1 48 ? 15.328 -25.625 -8.633 1 98.88 48 ASP B O 1
ATOM 2520 N N . ALA B 1 49 ? 14.93 -24.844 -6.59 1 98.81 49 ALA B N 1
ATOM 2521 C CA . ALA B 1 49 ? 14.398 -26.125 -6.117 1 98.81 49 ALA B CA 1
ATOM 2522 C C . ALA B 1 49 ? 12.938 -26.297 -6.52 1 98.81 49 ALA B C 1
ATOM 2524 O O . ALA B 1 49 ? 12.438 -27.422 -6.57 1 98.81 49 ALA B O 1
ATOM 2525 N N . THR B 1 50 ? 12.242 -25.188 -6.816 1 98.88 50 THR B N 1
ATOM 2526 C CA . THR B 1 50 ? 10.789 -25.312 -6.918 1 98.88 50 THR B CA 1
ATOM 2527 C C . THR B 1 50 ? 10.312 -24.906 -8.312 1 98.88 50 THR B C 1
ATOM 2529 O O . THR B 1 50 ? 9.164 -25.172 -8.68 1 98.88 50 THR B O 1
ATOM 2532 N N . HIS B 1 51 ? 11.148 -24.312 -9.203 1 98.88 51 HIS B N 1
ATOM 2533 C CA . HIS B 1 51 ? 10.742 -23.672 -10.445 1 98.88 51 HIS B CA 1
ATOM 2534 C C . HIS B 1 51 ? 10.039 -24.656 -11.367 1 98.88 51 HIS B C 1
ATOM 2536 O O . HIS B 1 51 ? 9.172 -24.281 -12.156 1 98.88 51 HIS B O 1
ATOM 2542 N N . GLN B 1 52 ? 10.32 -25.891 -11.297 1 98.44 52 GLN B N 1
ATOM 2543 C CA . GLN B 1 52 ? 9.742 -26.875 -12.211 1 98.44 52 GLN B CA 1
ATOM 2544 C C . GLN B 1 52 ? 8.312 -27.234 -11.805 1 98.44 52 GLN B C 1
ATOM 2546 O O . GLN B 1 52 ? 7.559 -27.797 -12.602 1 98.44 52 GLN B O 1
ATOM 2551 N N . TYR B 1 53 ? 7.949 -26.844 -10.547 1 98.75 53 TYR B N 1
ATOM 2552 C CA . TYR B 1 53 ? 6.68 -27.328 -10.008 1 98.75 53 TYR B CA 1
ATOM 2553 C C . TYR B 1 53 ? 5.672 -26.188 -9.883 1 98.75 53 TYR B C 1
ATOM 2555 O O . TYR B 1 53 ? 4.516 -26.422 -9.516 1 98.75 53 TYR B O 1
ATOM 2563 N N . CYS B 1 54 ? 6.078 -24.969 -10.156 1 98.81 54 CYS B N 1
ATOM 2564 C CA . CYS B 1 54 ? 5.184 -23.828 -10.016 1 98.81 54 CYS B CA 1
ATOM 2565 C C . CYS B 1 54 ? 5.203 -22.969 -11.273 1 98.81 54 CYS B C 1
ATOM 2567 O O . CYS B 1 54 ? 6.07 -23.141 -12.133 1 98.81 54 CYS B O 1
ATOM 2569 N N . VAL B 1 55 ? 4.219 -22.031 -11.391 1 98.88 55 VAL B N 1
ATOM 2570 C CA . VAL B 1 55 ? 4.125 -21.203 -12.586 1 98.88 55 VAL B CA 1
ATOM 2571 C C . VAL B 1 55 ? 4.367 -19.75 -12.219 1 98.88 55 VAL B C 1
ATOM 2573 O O . VAL B 1 55 ? 4.484 -18.891 -13.102 1 98.88 55 VAL B O 1
ATOM 2576 N N . ALA B 1 56 ? 4.469 -19.484 -10.898 1 98.94 56 ALA B N 1
ATOM 2577 C CA . ALA B 1 56 ? 4.59 -18.094 -10.477 1 98.94 56 ALA B CA 1
ATOM 2578 C C . ALA B 1 56 ? 5.332 -17.984 -9.148 1 98.94 56 ALA B C 1
ATOM 2580 O O . ALA B 1 56 ? 5.328 -18.922 -8.344 1 98.94 56 ALA B O 1
ATOM 2581 N N . TYR B 1 57 ? 6.016 -16.922 -8.945 1 98.94 57 TYR B N 1
ATOM 2582 C CA . TYR B 1 57 ? 6.57 -16.516 -7.656 1 98.94 57 TYR B CA 1
ATOM 2583 C C . TYR B 1 57 ? 5.98 -15.195 -7.199 1 98.94 57 TYR B C 1
ATOM 2585 O O . TYR B 1 57 ? 5.715 -14.305 -8.016 1 98.94 57 TYR B O 1
ATOM 2593 N N . LYS B 1 58 ? 5.773 -15.047 -5.961 1 98.88 58 LYS B N 1
ATOM 2594 C CA . LYS B 1 58 ? 5.121 -13.875 -5.387 1 98.88 58 LYS B CA 1
ATOM 2595 C C . LYS B 1 58 ? 5.852 -13.398 -4.133 1 98.88 58 LYS B C 1
ATOM 2597 O O . LYS B 1 58 ? 5.469 -13.75 -3.016 1 98.88 58 LYS B O 1
ATOM 2602 N N . PRO B 1 59 ? 6.91 -12.57 -4.25 1 98.88 59 PRO B N 1
ATOM 2603 C CA . PRO B 1 59 ? 7.473 -11.938 -3.057 1 98.88 59 PRO B CA 1
ATOM 2604 C C . PRO B 1 59 ? 6.508 -10.953 -2.396 1 98.88 59 PRO B C 1
ATOM 2606 O O . PRO B 1 59 ? 5.852 -10.172 -3.086 1 98.88 59 PRO B O 1
ATOM 2609 N N . ASN B 1 60 ? 6.305 -11.078 -1.133 1 98.62 60 ASN B N 1
ATOM 2610 C CA . ASN B 1 60 ? 5.609 -10.039 -0.377 1 98.62 60 ASN B CA 1
ATOM 2611 C C . ASN B 1 60 ? 6.539 -8.883 -0.037 1 98.62 60 ASN B C 1
ATOM 2613 O O . ASN B 1 60 ? 7.504 -9.047 0.709 1 98.62 60 ASN B O 1
ATOM 2617 N N . ILE B 1 61 ? 6.25 -7.707 -0.479 1 98.5 61 ILE B N 1
ATOM 2618 C CA . ILE B 1 61 ? 7.145 -6.555 -0.487 1 98.5 61 ILE B CA 1
ATOM 2619 C C . ILE B 1 61 ? 7.449 -6.125 0.947 1 98.5 61 ILE B C 1
ATOM 2621 O O . ILE B 1 61 ? 8.523 -5.594 1.229 1 98.5 61 ILE B O 1
ATOM 2625 N N . ALA B 1 62 ? 6.578 -6.422 1.915 1 98.5 62 ALA B N 1
ATOM 2626 C CA . ALA B 1 62 ? 6.754 -6.035 3.311 1 98.5 62 ALA B CA 1
ATOM 2627 C C . ALA B 1 62 ? 8.062 -6.582 3.873 1 98.5 62 ALA B C 1
ATOM 2629 O O . ALA B 1 62 ? 8.758 -5.898 4.629 1 98.5 62 ALA B O 1
ATOM 2630 N N . PHE B 1 63 ? 8.414 -7.812 3.512 1 98.25 63 PHE B N 1
ATOM 2631 C CA . PHE B 1 63 ? 9.586 -8.477 4.074 1 98.25 63 PHE B CA 1
ATOM 2632 C C . PHE B 1 63 ? 10.875 -7.859 3.541 1 98.25 63 PHE B C 1
ATOM 2634 O O . PHE B 1 63 ? 11.898 -7.875 4.219 1 98.25 63 PHE B O 1
ATOM 2641 N N . TYR B 1 64 ? 10.781 -7.336 2.387 1 97.88 64 TYR B N 1
ATOM 2642 C CA . TYR B 1 64 ? 11.938 -6.684 1.777 1 97.88 64 TYR B CA 1
ATOM 2643 C C . TYR B 1 64 ? 12.07 -5.242 2.26 1 97.88 64 TYR B C 1
ATOM 2645 O O . TYR B 1 64 ? 13.164 -4.789 2.582 1 97.88 64 TYR B O 1
ATOM 2653 N N . GLU B 1 65 ? 10.93 -4.527 2.33 1 96.88 65 GLU B N 1
ATOM 2654 C CA . GLU B 1 65 ? 10.938 -3.172 2.867 1 96.88 65 GLU B CA 1
ATOM 2655 C C . GLU B 1 65 ? 11.477 -3.146 4.297 1 96.88 65 GLU B C 1
ATOM 2657 O O . GLU B 1 65 ? 12.18 -2.211 4.684 1 96.88 65 GLU B O 1
ATOM 2662 N N . ALA B 1 66 ? 11.172 -4.168 5.047 1 96.94 66 ALA B N 1
ATOM 2663 C CA . ALA B 1 66 ? 11.562 -4.234 6.453 1 96.94 66 ALA B CA 1
ATOM 2664 C C . ALA B 1 66 ? 13.078 -4.309 6.602 1 96.94 66 ALA B C 1
ATOM 2666 O O . ALA B 1 66 ? 13.625 -3.965 7.652 1 96.94 66 ALA B O 1
ATOM 2667 N N . ILE B 1 67 ? 13.75 -4.703 5.543 1 96.12 67 ILE B N 1
ATOM 2668 C CA . ILE B 1 67 ? 15.203 -4.84 5.562 1 96.12 67 ILE B CA 1
ATOM 2669 C C . ILE B 1 67 ? 15.852 -3.574 5.004 1 96.12 67 ILE B C 1
ATOM 2671 O O . ILE B 1 67 ? 17.078 -3.465 4.961 1 96.12 67 ILE B O 1
ATOM 2675 N N . GLY B 1 68 ? 15.039 -2.625 4.547 1 94.12 68 GLY B N 1
ATOM 2676 C CA . GLY B 1 68 ? 15.547 -1.348 4.07 1 94.12 68 GLY B CA 1
ATOM 2677 C C . GLY B 1 68 ? 16.156 -1.424 2.682 1 94.12 68 GLY B C 1
ATOM 2678 O O . GLY B 1 68 ? 15.625 -2.121 1.809 1 94.12 68 GLY B O 1
ATOM 2679 N N . VAL B 1 69 ? 17.172 -0.681 2.473 1 94.69 69 VAL B N 1
ATOM 2680 C CA . VAL B 1 69 ? 17.828 -0.57 1.175 1 94.69 69 VAL B CA 1
ATOM 2681 C C . VAL B 1 69 ? 18.328 -1.943 0.726 1 94.69 69 VAL B C 1
ATOM 2683 O O . VAL B 1 69 ? 18.172 -2.316 -0.439 1 94.69 69 VAL B O 1
ATOM 2686 N N . ASP B 1 70 ? 18.828 -2.725 1.635 1 96.06 70 ASP B N 1
ATOM 2687 C CA . ASP B 1 70 ? 19.359 -4.043 1.296 1 96.06 70 ASP B CA 1
ATOM 2688 C C . ASP B 1 70 ? 18.234 -4.992 0.881 1 96.06 70 ASP B C 1
ATOM 2690 O O . ASP B 1 70 ? 18.438 -5.863 0.031 1 96.06 70 ASP B O 1
ATOM 2694 N N . GLY B 1 71 ? 17.062 -4.871 1.5 1 96.94 71 GLY B N 1
ATOM 2695 C CA . GLY B 1 71 ? 15.914 -5.656 1.088 1 96.94 71 GLY B CA 1
ATOM 2696 C C . GLY B 1 71 ? 15.477 -5.367 -0.334 1 96.94 71 GLY B C 1
ATOM 2697 O O . GLY B 1 71 ? 15.148 -6.289 -1.089 1 96.94 71 GLY B O 1
ATOM 2698 N N . TRP B 1 72 ? 15.5 -4.102 -0.67 1 96.06 72 TRP B N 1
ATOM 2699 C CA . TRP B 1 72 ? 15.109 -3.697 -2.018 1 96.06 72 TRP B CA 1
ATOM 2700 C C . TRP B 1 72 ? 16.094 -4.23 -3.051 1 96.06 72 TRP B C 1
ATOM 2702 O O . TRP B 1 72 ? 15.695 -4.672 -4.133 1 96.06 72 TRP B O 1
ATOM 2712 N N . LYS B 1 73 ? 17.375 -4.156 -2.691 1 97.19 73 LYS B N 1
ATOM 2713 C CA . LYS B 1 73 ? 18.391 -4.715 -3.572 1 97.19 73 LYS B CA 1
ATOM 2714 C C . LYS B 1 73 ? 18.188 -6.215 -3.775 1 97.19 73 LYS B C 1
ATOM 2716 O O . LYS B 1 73 ? 18.297 -6.715 -4.898 1 97.19 73 LYS B O 1
ATOM 2721 N N . ALA B 1 74 ? 17.906 -6.922 -2.695 1 98.38 74 ALA B N 1
ATOM 2722 C CA . ALA B 1 74 ? 17.672 -8.359 -2.762 1 98.38 74 ALA B CA 1
ATOM 2723 C C . ALA B 1 74 ? 16.469 -8.688 -3.631 1 98.38 74 ALA B C 1
ATOM 2725 O O . ALA B 1 74 ? 16.469 -9.656 -4.387 1 98.38 74 ALA B O 1
ATOM 2726 N N . LEU B 1 75 ? 15.445 -7.871 -3.486 1 98.5 75 LEU B N 1
ATOM 2727 C CA . LEU B 1 75 ? 14.242 -8.039 -4.297 1 98.5 75 LEU B CA 1
ATOM 2728 C C . LEU B 1 75 ? 14.57 -7.898 -5.781 1 98.5 75 LEU B C 1
ATOM 2730 O O . LEU B 1 75 ? 14.188 -8.75 -6.59 1 98.5 75 LEU B O 1
ATOM 2734 N N . LYS B 1 76 ? 15.211 -6.805 -6.109 1 98 76 LYS B N 1
ATOM 2735 C CA . LYS B 1 76 ? 15.586 -6.551 -7.496 1 98 76 LYS B CA 1
ATOM 2736 C C . LYS B 1 76 ? 16.438 -7.688 -8.055 1 98 76 LYS B C 1
ATOM 2738 O O . LYS B 1 76 ? 16.188 -8.172 -9.156 1 98 76 LYS B O 1
ATOM 2743 N N . LYS B 1 77 ? 17.406 -8.141 -7.281 1 98.5 77 LYS B N 1
ATOM 2744 C CA . LYS B 1 77 ? 18.281 -9.242 -7.691 1 98.5 77 LYS B CA 1
ATOM 2745 C C . LYS B 1 77 ? 17.469 -10.523 -7.918 1 98.5 77 LYS B C 1
ATOM 2747 O O . LYS B 1 77 ? 17.75 -11.281 -8.852 1 98.5 77 LYS B O 1
ATOM 2752 N N . THR B 1 78 ? 16.531 -10.773 -7.051 1 98.88 78 THR B N 1
ATOM 2753 C CA . THR B 1 78 ? 15.695 -11.953 -7.145 1 98.88 78 THR B CA 1
ATOM 2754 C C . THR B 1 78 ? 14.891 -11.945 -8.445 1 98.88 78 THR B C 1
ATOM 2756 O O . THR B 1 78 ? 14.836 -12.953 -9.148 1 98.88 78 THR B O 1
ATOM 2759 N N . ILE B 1 79 ? 14.312 -10.836 -8.789 1 98.75 79 ILE B N 1
ATOM 2760 C CA . ILE B 1 79 ? 13.477 -10.727 -9.977 1 98.75 79 ILE B CA 1
ATOM 2761 C C . ILE B 1 79 ? 14.344 -10.797 -11.234 1 98.75 79 ILE B C 1
ATOM 2763 O O . ILE B 1 79 ? 13.961 -11.43 -12.219 1 98.75 79 ILE B O 1
ATOM 2767 N N . GLU B 1 80 ? 15.484 -10.164 -11.18 1 98.62 80 GLU B N 1
ATOM 2768 C CA . GLU B 1 80 ? 16.422 -10.258 -12.297 1 98.62 80 GLU B CA 1
ATOM 2769 C C . GLU B 1 80 ? 16.844 -11.703 -12.531 1 98.62 80 GLU B C 1
ATOM 2771 O O . GLU B 1 80 ? 16.953 -12.148 -13.68 1 98.62 80 GLU B O 1
ATOM 2776 N N . TYR B 1 81 ? 17.094 -12.422 -11.469 1 98.88 81 TYR B N 1
ATOM 2777 C CA . TYR B 1 81 ? 17.453 -13.828 -11.555 1 98.88 81 TYR B CA 1
ATOM 2778 C C . TYR B 1 81 ? 16.344 -14.648 -12.211 1 98.88 81 TYR B C 1
ATOM 2780 O O . TYR B 1 81 ? 16.609 -15.461 -13.102 1 98.88 81 TYR B O 1
ATOM 2788 N N . LEU B 1 82 ? 15.133 -14.43 -11.789 1 98.81 82 LEU B N 1
ATOM 2789 C CA . LEU B 1 82 ? 13.977 -15.125 -12.352 1 98.81 82 LEU B CA 1
ATOM 2790 C C . LEU B 1 82 ? 13.867 -14.852 -13.852 1 98.81 82 LEU B C 1
ATOM 2792 O O . LEU B 1 82 ? 13.664 -15.781 -14.641 1 98.81 82 LEU B O 1
ATOM 2796 N N . HIS B 1 83 ? 14.055 -13.625 -14.242 1 98.25 83 HIS B N 1
ATOM 2797 C CA . HIS B 1 83 ? 13.922 -13.242 -15.648 1 98.25 83 HIS B CA 1
ATOM 2798 C C . HIS B 1 83 ? 15.023 -13.867 -16.5 1 98.25 83 HIS B C 1
ATOM 2800 O O . HIS B 1 83 ? 14.781 -14.258 -17.641 1 98.25 83 HIS B O 1
ATOM 2806 N N . ALA B 1 84 ? 16.172 -13.945 -15.93 1 98.62 84 ALA B N 1
ATOM 2807 C CA . ALA B 1 84 ? 17.328 -14.438 -16.688 1 98.62 84 ALA B CA 1
ATOM 2808 C C . ALA B 1 84 ? 17.297 -15.961 -16.797 1 98.62 84 ALA B C 1
ATOM 2810 O O . ALA B 1 84 ? 17.547 -16.516 -17.875 1 98.62 84 ALA B O 1
ATOM 2811 N N . GLU B 1 85 ? 16.984 -16.625 -15.742 1 98.69 85 GLU B N 1
ATOM 2812 C CA . GLU B 1 85 ? 17.141 -18.078 -15.68 1 98.69 85 GLU B CA 1
ATOM 2813 C C . GLU B 1 85 ? 15.836 -18.797 -16.016 1 98.69 85 GLU B C 1
ATOM 2815 O O . GLU B 1 85 ? 15.852 -19.922 -16.516 1 98.69 85 GLU B O 1
ATOM 2820 N N . TYR B 1 86 ? 14.711 -18.156 -15.688 1 98.38 86 TYR B N 1
ATOM 2821 C CA . TYR B 1 86 ? 13.398 -18.797 -15.844 1 98.38 86 TYR B CA 1
ATOM 2822 C C . TYR B 1 86 ? 12.383 -17.812 -16.406 1 98.38 86 TYR B C 1
ATOM 2824 O O . TYR B 1 86 ? 11.375 -17.516 -15.766 1 98.38 86 TYR B O 1
ATOM 2832 N N . PRO B 1 87 ? 12.555 -17.375 -17.656 1 97.38 87 PRO B N 1
ATOM 2833 C CA . PRO B 1 87 ? 11.766 -16.281 -18.219 1 97.38 87 PRO B CA 1
ATOM 2834 C C . PRO B 1 87 ? 10.289 -16.641 -18.391 1 97.38 87 PRO B C 1
ATOM 2836 O O . PRO B 1 87 ? 9.453 -15.75 -18.578 1 97.38 87 PRO B O 1
ATOM 2839 N N . ASP B 1 88 ? 9.914 -17.891 -18.25 1 97.38 88 ASP B N 1
ATOM 2840 C CA . ASP B 1 88 ? 8.523 -18.297 -18.438 1 97.38 88 ASP B CA 1
ATOM 2841 C C . ASP B 1 88 ? 7.75 -18.266 -17.125 1 97.38 88 ASP B C 1
ATOM 2843 O O . ASP B 1 88 ? 6.547 -18.531 -17.094 1 97.38 88 ASP B O 1
ATOM 2847 N N . LEU B 1 89 ? 8.445 -17.969 -16.047 1 98.69 89 LEU B N 1
ATOM 2848 C CA . LEU B 1 89 ? 7.785 -17.906 -14.75 1 98.69 89 LEU B CA 1
ATOM 2849 C C . LEU B 1 89 ? 7.133 -16.547 -14.539 1 98.69 89 LEU B C 1
ATOM 2851 O O . LEU B 1 89 ? 7.734 -15.508 -14.844 1 98.69 89 LEU B O 1
ATOM 2855 N N . TYR B 1 90 ? 5.887 -16.562 -14.062 1 98.81 90 TYR B N 1
ATOM 2856 C CA . TYR B 1 90 ? 5.078 -15.375 -13.781 1 98.81 90 TYR B CA 1
ATOM 2857 C C . TYR B 1 90 ? 5.453 -14.766 -12.438 1 98.81 90 TYR B C 1
ATOM 2859 O O . TYR B 1 90 ? 5.656 -15.484 -11.461 1 98.81 90 TYR B O 1
ATOM 2867 N N . THR B 1 91 ? 5.602 -13.445 -12.383 1 98.88 91 THR B N 1
ATOM 2868 C CA . THR B 1 91 ? 6.027 -12.797 -11.148 1 98.88 91 THR B CA 1
ATOM 2869 C C . THR B 1 91 ? 4.945 -11.852 -10.633 1 98.88 91 THR B C 1
ATOM 2871 O O . THR B 1 91 ? 4.363 -11.086 -11.398 1 98.88 91 THR B O 1
ATOM 2874 N N . ILE B 1 92 ? 4.656 -11.938 -9.352 1 98.94 92 ILE B N 1
ATOM 2875 C CA . ILE B 1 92 ? 3.623 -11.141 -8.695 1 98.94 92 ILE B CA 1
ATOM 2876 C C . ILE B 1 92 ? 4.246 -10.312 -7.566 1 98.94 92 ILE B C 1
ATOM 2878 O O . ILE B 1 92 ? 4.84 -10.867 -6.637 1 98.94 92 ILE B O 1
ATOM 2882 N N . ALA B 1 93 ? 4.191 -9.023 -7.664 1 98.88 93 ALA B N 1
ATOM 2883 C CA . ALA B 1 93 ? 4.523 -8.18 -6.52 1 98.88 93 ALA B CA 1
ATOM 2884 C C . ALA B 1 93 ? 3.354 -8.102 -5.543 1 98.88 93 ALA B C 1
ATOM 2886 O O . ALA B 1 93 ? 2.367 -7.406 -5.801 1 98.88 93 ALA B O 1
ATOM 2887 N N . ASP B 1 94 ? 3.449 -8.797 -4.484 1 98.75 94 ASP B N 1
ATOM 2888 C CA . ASP B 1 94 ? 2.439 -8.68 -3.436 1 98.75 94 ASP B CA 1
ATOM 2889 C C . ASP B 1 94 ? 2.68 -7.438 -2.58 1 98.75 94 ASP B C 1
ATOM 2891 O O . ASP B 1 94 ? 3.311 -7.516 -1.523 1 98.75 94 ASP B O 1
ATOM 2895 N N . ALA B 1 95 ? 2.146 -6.355 -3.037 1 98.56 95 ALA B N 1
ATOM 2896 C CA . ALA B 1 95 ? 2.506 -5.059 -2.479 1 98.56 95 ALA B CA 1
ATOM 2897 C C . ALA B 1 95 ? 1.274 -4.336 -1.934 1 98.56 95 ALA B C 1
ATOM 2899 O O . ALA B 1 95 ? 1.387 -3.49 -1.044 1 98.56 95 ALA B O 1
ATOM 2900 N N . LYS B 1 96 ? 0.09 -4.66 -2.465 1 98.56 96 LYS B N 1
ATOM 2901 C CA . LYS B 1 96 ? -1.194 -4.074 -2.092 1 98.56 96 LYS B CA 1
ATOM 2902 C C . LYS B 1 96 ? -1.112 -2.551 -2.059 1 98.56 96 LYS B C 1
ATOM 2904 O O . LYS B 1 96 ? -1.516 -1.924 -1.076 1 98.56 96 LYS B O 1
ATOM 2909 N N . ARG B 1 97 ? -0.612 -1.974 -3.166 1 98.5 97 ARG B N 1
ATOM 2910 C CA . ARG B 1 97 ? -0.469 -0.525 -3.268 1 98.5 97 ARG B CA 1
ATOM 2911 C C . ARG B 1 97 ? -1.822 0.144 -3.484 1 98.5 97 ARG B C 1
ATOM 2913 O O . ARG B 1 97 ? -2.789 -0.512 -3.875 1 98.5 97 ARG B O 1
ATOM 2920 N N . GLY B 1 98 ? -1.872 1.416 -3.203 1 95.19 98 GLY B N 1
ATOM 2921 C CA . GLY B 1 98 ? -3.025 2.27 -3.445 1 95.19 98 GLY B CA 1
ATOM 2922 C C . GLY B 1 98 ? -2.703 3.748 -3.35 1 95.19 98 GLY B C 1
ATOM 2923 O O . GLY B 1 98 ? -2.104 4.195 -2.369 1 95.19 98 GLY B O 1
ATOM 2924 N N . ASP B 1 99 ? -2.967 4.488 -4.32 1 97 99 ASP B N 1
ATOM 2925 C CA . ASP B 1 99 ? -2.93 5.949 -4.395 1 97 99 ASP B CA 1
ATOM 2926 C C . ASP B 1 99 ? -3.781 6.461 -5.555 1 97 99 ASP B C 1
ATOM 2928 O O . ASP B 1 99 ? -4.664 5.75 -6.043 1 97 99 ASP B O 1
ATOM 2932 N N . ILE B 1 100 ? -3.57 7.715 -5.891 1 95.81 100 ILE B N 1
ATOM 2933 C CA . ILE B 1 100 ? -4.465 8.234 -6.922 1 95.81 100 ILE B CA 1
ATOM 2934 C C . ILE B 1 100 ? -3.643 8.883 -8.039 1 95.81 100 ILE B C 1
ATOM 2936 O O . ILE B 1 100 ? -2.613 9.508 -7.777 1 95.81 100 ILE B O 1
ATOM 2940 N N . GLY B 1 101 ? -4.133 8.672 -9.227 1 95.88 101 GLY B N 1
ATOM 2941 C CA . GLY B 1 101 ? -3.637 9.398 -10.391 1 95.88 101 GLY B CA 1
ATOM 2942 C C . GLY B 1 101 ? -2.16 9.172 -10.648 1 95.88 101 GLY B C 1
ATOM 2943 O O . GLY B 1 101 ? -1.712 8.023 -10.742 1 95.88 101 GLY B O 1
ATOM 2944 N N . ASN B 1 102 ? -1.479 10.266 -10.734 1 94.69 102 ASN B N 1
ATOM 2945 C CA . ASN B 1 102 ? -0.057 10.219 -11.055 1 94.69 102 ASN B CA 1
ATOM 2946 C C . ASN B 1 102 ? 0.731 9.445 -10.008 1 94.69 102 ASN B C 1
ATOM 2948 O O . ASN B 1 102 ? 1.687 8.734 -10.336 1 94.69 102 ASN B O 1
ATOM 2952 N N . THR B 1 103 ? 0.344 9.609 -8.766 1 96.56 103 THR B N 1
ATOM 2953 C CA . THR B 1 103 ? 1.038 8.891 -7.703 1 96.56 103 THR B CA 1
ATOM 2954 C C . THR B 1 103 ? 0.9 7.387 -7.883 1 96.56 103 THR B C 1
ATOM 2956 O O . THR B 1 103 ? 1.866 6.641 -7.699 1 96.56 103 THR B O 1
ATOM 2959 N N . SER B 1 104 ? -0.284 6.953 -8.273 1 97.5 104 SER B N 1
ATOM 2960 C CA . SER B 1 104 ? -0.486 5.539 -8.586 1 97.5 104 SER B CA 1
ATOM 2961 C C . SER B 1 104 ? 0.397 5.098 -9.742 1 97.5 104 SER B C 1
ATOM 2963 O O . SER B 1 104 ? 0.946 3.994 -9.727 1 97.5 104 SER B O 1
ATOM 2965 N N . ARG B 1 105 ? 0.508 5.93 -10.75 1 97.5 105 ARG B N 1
ATOM 2966 C CA . ARG B 1 105 ? 1.335 5.613 -11.914 1 97.5 105 ARG B CA 1
ATOM 2967 C C . ARG B 1 105 ? 2.795 5.43 -11.508 1 97.5 105 ARG B C 1
ATOM 2969 O O . ARG B 1 105 ? 3.5 4.594 -12.078 1 97.5 105 ARG B O 1
ATOM 2976 N N . MET B 1 106 ? 3.248 6.203 -10.492 1 98 106 MET B N 1
ATOM 2977 C CA . MET B 1 106 ? 4.617 6.059 -10.008 1 98 106 MET B CA 1
ATOM 2978 C C . MET B 1 106 ? 4.832 4.688 -9.383 1 98 106 MET B C 1
ATOM 2980 O O . MET B 1 106 ? 5.875 4.062 -9.586 1 98 106 MET B O 1
ATOM 2984 N N . TYR B 1 107 ? 3.844 4.191 -8.633 1 98.44 107 TYR B N 1
ATOM 2985 C CA . TYR B 1 107 ? 3.941 2.828 -8.125 1 98.44 107 TYR B CA 1
ATOM 2986 C C . TYR B 1 107 ? 4.012 1.826 -9.273 1 98.44 107 TYR B C 1
ATOM 2988 O O . TYR B 1 107 ? 4.832 0.905 -9.25 1 98.44 107 TYR B O 1
ATOM 2996 N N . ALA B 1 108 ? 3.131 2.006 -10.258 1 98.5 108 ALA B N 1
ATOM 2997 C CA . ALA B 1 108 ? 3.105 1.095 -11.398 1 98.5 108 ALA B CA 1
ATOM 2998 C C . ALA B 1 108 ? 4.461 1.06 -12.102 1 98.5 108 ALA B C 1
ATOM 3000 O O . ALA B 1 108 ? 4.965 -0.015 -12.43 1 98.5 108 ALA B O 1
ATOM 3001 N N . LYS B 1 109 ? 5.02 2.215 -12.273 1 97.44 109 LYS B N 1
ATOM 3002 C CA . LYS B 1 109 ? 6.32 2.318 -12.922 1 97.44 109 LYS B CA 1
ATOM 3003 C C . LYS B 1 109 ? 7.391 1.562 -12.141 1 97.44 109 LYS B C 1
ATOM 3005 O O . LYS B 1 109 ? 8.203 0.848 -12.727 1 97.44 109 LYS B O 1
ATOM 3010 N N . ALA B 1 110 ? 7.383 1.73 -10.875 1 97.88 110 ALA B N 1
ATOM 3011 C CA . ALA B 1 110 ? 8.375 1.073 -10.023 1 97.88 110 ALA B CA 1
ATOM 3012 C C . ALA B 1 110 ? 8.32 -0.443 -10.195 1 97.88 110 ALA B C 1
ATOM 3014 O O . ALA B 1 110 ? 9.352 -1.085 -10.414 1 97.88 110 ALA B O 1
ATOM 3015 N N . PHE B 1 111 ? 7.164 -1.027 -10.195 1 98.62 111 PHE B N 1
ATOM 3016 C CA . PHE B 1 111 ? 7.035 -2.479 -10.125 1 98.62 111 PHE B CA 1
ATOM 3017 C C . PHE B 1 111 ? 7.039 -3.094 -11.516 1 98.62 111 PHE B C 1
ATOM 3019 O O . PHE B 1 111 ? 7.57 -4.188 -11.711 1 98.62 111 PHE B O 1
ATOM 3026 N N . PHE B 1 112 ? 6.484 -2.367 -12.539 1 98.25 112 PHE B N 1
ATOM 3027 C CA . PHE B 1 112 ? 6.352 -2.943 -13.867 1 98.25 112 PHE B CA 1
ATOM 3028 C C . PHE B 1 112 ? 7.582 -2.646 -14.711 1 98.25 112 PHE B C 1
ATOM 3030 O O . PHE B 1 112 ? 7.973 -3.457 -15.555 1 98.25 112 PHE B O 1
ATOM 3037 N N . GLU B 1 113 ? 8.195 -1.49 -14.5 1 96.25 113 GLU B N 1
ATOM 3038 C CA . GLU B 1 113 ? 9.312 -1.11 -15.359 1 96.25 113 GLU B CA 1
ATOM 3039 C C . GLU B 1 113 ? 10.648 -1.313 -14.648 1 96.25 113 GLU B C 1
ATOM 3041 O O . GLU B 1 113 ? 11.508 -2.045 -15.141 1 96.25 113 GLU B O 1
ATOM 3046 N N . ASP B 1 114 ? 10.781 -0.743 -13.484 1 95.31 114 ASP B N 1
ATOM 3047 C CA . ASP B 1 114 ? 12.055 -0.829 -12.789 1 95.31 114 ASP B CA 1
ATOM 3048 C C . ASP B 1 114 ? 12.336 -2.258 -12.328 1 95.31 114 ASP B C 1
ATOM 3050 O O . ASP B 1 114 ? 13.406 -2.809 -12.617 1 95.31 114 ASP B O 1
ATOM 3054 N N . LEU B 1 115 ? 11.375 -2.898 -11.625 1 97.44 115 LEU B N 1
ATOM 3055 C CA . LEU B 1 115 ? 11.594 -4.23 -11.07 1 97.44 115 LEU B CA 1
ATOM 3056 C C . LEU B 1 115 ? 11.195 -5.309 -12.07 1 97.44 115 LEU B C 1
ATOM 3058 O O . LEU B 1 115 ? 11.656 -6.449 -11.984 1 97.44 115 LEU B O 1
ATOM 3062 N N . GLY B 1 116 ? 10.258 -4.965 -12.953 1 97.81 116 GLY B N 1
ATOM 3063 C CA . GLY B 1 116 ? 9.93 -5.855 -14.055 1 97.81 116 GLY B CA 1
ATOM 3064 C C . GLY B 1 116 ? 8.953 -6.949 -13.672 1 97.81 116 GLY B C 1
ATOM 3065 O O . GLY B 1 116 ? 8.953 -8.031 -14.266 1 97.81 116 GLY B O 1
ATOM 3066 N N . PHE B 1 117 ? 8.109 -6.73 -12.734 1 98.75 117 PHE B N 1
ATOM 3067 C CA . PHE B 1 117 ? 7.094 -7.711 -12.367 1 98.75 117 PHE B CA 1
ATOM 3068 C C . PHE B 1 117 ? 6.051 -7.848 -13.469 1 98.75 117 PHE B C 1
ATOM 3070 O O . PHE B 1 117 ? 5.824 -6.91 -14.234 1 98.75 117 PHE B O 1
ATOM 3077 N N . ASP B 1 118 ? 5.402 -9.016 -13.492 1 98.81 118 ASP B N 1
ATOM 3078 C CA . ASP B 1 118 ? 4.285 -9.234 -14.406 1 98.81 118 ASP B CA 1
ATOM 3079 C C . ASP B 1 118 ? 2.988 -8.664 -13.836 1 98.81 118 ASP B C 1
ATOM 3081 O O . ASP B 1 118 ? 2.061 -8.344 -14.578 1 98.81 118 ASP B O 1
ATOM 3085 N N . SER B 1 119 ? 2.939 -8.578 -12.508 1 98.88 119 SER B N 1
ATOM 3086 C CA . SER B 1 119 ? 1.706 -8.125 -11.875 1 98.88 119 SER B CA 1
ATOM 3087 C C . SER B 1 119 ? 1.975 -7.562 -10.484 1 98.88 119 SER B C 1
ATOM 3089 O O . SER B 1 119 ? 3.068 -7.73 -9.945 1 98.88 119 SER B O 1
ATOM 3091 N N . ILE B 1 120 ? 0.973 -6.883 -9.945 1 98.88 120 ILE B N 1
ATOM 3092 C CA . ILE B 1 120 ? 1.058 -6.285 -8.617 1 98.88 120 ILE B CA 1
ATOM 3093 C C . ILE B 1 120 ? -0.316 -6.312 -7.949 1 98.88 120 ILE B C 1
ATOM 3095 O O . ILE B 1 120 ? -1.339 -6.125 -8.609 1 98.88 120 ILE B O 1
ATOM 3099 N N . THR B 1 121 ? -0.364 -6.582 -6.664 1 98.88 121 THR B N 1
ATOM 3100 C CA . THR B 1 121 ? -1.62 -6.496 -5.926 1 98.88 121 THR B CA 1
ATOM 3101 C C . THR B 1 121 ? -1.911 -5.055 -5.523 1 98.88 121 THR B C 1
ATOM 3103 O O . THR B 1 121 ? -1 -4.309 -5.152 1 98.88 121 THR B O 1
ATOM 3106 N N . VAL B 1 122 ? -3.211 -4.629 -5.586 1 98.81 122 VAL B N 1
ATOM 3107 C CA . VAL B 1 122 ? -3.602 -3.26 -5.266 1 98.81 122 VAL B CA 1
ATOM 3108 C C . VAL B 1 122 ? -4.879 -3.27 -4.426 1 98.81 122 VAL B C 1
ATOM 3110 O O . VAL B 1 122 ? -5.672 -4.207 -4.504 1 98.81 122 VAL B O 1
ATOM 3113 N N . ALA B 1 123 ? -5.047 -2.227 -3.611 1 98.5 123 ALA B N 1
ATOM 3114 C CA . ALA B 1 123 ? -6.238 -2.051 -2.789 1 98.5 123 ALA B CA 1
ATOM 3115 C C . ALA B 1 123 ? -7.328 -1.303 -3.553 1 98.5 123 ALA B C 1
ATOM 3117 O O . ALA B 1 123 ? -7.047 -0.312 -4.23 1 98.5 123 ALA B O 1
ATOM 3118 N N . PRO B 1 124 ? -8.539 -1.653 -3.395 1 98.5 124 PRO B N 1
ATOM 3119 C CA . PRO B 1 124 ? -9.625 -1.11 -4.215 1 98.5 124 PRO B CA 1
ATOM 3120 C C . PRO B 1 124 ? -10.234 0.161 -3.625 1 98.5 124 PRO B C 1
ATOM 3122 O O . PRO B 1 124 ? -10.977 0.868 -4.309 1 98.5 124 PRO B O 1
ATOM 3125 N N . TYR B 1 125 ? -9.977 0.536 -2.4 1 98.44 125 TYR B N 1
ATOM 3126 C CA . TYR B 1 125 ? -10.773 1.429 -1.568 1 98.44 125 TYR B CA 1
ATOM 3127 C C . TYR B 1 125 ? -10.953 2.785 -2.238 1 98.44 125 TYR B C 1
ATOM 3129 O O . TYR B 1 125 ? -12.016 3.4 -2.137 1 98.44 125 TYR B O 1
ATOM 3137 N N . MET B 1 126 ? -9.953 3.262 -2.961 1 98.06 126 MET B N 1
ATOM 3138 C CA . MET B 1 126 ? -9.992 4.621 -3.49 1 98.06 126 MET B CA 1
ATOM 3139 C C . MET B 1 126 ? -10.539 4.637 -4.914 1 98.06 126 MET B C 1
ATOM 3141 O O . MET B 1 126 ? -10.586 5.688 -5.555 1 98.06 126 MET B O 1
ATOM 3145 N N . GLY B 1 127 ? -10.836 3.516 -5.531 1 98.31 127 GLY B N 1
ATOM 3146 C CA . GLY B 1 127 ? -11.672 3.434 -6.723 1 98.31 127 GLY B CA 1
ATOM 3147 C C . GLY B 1 127 ? -10.875 3.541 -8.008 1 98.31 127 GLY B C 1
ATOM 3148 O O . GLY B 1 127 ? -9.672 3.264 -8.031 1 98.31 127 GLY B O 1
ATOM 3149 N N . LYS B 1 128 ? -11.523 3.943 -9.031 1 98.31 128 LYS B N 1
ATOM 3150 C CA . LYS B 1 128 ? -11.117 3.83 -10.43 1 98.31 128 LYS B CA 1
ATOM 3151 C C . LYS B 1 128 ? -9.781 4.523 -10.672 1 98.31 128 LYS B C 1
ATOM 3153 O O . LYS B 1 128 ? -8.852 3.922 -11.211 1 98.31 128 LYS B O 1
ATOM 3158 N N . ASP B 1 129 ? -9.656 5.734 -10.273 1 98.12 129 ASP B N 1
ATOM 3159 C CA . ASP B 1 129 ? -8.469 6.516 -10.625 1 98.12 129 ASP B CA 1
ATOM 3160 C C . ASP B 1 129 ? -7.273 6.094 -9.781 1 98.12 129 ASP B C 1
ATOM 3162 O O . ASP B 1 129 ? -6.156 6.574 -9.992 1 98.12 129 ASP B O 1
ATOM 3166 N N . SER B 1 130 ? -7.535 5.211 -8.828 1 98.12 130 SER B N 1
ATOM 3167 C CA . SER B 1 130 ? -6.453 4.613 -8.055 1 98.12 130 SER B CA 1
ATOM 3168 C C . SER B 1 130 ? -5.938 3.34 -8.711 1 98.12 130 SER B C 1
ATOM 3170 O O . SER B 1 130 ? -4.781 2.953 -8.516 1 98.12 130 SER B O 1
ATOM 3172 N N . VAL B 1 131 ? -6.75 2.65 -9.562 1 98.69 131 VAL B N 1
ATOM 3173 C CA . VAL B 1 131 ? -6.406 1.328 -10.078 1 98.69 131 VAL B CA 1
ATOM 3174 C C . VAL B 1 131 ? -6.094 1.419 -11.57 1 98.69 131 VAL B C 1
ATOM 3176 O O . VAL B 1 131 ? -5.172 0.766 -12.062 1 98.69 131 VAL B O 1
ATOM 3179 N N . GLU B 1 132 ? -6.734 2.287 -12.32 1 98.62 132 GLU B N 1
ATOM 3180 C CA . GLU B 1 132 ? -6.605 2.385 -13.773 1 98.62 132 GLU B CA 1
ATOM 3181 C C . GLU B 1 132 ? -5.172 2.701 -14.18 1 98.62 132 GLU B C 1
ATOM 3183 O O . GLU B 1 132 ? -4.688 2.211 -15.203 1 98.62 132 GLU B O 1
ATOM 3188 N N . PRO B 1 133 ? -4.457 3.518 -13.406 1 98.62 133 PRO B N 1
ATOM 3189 C CA . PRO B 1 133 ? -3.074 3.791 -13.805 1 98.62 133 PRO B CA 1
ATOM 3190 C C . PRO B 1 133 ? -2.234 2.521 -13.93 1 98.62 133 PRO B C 1
ATOM 3192 O O . PRO B 1 133 ? -1.333 2.453 -14.773 1 98.62 133 PRO B O 1
ATOM 3195 N N . PHE B 1 134 ? -2.479 1.476 -13.117 1 98.62 134 PHE B N 1
ATOM 3196 C CA . PHE B 1 134 ? -1.781 0.2 -13.234 1 98.62 134 PHE B CA 1
ATOM 3197 C C . PHE B 1 134 ? -2.207 -0.53 -14.5 1 98.62 134 PHE B C 1
ATOM 3199 O O . PHE B 1 134 ? -1.393 -1.196 -15.148 1 98.62 134 PHE B O 1
ATOM 3206 N N . LEU B 1 135 ? -3.428 -0.349 -14.891 1 98.5 135 LEU B N 1
ATOM 3207 C CA . LEU B 1 135 ? -4.02 -1.077 -16 1 98.5 135 LEU B CA 1
ATOM 3208 C C . LEU B 1 135 ? -3.545 -0.508 -17.344 1 98.5 135 LEU B C 1
ATOM 3210 O O . LEU B 1 135 ? -3.748 -1.121 -18.391 1 98.5 135 LEU B O 1
ATOM 3214 N N . GLU B 1 136 ? -2.877 0.61 -17.297 1 97.94 136 GLU B N 1
ATOM 3215 C CA . GLU B 1 136 ? -2.396 1.261 -18.516 1 97.94 136 GLU B CA 1
ATOM 3216 C C . GLU B 1 136 ? -1.174 0.542 -19.078 1 97.94 136 GLU B C 1
ATOM 3218 O O . GLU B 1 136 ? -0.807 0.748 -20.234 1 97.94 136 GLU B O 1
ATOM 3223 N N . PHE B 1 137 ? -0.526 -0.254 -18.328 1 97.62 137 PHE B N 1
ATOM 3224 C CA . PHE B 1 137 ? 0.701 -0.912 -18.766 1 97.62 137 PHE B CA 1
ATOM 3225 C C . PHE B 1 137 ? 0.386 -2.166 -19.562 1 97.62 137 PHE B C 1
ATOM 3227 O O . PHE B 1 137 ? -0.459 -2.971 -19.172 1 97.62 137 PHE B O 1
ATOM 3234 N N . THR B 1 138 ? 1.061 -2.324 -20.641 1 96.12 138 THR B N 1
ATOM 3235 C CA . THR B 1 138 ? 0.789 -3.412 -21.562 1 96.12 138 THR B CA 1
ATOM 3236 C C . THR B 1 138 ? 1.405 -4.715 -21.078 1 96.12 138 THR B C 1
ATOM 3238 O O . THR B 1 138 ? 2.531 -4.727 -20.562 1 96.12 138 THR B O 1
ATOM 3241 N N . ASN B 1 139 ? 0.676 -5.738 -21.234 1 96.25 139 ASN B N 1
ATOM 3242 C CA . ASN B 1 139 ? 1.112 -7.09 -20.891 1 96.25 139 ASN B CA 1
ATOM 3243 C C . ASN B 1 139 ? 1.442 -7.219 -19.406 1 96.25 139 ASN B C 1
ATOM 3245 O O . ASN B 1 139 ? 2.443 -7.836 -19.047 1 96.25 139 ASN B O 1
ATOM 3249 N N . LYS B 1 140 ? 0.763 -6.477 -18.641 1 98.5 140 LYS B N 1
ATOM 3250 C CA . LYS B 1 140 ? 0.823 -6.543 -17.172 1 98.5 140 LYS B CA 1
ATOM 3251 C C . LYS B 1 140 ? -0.557 -6.801 -16.578 1 98.5 140 LYS B C 1
ATOM 3253 O O . LYS B 1 140 ? -1.576 -6.547 -17.234 1 98.5 140 LYS B O 1
ATOM 3258 N N . HIS B 1 141 ? -0.578 -7.375 -15.414 1 98.81 141 HIS B N 1
ATOM 3259 C CA . HIS B 1 141 ? -1.835 -7.562 -14.695 1 98.81 141 HIS B CA 1
ATOM 3260 C C . HIS B 1 141 ? -1.854 -6.762 -13.398 1 98.81 141 HIS B C 1
ATOM 3262 O O . HIS B 1 141 ? -0.798 -6.422 -12.859 1 98.81 141 HIS B O 1
ATOM 3268 N N . THR B 1 142 ? -3.01 -6.371 -13.047 1 98.88 142 THR B N 1
ATOM 3269 C CA . THR B 1 142 ? -3.289 -5.785 -11.742 1 98.88 142 THR B CA 1
ATOM 3270 C C . THR B 1 142 ? -4.215 -6.691 -10.93 1 98.88 142 THR B C 1
ATOM 3272 O O . THR B 1 142 ? -5.309 -7.035 -11.383 1 98.88 142 THR B O 1
ATOM 3275 N N . ILE B 1 143 ? -3.734 -7.113 -9.742 1 98.94 143 ILE B N 1
ATOM 3276 C CA . ILE B 1 143 ? -4.508 -8.047 -8.93 1 98.94 143 ILE B CA 1
ATOM 3277 C C . ILE B 1 143 ? -5.203 -7.293 -7.801 1 98.94 143 ILE B C 1
ATOM 3279 O O . ILE B 1 143 ? -4.551 -6.848 -6.852 1 98.94 143 ILE B O 1
ATOM 3283 N N . LEU B 1 144 ? -6.488 -7.176 -7.887 1 98.88 144 LEU B N 1
ATOM 3284 C CA . LEU B 1 144 ? -7.309 -6.355 -6.996 1 98.88 144 LEU B CA 1
ATOM 3285 C C . LEU B 1 144 ? -7.762 -7.16 -5.781 1 98.88 144 LEU B C 1
ATOM 3287 O O . LEU B 1 144 ? -8.242 -8.289 -5.926 1 98.88 144 LEU B O 1
ATOM 3291 N N . LEU B 1 145 ? -7.562 -6.641 -4.574 1 98.62 145 LEU B N 1
ATOM 3292 C CA . LEU B 1 145 ? -8.133 -7.262 -3.385 1 98.62 145 LEU B CA 1
ATOM 3293 C C . LEU B 1 145 ? -9.656 -7.297 -3.465 1 98.62 145 LEU B C 1
ATOM 3295 O O . LEU B 1 145 ? -10.297 -6.258 -3.627 1 98.62 145 LEU B O 1
ATOM 3299 N N . ALA B 1 146 ? -10.203 -8.461 -3.393 1 97.94 146 ALA B N 1
ATOM 3300 C CA . ALA B 1 146 ? -11.656 -8.594 -3.41 1 97.94 146 ALA B CA 1
ATOM 3301 C C . ALA B 1 146 ? -12.18 -9.125 -2.076 1 97.94 1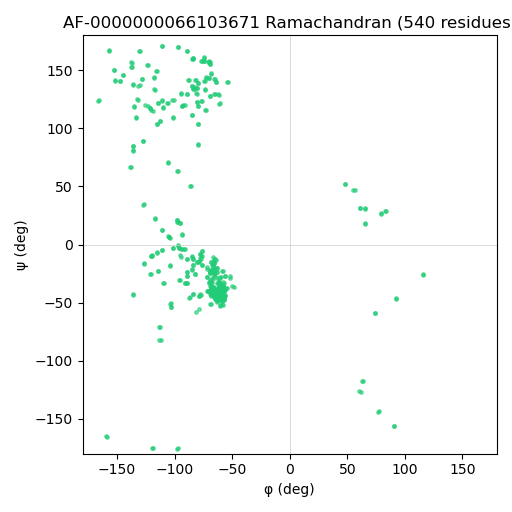46 ALA B C 1
ATOM 3303 O O . ALA B 1 146 ? -12.641 -8.352 -1.229 1 97.94 146 ALA B O 1
ATOM 3304 N N . LEU B 1 147 ? -11.906 -10.367 -1.837 1 96.69 147 LEU B N 1
ATOM 3305 C CA . LEU B 1 147 ? -12.328 -11.031 -0.61 1 96.69 147 LEU B CA 1
ATOM 3306 C C . LEU B 1 147 ? -11.18 -11.836 -0.003 1 96.69 147 LEU B C 1
ATOM 3308 O O . LEU B 1 147 ? -10.812 -12.891 -0.519 1 96.69 147 LEU B O 1
ATOM 3312 N N . THR B 1 148 ? -10.688 -11.328 1.107 1 94.25 148 THR B N 1
ATOM 3313 C CA . THR B 1 148 ? -9.562 -12 1.744 1 94.25 148 THR B CA 1
ATOM 3314 C C . THR B 1 148 ? -10.047 -12.922 2.859 1 94.25 148 THR B C 1
ATOM 3316 O O . THR B 1 148 ? -11.234 -12.922 3.199 1 94.25 148 THR B O 1
ATOM 3319 N N . SER B 1 149 ? -9.211 -13.766 3.416 1 90.75 149 SER B N 1
ATOM 3320 C CA . SER B 1 149 ? -9.633 -14.836 4.312 1 90.75 149 SER B CA 1
ATOM 3321 C C . SER B 1 149 ? -9.391 -14.461 5.773 1 90.75 149 SER B C 1
ATOM 3323 O O . SER B 1 149 ? -9.719 -15.227 6.68 1 90.75 149 SER B O 1
ATOM 3325 N N . ASN B 1 150 ? -8.805 -13.32 5.996 1 91.44 150 ASN B N 1
ATOM 3326 C CA . ASN B 1 150 ? -8.461 -12.898 7.352 1 91.44 150 ASN B CA 1
ATOM 3327 C C . ASN B 1 150 ? -9.695 -12.461 8.125 1 91.44 150 ASN B C 1
ATOM 3329 O O . ASN B 1 150 ? -10.719 -12.109 7.535 1 91.44 150 ASN B O 1
ATOM 3333 N N . GLU B 1 151 ? -9.68 -12.461 9.469 1 92.44 151 GLU B N 1
ATOM 3334 C CA . GLU B 1 151 ? -10.789 -12.086 10.336 1 92.44 151 GLU B CA 1
ATOM 3335 C C . GLU B 1 151 ? -11.297 -10.688 10 1 92.44 151 GLU B C 1
ATOM 3337 O O . GLU B 1 151 ? -12.508 -10.438 10.008 1 92.44 151 GLU B O 1
ATOM 3342 N N . GLY B 1 152 ? -10.438 -9.812 9.672 1 94.12 152 GLY B N 1
ATOM 3343 C CA . GLY B 1 152 ? -10.781 -8.43 9.398 1 94.12 152 GLY B CA 1
ATOM 3344 C C . GLY B 1 152 ? -11.594 -8.25 8.125 1 94.12 152 GLY B C 1
ATOM 3345 O O . GLY B 1 152 ? -12.195 -7.199 7.914 1 94.12 152 GLY B O 1
ATOM 3346 N N . ALA B 1 153 ? -11.617 -9.273 7.312 1 92.56 153 ALA B N 1
ATOM 3347 C CA . ALA B 1 153 ? -12.438 -9.219 6.105 1 92.56 153 ALA B CA 1
ATOM 3348 C C . ALA B 1 153 ? -13.891 -8.922 6.453 1 92.56 153 ALA B C 1
ATOM 3350 O O . ALA B 1 153 ? -14.602 -8.273 5.68 1 92.56 153 ALA B O 1
ATOM 3351 N N . PHE B 1 154 ? -14.305 -9.281 7.617 1 93.31 154 PHE B N 1
ATOM 3352 C CA . PHE B 1 154 ? -15.695 -9.148 8.031 1 93.31 154 PHE B CA 1
ATOM 3353 C C . PHE B 1 154 ? -15.969 -7.738 8.547 1 93.31 154 PHE B C 1
ATOM 3355 O O . PHE B 1 154 ? -17.125 -7.355 8.742 1 93.31 154 PHE B O 1
ATOM 3362 N N . ASP B 1 155 ? -14.945 -7.016 8.773 1 96.56 155 ASP B N 1
ATOM 3363 C CA . ASP B 1 155 ? -15.156 -5.625 9.172 1 96.56 155 ASP B CA 1
ATOM 3364 C C . ASP B 1 155 ? -15.82 -4.832 8.047 1 96.56 155 ASP B C 1
ATOM 3366 O O . ASP B 1 155 ? -16.688 -3.994 8.305 1 96.56 155 ASP B O 1
ATOM 3370 N N . PHE B 1 156 ? -15.336 -5.094 6.766 1 97.81 156 PHE B N 1
ATOM 3371 C CA . PHE B 1 156 ? -15.828 -4.207 5.719 1 97.81 156 PHE B CA 1
ATOM 3372 C C . PHE B 1 156 ? -16.219 -4.996 4.473 1 97.81 156 PHE B C 1
ATOM 3374 O O . PHE B 1 156 ? -17.25 -4.746 3.869 1 97.81 156 PHE B O 1
ATOM 3381 N N . GLN B 1 157 ? -15.453 -5.973 4.016 1 97.31 157 GLN B N 1
ATOM 3382 C CA . GLN B 1 157 ? -15.586 -6.633 2.719 1 97.31 157 GLN B CA 1
ATOM 3383 C C . GLN B 1 157 ? -16.938 -7.332 2.592 1 97.31 157 GLN B C 1
ATOM 3385 O O . GLN B 1 157 ? -17.484 -7.43 1.496 1 97.31 157 GLN B O 1
ATOM 3390 N N . THR B 1 158 ? -17.484 -7.77 3.73 1 95.19 158 THR B N 1
ATOM 3391 C CA . THR B 1 158 ? -18.703 -8.555 3.688 1 95.19 158 THR B CA 1
ATOM 3392 C C . THR B 1 158 ? -19.906 -7.715 4.133 1 95.19 158 THR B C 1
ATOM 3394 O O . THR B 1 158 ? -21 -8.234 4.297 1 95.19 158 THR B O 1
ATOM 3397 N N . LEU B 1 159 ? -19.656 -6.426 4.332 1 96.31 159 LEU B N 1
ATOM 3398 C CA . LEU B 1 159 ? -20.766 -5.539 4.633 1 96.31 159 LEU B CA 1
ATOM 3399 C C . LEU B 1 159 ? -21.734 -5.469 3.461 1 96.31 159 LEU B C 1
ATOM 3401 O O . LEU B 1 159 ? -21.312 -5.406 2.303 1 96.31 159 LEU B O 1
ATOM 3405 N N . LYS B 1 160 ? -22.984 -5.453 3.816 1 95.5 160 LYS B N 1
ATOM 3406 C CA . LYS B 1 160 ? -24 -5.34 2.777 1 95.5 160 LYS B CA 1
ATOM 3407 C C . LYS B 1 160 ? -24.094 -3.912 2.25 1 95.5 160 LYS B C 1
ATOM 3409 O O . LYS B 1 160 ? -24.219 -2.965 3.029 1 95.5 160 LYS B O 1
ATOM 3414 N N . THR B 1 161 ? -23.938 -3.74 1.019 1 93.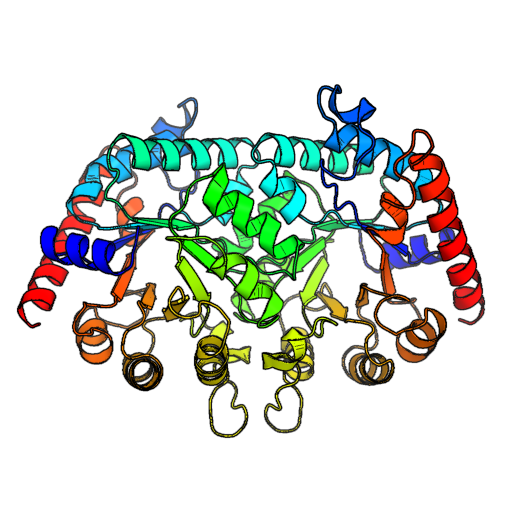69 161 THR B N 1
ATOM 3415 C CA . THR B 1 161 ? -24.188 -2.508 0.275 1 93.69 161 THR B CA 1
ATOM 3416 C C . THR B 1 161 ? -25.328 -2.691 -0.716 1 93.69 161 THR B C 1
ATOM 3418 O O . THR B 1 161 ? -25.141 -3.236 -1.804 1 93.69 161 THR B O 1
ATOM 3421 N N . GLY B 1 162 ? -26.469 -2.172 -0.364 1 89.81 162 GLY B N 1
ATOM 3422 C CA . GLY B 1 162 ? -27.656 -2.572 -1.099 1 89.81 162 GLY B CA 1
ATOM 3423 C C . GLY B 1 162 ? -27.984 -4.047 -0.96 1 89.81 162 GLY B C 1
ATOM 3424 O O . GLY B 1 162 ? -28.125 -4.555 0.154 1 89.81 162 GLY B O 1
ATOM 3425 N N . ASP B 1 163 ? -27.953 -4.742 -2.098 1 90.69 163 ASP B N 1
ATOM 3426 C CA . ASP B 1 163 ? -28.344 -6.145 -2.094 1 90.69 163 ASP B CA 1
ATOM 3427 C C . ASP B 1 163 ? -27.141 -7.066 -2.178 1 90.69 163 ASP B C 1
ATOM 3429 O O . ASP B 1 163 ? -27.281 -8.289 -2.213 1 90.69 163 ASP B O 1
ATOM 3433 N N . LYS B 1 164 ? -26 -6.461 -2.119 1 94.94 164 LYS B N 1
ATOM 3434 C CA . LYS B 1 164 ? -24.812 -7.277 -2.275 1 94.94 164 LYS B CA 1
ATOM 3435 C C . LYS B 1 164 ? -23.734 -6.875 -1.268 1 94.94 164 LYS B C 1
ATOM 3437 O O . LYS B 1 164 ? -23.75 -5.762 -0.742 1 94.94 164 LYS B O 1
ATOM 3442 N N . GLU B 1 165 ? -22.875 -7.805 -1.01 1 96.5 165 GLU B N 1
ATOM 3443 C CA . GLU B 1 165 ? -21.734 -7.5 -0.158 1 96.5 165 GLU B CA 1
ATOM 3444 C C . GLU B 1 165 ? -20.75 -6.559 -0.86 1 96.5 165 GLU B C 1
ATOM 3446 O O . GLU B 1 165 ? -20.688 -6.527 -2.092 1 96.5 165 GLU B O 1
ATOM 3451 N N . LEU B 1 166 ? -20 -5.891 -0.095 1 97.94 166 LEU B N 1
ATOM 3452 C CA . LEU B 1 166 ? -19.062 -4.891 -0.616 1 97.94 166 LEU B CA 1
ATOM 3453 C C . LEU B 1 166 ? -18.078 -5.52 -1.594 1 97.94 166 LEU B C 1
ATOM 3455 O O . LEU B 1 166 ? -17.781 -4.945 -2.643 1 97.94 166 LEU B O 1
ATOM 3459 N N . TYR B 1 167 ? -17.484 -6.715 -1.255 1 97.75 167 TYR B N 1
ATOM 3460 C CA . TYR B 1 167 ? -16.5 -7.312 -2.135 1 97.75 167 TYR B CA 1
ATOM 3461 C C . TYR B 1 167 ? -17.094 -7.605 -3.51 1 97.75 167 TYR B C 1
ATOM 3463 O O . TYR B 1 167 ? -16.406 -7.484 -4.527 1 97.75 167 TYR B O 1
ATOM 3471 N N . LYS B 1 168 ? -18.359 -7.988 -3.586 1 97.81 168 LYS B N 1
ATOM 3472 C CA . LYS B 1 168 ? -19.016 -8.219 -4.871 1 97.81 168 LYS B CA 1
ATOM 3473 C C . LYS B 1 168 ? -19.188 -6.91 -5.645 1 97.81 168 LYS B C 1
ATOM 3475 O O . LYS B 1 168 ? -19 -6.879 -6.863 1 97.81 168 LYS B O 1
ATOM 3480 N N . LYS B 1 169 ? -19.531 -5.836 -4.926 1 97.81 169 LYS B N 1
ATOM 3481 C CA . LYS B 1 169 ? -19.641 -4.523 -5.555 1 97.81 169 LYS B CA 1
ATOM 3482 C C . LYS B 1 169 ? -18.297 -4.07 -6.113 1 97.81 169 LYS B C 1
ATOM 3484 O O . LYS B 1 169 ? -18.234 -3.453 -7.18 1 97.81 169 LYS B O 1
ATOM 3489 N N . VAL B 1 170 ? -17.25 -4.355 -5.363 1 98.5 170 VAL B N 1
ATOM 3490 C CA . VAL B 1 170 ? -15.906 -4.039 -5.805 1 98.5 170 VAL B CA 1
ATOM 3491 C C . VAL B 1 170 ? -15.609 -4.746 -7.129 1 98.5 170 VAL B C 1
ATOM 3493 O O . VAL B 1 170 ? -15.156 -4.121 -8.086 1 98.5 170 VAL B O 1
ATOM 3496 N N . ILE B 1 171 ? -15.891 -6.012 -7.199 1 98.62 171 ILE B N 1
ATOM 3497 C CA . ILE B 1 171 ? -15.633 -6.797 -8.398 1 98.62 171 ILE B CA 1
ATOM 3498 C C . ILE B 1 171 ? -16.5 -6.277 -9.547 1 98.62 171 ILE B C 1
ATOM 3500 O O . ILE B 1 171 ? -15.984 -6.004 -10.641 1 98.62 171 ILE B O 1
ATOM 3504 N N . GLU B 1 172 ? -17.766 -6.039 -9.32 1 98.31 172 GLU B N 1
ATOM 3505 C CA . GLU B 1 172 ? -18.703 -5.586 -10.359 1 98.31 172 GLU B CA 1
ATOM 3506 C C . GLU B 1 172 ? -18.281 -4.227 -10.906 1 98.31 172 GLU B C 1
ATOM 3508 O O . GLU B 1 172 ? -18.281 -4.02 -12.125 1 98.31 172 GLU B O 1
ATOM 3513 N N . THR B 1 173 ? -17.969 -3.357 -10.008 1 98.25 173 THR B N 1
ATOM 3514 C CA . THR B 1 173 ? -17.578 -2.008 -10.406 1 98.25 173 THR B CA 1
ATOM 3515 C C . THR B 1 173 ? -16.281 -2.029 -11.211 1 98.25 173 THR B C 1
ATOM 3517 O O . THR B 1 173 ? -16.156 -1.333 -12.219 1 98.25 173 THR B O 1
ATOM 3520 N N . SER B 1 174 ? -15.352 -2.816 -10.781 1 98.62 174 SER B N 1
ATOM 3521 C CA . SER B 1 174 ? -14.031 -2.838 -11.398 1 98.62 174 SER B CA 1
ATOM 3522 C C . SER B 1 174 ? -14.094 -3.355 -12.828 1 98.62 174 SER B C 1
ATOM 3524 O O . SER B 1 174 ? -13.242 -3.016 -13.656 1 98.62 174 SER B O 1
ATOM 3526 N N . LYS B 1 175 ? -15.086 -4.141 -13.203 1 97.88 175 LYS B N 1
ATOM 3527 C CA . LYS B 1 175 ? -15.25 -4.672 -14.555 1 97.88 175 LYS B CA 1
ATOM 3528 C C . LYS B 1 175 ? -15.461 -3.547 -15.562 1 97.88 175 LYS B C 1
ATOM 3530 O O . LYS B 1 175 ? -15.234 -3.73 -16.766 1 97.88 175 LYS B O 1
ATOM 3535 N N . ASN B 1 176 ? -15.867 -2.414 -15.094 1 97.69 176 ASN B N 1
ATOM 3536 C CA . ASN B 1 176 ? -16.219 -1.312 -15.984 1 97.69 176 ASN B CA 1
ATOM 3537 C C . ASN B 1 176 ? -15.07 -0.323 -16.141 1 97.69 176 ASN B C 1
ATOM 3539 O O . ASN B 1 176 ? -15.188 0.658 -16.875 1 97.69 176 ASN B O 1
ATOM 3543 N N . TRP B 1 177 ? -13.977 -0.548 -15.492 1 98.25 177 TRP B N 1
ATOM 3544 C CA . TRP B 1 177 ? -12.844 0.364 -15.586 1 98.25 177 TRP B CA 1
ATOM 3545 C C . TRP B 1 177 ? -12.102 0.173 -16.906 1 98.25 177 TRP B C 1
ATOM 3547 O O . TRP B 1 177 ? -12.227 -0.87 -17.547 1 98.25 177 TRP B O 1
ATOM 3557 N N . GLN B 1 178 ? -11.367 1.184 -17.312 1 98.06 178 GLN B N 1
ATOM 3558 C CA . GLN B 1 178 ? -10.578 1.095 -18.547 1 98.06 178 GLN B CA 1
ATOM 3559 C C . GLN B 1 178 ? -9.523 -0.003 -18.438 1 98.06 178 GLN B C 1
ATOM 3561 O O . GLN B 1 178 ? -8.797 -0.076 -17.438 1 98.06 178 GLN B O 1
ATOM 3566 N N . ASN B 1 179 ? -9.438 -0.918 -19.438 1 97.94 179 ASN B N 1
ATOM 3567 C CA . ASN B 1 179 ? -8.5 -2.029 -19.516 1 97.94 179 ASN B CA 1
ATOM 3568 C C . ASN B 1 179 ? -8.742 -3.049 -18.406 1 97.94 179 ASN B C 1
ATOM 3570 O O . ASN B 1 179 ? -7.801 -3.682 -17.922 1 97.94 179 ASN B O 1
ATOM 3574 N N . SER B 1 180 ? -10.016 -3.195 -17.969 1 97.88 180 SER B N 1
ATOM 3575 C CA . SER B 1 180 ? -10.375 -4.078 -16.859 1 97.88 180 SER B CA 1
ATOM 3576 C C . SER B 1 180 ? -10.109 -5.539 -17.203 1 97.88 180 SER B C 1
ATOM 3578 O O . SER B 1 180 ? -10.102 -6.402 -16.328 1 97.88 180 SER B O 1
ATOM 3580 N N . GLU B 1 181 ? -9.852 -5.875 -18.469 1 96.56 181 GLU B N 1
ATOM 3581 C CA . GLU B 1 181 ? -9.531 -7.242 -18.875 1 96.56 181 GLU B CA 1
ATOM 3582 C C . GLU B 1 181 ? -8.203 -7.695 -18.281 1 96.56 181 GLU B C 1
ATOM 3584 O O . GLU B 1 181 ? -7.91 -8.891 -18.25 1 96.56 181 GLU B O 1
ATOM 3589 N N . ASN B 1 182 ? -7.402 -6.738 -17.797 1 97.5 182 ASN B N 1
ATOM 3590 C CA . ASN B 1 182 ? -6.098 -7.047 -17.219 1 97.5 182 ASN B CA 1
ATOM 3591 C C . ASN B 1 182 ? -6.176 -7.215 -15.711 1 97.5 182 ASN B C 1
ATOM 3593 O O . ASN B 1 182 ? -5.148 -7.379 -15.047 1 97.5 182 ASN B O 1
ATOM 3597 N N . LEU B 1 183 ? -7.41 -7.234 -15.219 1 98.69 183 LEU B N 1
ATOM 3598 C CA . LEU B 1 183 ? -7.598 -7.41 -13.781 1 98.69 183 LEU B CA 1
ATOM 3599 C C . LEU B 1 183 ? -7.602 -8.891 -13.414 1 98.69 183 LEU B C 1
ATOM 3601 O O . LEU B 1 183 ? -8.164 -9.711 -14.141 1 98.69 183 LEU B O 1
ATOM 3605 N N . MET B 1 184 ? -6.914 -9.25 -12.352 1 98.81 184 MET B N 1
ATOM 3606 C CA . MET B 1 184 ? -7.094 -10.445 -11.523 1 98.81 184 MET B CA 1
ATOM 3607 C C . MET B 1 184 ? -7.621 -10.078 -10.141 1 98.81 184 MET B C 1
ATOM 3609 O O . MET B 1 184 ? -7.754 -8.898 -9.82 1 98.81 184 MET B O 1
ATOM 3613 N N . TYR B 1 185 ? -8 -11.07 -9.359 1 98.75 185 TYR B N 1
ATOM 3614 C CA . TYR B 1 185 ? -8.586 -10.758 -8.055 1 98.75 185 TYR B CA 1
ATOM 3615 C C . TYR B 1 185 ? -8.023 -11.672 -6.977 1 98.75 185 TYR B C 1
ATOM 3617 O O . TYR B 1 185 ? -7.824 -12.867 -7.199 1 98.75 185 TYR B O 1
ATOM 3625 N N . VAL B 1 186 ? -7.719 -11.117 -5.832 1 98.19 186 VAL B N 1
ATOM 3626 C CA . VAL B 1 186 ? -7.398 -11.906 -4.648 1 98.19 186 VAL B CA 1
ATOM 3627 C C . VAL B 1 186 ? -8.688 -12.383 -3.986 1 98.19 186 VAL B C 1
ATOM 3629 O O . VAL B 1 186 ? -9.539 -11.578 -3.609 1 98.19 186 VAL B O 1
ATOM 3632 N N . VAL B 1 187 ? -8.812 -13.633 -3.842 1 96.38 187 VAL B N 1
ATOM 3633 C CA . VAL B 1 187 ? -9.969 -14.227 -3.191 1 96.38 187 VAL B CA 1
ATOM 3634 C C . VAL B 1 187 ? -9.516 -15.32 -2.223 1 96.38 187 VAL B C 1
ATOM 3636 O O . VAL B 1 187 ? -8.938 -16.328 -2.639 1 96.38 187 VAL B O 1
ATOM 3639 N N . GLY B 1 188 ? -9.836 -15.102 -0.947 1 92.12 188 GLY B N 1
ATOM 3640 C CA . GLY B 1 188 ? -9.477 -16.094 0.059 1 92.12 188 GLY B CA 1
ATOM 3641 C C . GLY B 1 188 ? -10.328 -17.344 -0.009 1 92.12 188 GLY B C 1
ATOM 3642 O O . GLY B 1 188 ? -11.531 -17.266 -0.29 1 92.12 188 GLY B O 1
ATOM 3643 N N . ALA B 1 189 ? -9.734 -18.469 0.259 1 77.5 189 ALA B N 1
ATOM 3644 C CA . ALA B 1 189 ? -10.391 -19.781 0.195 1 77.5 189 ALA B CA 1
ATOM 3645 C C . ALA B 1 189 ? -11.094 -20.094 1.508 1 77.5 189 ALA B C 1
ATOM 3647 O O . ALA B 1 189 ? -10.875 -21.156 2.096 1 77.5 189 ALA B O 1
ATOM 3648 N N . THR B 1 190 ? -11.891 -19.219 2.01 1 72.06 190 THR B N 1
ATOM 3649 C CA . THR B 1 190 ? -12.516 -19.422 3.307 1 72.06 190 THR B CA 1
ATOM 3650 C C . THR B 1 190 ? -13.734 -20.328 3.174 1 72.06 190 THR B C 1
ATOM 3652 O O . THR B 1 190 ? -13.812 -21.375 3.824 1 72.06 190 THR B O 1
ATOM 3655 N N . LYS B 1 191 ? -14.664 -19.938 2.385 1 76.12 191 LYS B N 1
ATOM 3656 C CA . LYS B 1 191 ? -15.828 -20.734 2.035 1 76.12 191 LYS B CA 1
ATOM 3657 C C . LYS B 1 191 ? -15.938 -20.922 0.523 1 76.12 191 LYS B C 1
ATOM 3659 O O . LYS B 1 191 ? -15.992 -19.938 -0.223 1 76.12 191 LYS B O 1
ATOM 3664 N N . ALA B 1 192 ? -15.891 -22.125 0.22 1 76.25 192 ALA B N 1
ATOM 3665 C CA . ALA B 1 192 ? -15.898 -22.484 -1.198 1 76.25 192 ALA B CA 1
ATOM 3666 C C . ALA B 1 192 ? -17.062 -21.812 -1.918 1 76.25 192 ALA B C 1
ATOM 3668 O O . ALA B 1 192 ? -16.969 -21.469 -3.096 1 76.25 192 ALA B O 1
ATOM 3669 N N . GLU B 1 193 ? -18.062 -21.578 -1.205 1 80.94 193 GLU B N 1
ATOM 3670 C CA . GLU B 1 193 ? -19.266 -20.984 -1.788 1 80.94 193 GLU B CA 1
ATOM 3671 C C . GLU B 1 193 ? -19 -19.578 -2.293 1 80.94 193 GLU B C 1
ATOM 3673 O O . GLU B 1 193 ? -19.641 -19.125 -3.248 1 80.94 193 GLU B O 1
ATOM 3678 N N . TYR B 1 194 ? -18.062 -18.922 -1.728 1 89.38 194 TYR B N 1
ATOM 3679 C CA . TYR B 1 194 ? -17.75 -17.562 -2.17 1 89.38 194 TYR B CA 1
ATOM 3680 C C . TYR B 1 194 ? -17.156 -17.578 -3.574 1 89.38 194 TYR B C 1
ATOM 3682 O O . TYR B 1 194 ? -17.422 -16.688 -4.375 1 89.38 194 TYR B O 1
ATOM 3690 N N . LEU B 1 195 ? -16.422 -18.672 -3.854 1 92.88 195 LEU B N 1
ATOM 3691 C CA . LEU B 1 195 ? -15.797 -18.766 -5.168 1 92.88 195 LEU B CA 1
ATOM 3692 C C . LEU B 1 195 ? -16.859 -18.922 -6.262 1 92.88 195 LEU B C 1
ATOM 3694 O O . LEU B 1 195 ? -16.734 -18.312 -7.324 1 92.88 195 LEU B O 1
ATOM 3698 N N . ALA B 1 196 ? -17.828 -19.703 -5.941 1 93.62 196 ALA B N 1
ATOM 3699 C CA . ALA B 1 196 ? -18.891 -19.906 -6.914 1 93.62 196 ALA B CA 1
ATOM 3700 C C . ALA B 1 196 ? -19.609 -18.609 -7.227 1 93.62 196 ALA B C 1
ATOM 3702 O O . ALA B 1 196 ? -19.938 -18.328 -8.383 1 93.62 196 ALA B O 1
ATOM 3703 N N . GLU B 1 197 ? -19.891 -17.859 -6.258 1 94.88 197 GLU B N 1
ATOM 3704 C CA . GLU B 1 197 ? -20.578 -16.578 -6.438 1 94.88 197 GLU B CA 1
ATOM 3705 C C . GLU B 1 197 ? -19.719 -15.586 -7.207 1 94.88 197 GLU B C 1
ATOM 3707 O O . GLU B 1 197 ? -20.219 -14.844 -8.047 1 94.88 197 GLU B O 1
ATOM 3712 N N . ILE B 1 198 ? -18.469 -15.586 -6.922 1 97.19 198 ILE B N 1
ATOM 3713 C CA . ILE B 1 198 ? -17.531 -14.68 -7.574 1 97.19 198 ILE B CA 1
ATOM 3714 C C . ILE B 1 198 ? -17.422 -15.031 -9.055 1 97.19 198 ILE B C 1
ATOM 3716 O O . ILE B 1 198 ? -17.375 -14.141 -9.906 1 97.19 198 ILE B O 1
ATOM 3720 N N . ARG B 1 199 ? -17.453 -16.312 -9.391 1 97.31 199 ARG B N 1
ATOM 3721 C CA . ARG B 1 199 ? -17.344 -16.766 -10.773 1 97.31 199 ARG B CA 1
ATOM 3722 C C . ARG B 1 199 ? -18.578 -16.391 -11.578 1 97.31 199 ARG B C 1
ATOM 3724 O O . ARG B 1 199 ? -18.5 -16.25 -12.805 1 97.31 199 ARG B O 1
ATOM 3731 N N . LYS B 1 200 ? -19.703 -16.188 -10.898 1 96.81 200 LYS B N 1
ATOM 3732 C CA . LYS B 1 200 ? -20.875 -15.688 -11.594 1 96.81 200 LYS B CA 1
ATOM 3733 C C . LYS B 1 200 ? -20.656 -14.258 -12.086 1 96.81 200 LYS B C 1
ATOM 3735 O O . LYS B 1 200 ? -21.219 -13.859 -13.109 1 96.81 200 LYS B O 1
ATOM 3740 N N . ILE B 1 201 ? -19.844 -13.523 -11.359 1 97.44 201 ILE B N 1
ATOM 3741 C CA . ILE B 1 201 ? -19.594 -12.125 -11.695 1 97.44 201 ILE B CA 1
ATOM 3742 C C . ILE B 1 201 ? -18.453 -12.039 -12.703 1 97.44 201 ILE B C 1
ATOM 3744 O O . ILE B 1 201 ? -18.531 -11.281 -13.672 1 97.44 201 ILE B O 1
ATOM 3748 N N . ILE B 1 202 ? -17.375 -12.797 -12.445 1 97.25 202 ILE B N 1
ATOM 3749 C CA . ILE B 1 202 ? -16.203 -12.773 -13.305 1 97.25 202 ILE B CA 1
ATOM 3750 C C . ILE B 1 202 ? -15.836 -14.203 -13.719 1 97.25 202 ILE B C 1
ATOM 3752 O O . ILE B 1 202 ? -14.914 -14.797 -13.148 1 97.25 202 ILE B O 1
ATOM 3756 N N . PRO B 1 203 ? -16.344 -14.734 -14.773 1 96.25 203 PRO B N 1
ATOM 3757 C CA . PRO B 1 203 ? -16.203 -16.141 -15.133 1 96.25 203 PRO B CA 1
ATOM 3758 C C . PRO B 1 203 ? -14.828 -16.469 -15.734 1 96.25 203 PRO B C 1
ATOM 3760 O O . PRO B 1 203 ? -14.445 -17.641 -15.82 1 96.25 203 PRO B O 1
ATOM 3763 N N . GLU B 1 204 ? -14.078 -15.43 -16.062 1 94.56 204 GLU B N 1
ATOM 3764 C CA . GLU B 1 204 ? -12.883 -15.758 -16.844 1 94.56 204 GLU B CA 1
ATOM 3765 C C . GLU B 1 204 ? -11.633 -15.188 -16.188 1 94.56 204 GLU B C 1
ATOM 3767 O O . GLU B 1 204 ? -10.516 -15.594 -16.516 1 94.56 204 GLU B O 1
ATOM 3772 N N . ASN B 1 205 ? -11.766 -14.242 -15.25 1 97.69 205 ASN B N 1
ATOM 3773 C CA . ASN B 1 205 ? -10.609 -13.594 -14.641 1 97.69 205 ASN B CA 1
ATOM 3774 C C . ASN B 1 205 ? -9.844 -14.555 -13.734 1 97.69 205 ASN B C 1
ATOM 3776 O O . ASN B 1 205 ? -10.445 -15.398 -13.07 1 97.69 205 ASN B O 1
ATOM 3780 N N . PHE B 1 206 ? -8.555 -14.43 -13.742 1 98.62 206 PHE B N 1
ATOM 3781 C CA . PHE B 1 206 ? -7.758 -15.203 -12.805 1 98.62 206 PHE B CA 1
ATOM 3782 C C . PHE B 1 206 ? -8.047 -14.781 -11.367 1 98.62 206 PHE B C 1
ATOM 3784 O O . PHE B 1 206 ? -8.25 -13.602 -11.094 1 98.62 206 PHE B O 1
ATOM 3791 N N . LEU B 1 207 ? -8.062 -15.75 -10.508 1 97.88 207 LEU B N 1
ATOM 3792 C CA . LEU B 1 207 ? -8.117 -15.539 -9.07 1 97.88 207 LEU B CA 1
ATOM 3793 C C . LEU B 1 207 ? -6.805 -15.953 -8.406 1 97.88 207 LEU B C 1
ATOM 3795 O O . LEU B 1 207 ? -6.285 -17.031 -8.68 1 97.88 207 LEU B O 1
ATOM 3799 N N . LEU B 1 208 ? -6.176 -15.078 -7.695 1 98.19 208 LEU B N 1
ATOM 3800 C CA . LEU B 1 208 ? -5.094 -15.414 -6.777 1 98.19 208 LEU B CA 1
ATOM 3801 C C . LEU B 1 208 ? -5.648 -15.836 -5.422 1 98.19 208 LEU B C 1
ATOM 3803 O O . LEU B 1 208 ? -6.219 -15.023 -4.695 1 98.19 208 LEU B O 1
ATOM 3807 N N . VAL B 1 209 ? -5.5 -17.078 -5.082 1 96.44 209 VAL B N 1
ATOM 3808 C CA . VAL B 1 209 ? -6.152 -17.656 -3.916 1 96.44 209 VAL B CA 1
ATOM 3809 C C . VAL B 1 209 ? -5.109 -18.031 -2.867 1 96.44 209 VAL B C 1
ATOM 3811 O O . VAL B 1 209 ? -4.422 -19.047 -3 1 96.44 209 VAL B O 1
ATOM 3814 N N . PRO B 1 210 ? -5.047 -17.266 -1.816 1 93.19 210 PRO B N 1
ATOM 3815 C CA . PRO B 1 210 ? -4.145 -17.641 -0.724 1 93.19 210 PRO B CA 1
ATOM 3816 C C . PRO B 1 210 ? -4.77 -18.641 0.238 1 93.19 210 PRO B C 1
ATOM 3818 O O . PRO B 1 210 ? -5.996 -18.797 0.276 1 93.19 210 PRO B O 1
ATOM 3821 N N . GLY B 1 211 ? -3.955 -19.344 1 1 78.56 211 GLY B N 1
ATOM 3822 C CA . GLY B 1 211 ? -4.383 -20.047 2.199 1 78.56 211 GLY B CA 1
ATOM 3823 C C . GLY B 1 211 ? -5.066 -21.375 1.906 1 78.56 211 GLY B C 1
ATOM 3824 O O . GLY B 1 211 ? -5.934 -21.812 2.666 1 78.56 211 GLY B O 1
ATOM 3825 N N . VAL B 1 212 ? -4.762 -21.969 0.818 1 76.5 212 VAL B N 1
ATOM 3826 C CA . VAL B 1 212 ? -5.391 -23.25 0.522 1 76.5 212 VAL B CA 1
ATOM 3827 C C . VAL B 1 212 ? -4.867 -24.312 1.482 1 76.5 212 VAL B C 1
ATOM 3829 O O . VAL B 1 212 ? -3.654 -24.453 1.655 1 76.5 212 VAL B O 1
ATOM 3832 N N . GLY B 1 213 ? -5.793 -25.016 2.135 1 63.66 213 GLY B N 1
ATOM 3833 C CA . GLY B 1 213 ? -5.484 -26.031 3.119 1 63.66 213 GLY B CA 1
ATOM 3834 C C . GLY B 1 213 ? -5.441 -25.516 4.539 1 63.66 213 GLY B C 1
ATOM 3835 O O . GLY B 1 213 ? -5.898 -26.172 5.469 1 63.66 213 GLY B O 1
ATOM 3836 N N . ALA B 1 214 ? -4.777 -24.406 4.758 1 56.09 214 ALA B N 1
ATOM 3837 C CA . ALA B 1 214 ? -4.641 -23.828 6.094 1 56.09 214 ALA B CA 1
ATOM 3838 C C . ALA B 1 214 ? -5.91 -23.078 6.5 1 56.09 214 ALA B C 1
ATOM 3840 O O . ALA B 1 214 ? -6.383 -23.219 7.629 1 56.09 214 ALA B O 1
ATOM 3841 N N . GLN B 1 215 ? -6.383 -22.344 5.578 1 56.22 215 GLN B N 1
ATOM 3842 C CA . GLN B 1 215 ? -7.484 -21.453 5.918 1 56.22 215 GLN B CA 1
ATOM 3843 C C . GLN B 1 215 ? -8.828 -22.062 5.531 1 56.22 215 GLN B C 1
ATOM 3845 O O . GLN B 1 215 ? -9.812 -21.344 5.355 1 56.22 215 GLN B O 1
ATOM 3850 N N . GLY B 1 216 ? -8.859 -23.406 5.34 1 55.5 216 GLY B N 1
ATOM 3851 C CA . GLY B 1 216 ? -10.164 -24.062 5.332 1 55.5 216 GLY B CA 1
ATOM 3852 C C . GLY B 1 216 ? -10.5 -24.688 3.99 1 55.5 216 GLY B C 1
ATOM 3853 O O . GLY B 1 216 ? -11.406 -25.516 3.9 1 55.5 216 GLY B O 1
ATOM 3854 N N . GLY B 1 217 ? -9.922 -24.156 2.873 1 64.12 217 GLY B N 1
ATOM 3855 C CA . GLY B 1 217 ? -10.414 -24.812 1.669 1 64.12 217 GLY B CA 1
ATOM 3856 C C . GLY B 1 217 ? -9.453 -25.844 1.108 1 64.12 217 GLY B C 1
ATOM 3857 O O . GLY B 1 217 ? -8.242 -25.625 1.084 1 64.12 217 GLY B O 1
ATOM 3858 N N . SER B 1 218 ? -10.039 -26.969 0.993 1 85.44 218 SER B N 1
ATOM 3859 C CA . SER B 1 218 ? -9.219 -27.953 0.292 1 85.44 218 SER B CA 1
ATOM 3860 C C . SER B 1 218 ? -9.039 -27.578 -1.177 1 85.44 218 SER B C 1
ATOM 3862 O O . SER B 1 218 ? -9.852 -26.828 -1.734 1 85.44 218 SER B O 1
ATOM 3864 N N . LEU B 1 219 ? -7.844 -27.938 -1.759 1 92.44 219 LEU B N 1
ATOM 3865 C CA . LEU B 1 219 ? -7.559 -27.688 -3.168 1 92.44 219 LEU B CA 1
ATOM 3866 C C . LEU B 1 219 ? -8.703 -28.188 -4.047 1 92.44 219 LEU B C 1
ATOM 3868 O O . LEU B 1 219 ? -9.102 -27.5 -4.996 1 92.44 219 LEU B O 1
ATOM 3872 N N . GLU B 1 220 ? -9.273 -29.25 -3.65 1 92.31 220 GLU B N 1
ATOM 3873 C CA . GLU B 1 220 ? -10.367 -29.844 -4.41 1 92.31 220 GLU B CA 1
ATOM 3874 C C . GLU B 1 220 ? -11.586 -28.922 -4.445 1 92.31 220 GLU B C 1
ATOM 3876 O O . GLU B 1 220 ? -12.195 -28.734 -5.5 1 92.31 220 GLU B O 1
ATOM 3881 N N . GLU B 1 221 ? -11.93 -28.375 -3.359 1 91.88 221 GLU B N 1
ATOM 3882 C CA . GLU B 1 221 ? -13.086 -27.484 -3.279 1 91.88 221 GLU B CA 1
ATOM 3883 C C . GLU B 1 221 ? -12.836 -26.188 -4.051 1 91.88 221 GLU B C 1
ATOM 3885 O O . GLU B 1 221 ? -13.734 -25.688 -4.723 1 91.88 221 GLU B O 1
ATOM 3890 N N . VAL B 1 222 ? -11.648 -25.688 -3.92 1 93.75 222 VAL B N 1
ATOM 3891 C CA . VAL B 1 222 ? -11.281 -24.469 -4.629 1 93.75 222 VAL B CA 1
ATOM 3892 C C . VAL B 1 222 ? -11.375 -24.703 -6.137 1 93.75 222 VAL B C 1
ATOM 3894 O O . VAL B 1 222 ? -11.875 -23.844 -6.871 1 93.75 222 VAL B O 1
ATOM 3897 N N . CYS B 1 223 ? -10.93 -25.844 -6.582 1 94.5 223 CYS B N 1
ATOM 3898 C CA . CYS B 1 223 ? -10.992 -26.172 -8.008 1 94.5 223 CYS B CA 1
ATOM 3899 C C . CYS B 1 223 ? -12.438 -26.375 -8.445 1 94.5 223 CYS B C 1
ATOM 3901 O O . CYS B 1 223 ? -12.844 -25.891 -9.508 1 94.5 223 CYS B O 1
ATOM 3903 N N . LYS B 1 224 ? -13.203 -27.062 -7.625 1 93.12 224 LYS B N 1
ATOM 3904 C CA . LYS B 1 224 ? -14.586 -27.375 -7.961 1 93.12 224 LYS B CA 1
ATOM 3905 C C . LYS B 1 224 ? -15.391 -26.109 -8.211 1 93.12 224 LYS B C 1
ATOM 3907 O O . LYS B 1 224 ? -16.188 -26.031 -9.148 1 93.12 224 LYS B O 1
ATOM 3912 N N . TYR B 1 225 ? -15.133 -25.109 -7.406 1 93.56 225 TYR B N 1
ATOM 3913 C CA . TYR B 1 225 ? -15.984 -23.922 -7.441 1 93.56 225 TYR B CA 1
ATOM 3914 C C . TYR B 1 225 ? -15.297 -22.781 -8.164 1 93.56 225 TYR B C 1
ATOM 3916 O O . TYR B 1 225 ? -15.953 -21.828 -8.609 1 93.56 225 TYR B O 1
ATOM 3924 N N . GLY B 1 226 ? -13.969 -22.875 -8.305 1 94.25 226 GLY B N 1
ATOM 3925 C CA . GLY B 1 226 ? -13.242 -21.703 -8.773 1 94.25 226 GLY B CA 1
ATOM 3926 C C . GLY B 1 226 ? -12.609 -21.906 -10.141 1 94.25 226 GLY B C 1
ATOM 3927 O O . GLY B 1 226 ? -12.297 -20.922 -10.828 1 94.25 226 GLY B O 1
ATOM 3928 N N . MET B 1 227 ? -12.367 -23.109 -10.562 1 95.62 227 MET B N 1
ATOM 3929 C CA . MET B 1 227 ? -11.648 -23.375 -11.805 1 95.62 227 MET B CA 1
ATOM 3930 C C . MET B 1 227 ? -12.523 -23.078 -13.023 1 95.62 227 MET B C 1
ATOM 3932 O O . MET B 1 227 ? -13.711 -23.406 -13.023 1 95.62 227 MET B O 1
ATOM 3936 N N . THR B 1 228 ? -11.945 -22.516 -14.039 1 95.75 228 THR B N 1
ATOM 3937 C CA . THR B 1 228 ? -12.625 -22.203 -15.289 1 95.75 228 THR B CA 1
ATOM 3938 C C . THR B 1 228 ? -11.969 -22.938 -16.453 1 95.75 228 THR B C 1
ATOM 3940 O O . THR B 1 228 ? -11.047 -23.734 -16.25 1 95.75 228 THR B O 1
ATOM 3943 N N . LYS B 1 229 ? -12.453 -22.641 -17.703 1 92.12 229 LYS B N 1
ATOM 3944 C CA . LYS B 1 229 ? -11.938 -23.312 -18.891 1 92.12 229 LYS B CA 1
ATOM 3945 C C . LYS B 1 229 ? -10.461 -23.016 -19.094 1 92.12 229 LYS B C 1
ATOM 3947 O O . LYS B 1 229 ? -9.711 -23.859 -19.594 1 92.12 229 LYS B O 1
ATOM 3952 N N . ASN B 1 230 ? -10.023 -21.875 -18.75 1 94.06 230 ASN B N 1
ATOM 3953 C CA . ASN B 1 230 ? -8.617 -21.5 -18.844 1 94.06 230 ASN B CA 1
ATOM 3954 C C . ASN B 1 230 ? -7.883 -21.719 -17.516 1 94.06 230 ASN B C 1
ATOM 3956 O O . ASN B 1 230 ? -6.824 -21.141 -17.281 1 94.06 230 ASN B O 1
ATOM 3960 N N . VAL B 1 231 ? -8.461 -22.578 -16.547 1 97.12 231 VAL B N 1
ATOM 3961 C CA . VAL B 1 231 ? -8.016 -22.828 -15.18 1 97.12 231 VAL B CA 1
ATOM 3962 C C . VAL B 1 231 ? -8.344 -21.625 -14.297 1 97.12 231 VAL B C 1
ATOM 3964 O O . VAL B 1 231 ? -9.188 -21.703 -13.398 1 97.12 231 VAL B O 1
ATOM 3967 N N . GLY B 1 232 ? -7.812 -20.438 -14.648 1 97.56 232 GLY B N 1
ATOM 3968 C CA . GLY B 1 232 ? -8.234 -19.188 -14.039 1 97.56 232 GLY B CA 1
ATOM 3969 C C . GLY B 1 232 ? -7.898 -19.094 -12.562 1 97.56 232 GLY B C 1
ATOM 3970 O O . GLY B 1 232 ? -8.539 -18.344 -11.82 1 97.56 232 GLY B O 1
ATOM 3971 N N . LEU B 1 233 ? -6.961 -19.922 -12.094 1 97.31 233 LEU B N 1
ATOM 3972 C CA . LEU B 1 233 ? -6.582 -19.953 -10.688 1 97.31 233 LEU B CA 1
ATOM 3973 C C . LEU B 1 233 ? -5.066 -19.906 -10.531 1 97.31 233 LEU B C 1
ATOM 3975 O O . LEU B 1 233 ? -4.34 -20.516 -11.312 1 97.31 233 LEU B O 1
ATOM 3979 N N . LEU B 1 234 ? -4.613 -19.125 -9.625 1 98.38 234 LEU B N 1
ATOM 3980 C CA . LEU B 1 234 ? -3.285 -19.203 -9.023 1 98.38 234 LEU B CA 1
ATOM 3981 C C . LEU B 1 234 ? -3.377 -19.453 -7.523 1 98.38 234 LEU B C 1
ATOM 3983 O O . LEU B 1 234 ? -3.893 -18.625 -6.781 1 98.38 234 LEU B O 1
ATOM 3987 N N . ILE B 1 235 ? -2.906 -20.594 -7.078 1 97.19 235 ILE B N 1
ATOM 3988 C CA . ILE B 1 235 ? -2.91 -20.938 -5.66 1 97.19 235 ILE B CA 1
ATOM 3989 C C . ILE B 1 235 ? -1.576 -20.547 -5.031 1 97.19 235 ILE B C 1
ATOM 3991 O O . ILE B 1 235 ? -0.528 -21.078 -5.398 1 97.19 235 ILE B O 1
ATOM 3995 N N . ASN B 1 236 ? -1.695 -19.672 -4.078 1 97.12 236 ASN B N 1
ATOM 3996 C CA . ASN B 1 236 ? -0.468 -19.188 -3.449 1 97.12 236 ASN B CA 1
ATOM 3997 C C . ASN B 1 236 ? -0.144 -19.984 -2.184 1 97.12 236 ASN B C 1
ATOM 3999 O O . ASN B 1 236 ? -1.019 -20.203 -1.344 1 97.12 236 ASN B O 1
ATOM 4003 N N . SER B 1 237 ? 1.001 -20.422 -2.059 1 96.5 237 SER B N 1
ATOM 4004 C CA . SER B 1 237 ? 1.586 -21 -0.849 1 96.5 237 SER B CA 1
ATOM 4005 C C . SER B 1 237 ? 2.969 -20.406 -0.577 1 96.5 237 SER B C 1
ATOM 4007 O O . SER B 1 237 ? 3.826 -20.391 -1.464 1 96.5 237 SER B O 1
ATOM 4009 N N . SER B 1 238 ? 3.123 -19.875 0.606 1 96.5 238 SER B N 1
ATOM 4010 C CA . SER B 1 238 ? 4.402 -19.266 0.973 1 96.5 238 SER B CA 1
ATOM 4011 C C . SER B 1 238 ? 5.09 -20.062 2.078 1 96.5 238 SER B C 1
ATOM 4013 O O . SER B 1 238 ? 5.789 -21.031 1.804 1 96.5 238 SER B O 1
ATOM 4015 N N . ARG B 1 239 ? 4.812 -19.953 3.402 1 95.12 239 ARG B N 1
ATOM 4016 C CA . ARG B 1 239 ? 5.496 -20.484 4.57 1 95.12 239 ARG B CA 1
ATOM 4017 C C . ARG B 1 239 ? 5.508 -22.016 4.535 1 95.12 239 ARG B C 1
ATOM 4019 O O . ARG B 1 239 ? 6.457 -22.641 5.004 1 95.12 239 ARG B O 1
ATOM 4026 N N . LYS B 1 240 ? 4.426 -22.562 4 1 95.31 240 LYS B N 1
ATOM 4027 C CA . LYS B 1 240 ? 4.301 -24.016 3.979 1 95.31 240 LYS B CA 1
ATOM 4028 C C . LYS B 1 240 ? 5.332 -24.641 3.047 1 95.31 240 LYS B C 1
ATOM 4030 O O . LYS B 1 240 ? 5.66 -25.828 3.182 1 95.31 240 LYS B O 1
ATOM 4035 N N . ILE B 1 241 ? 5.82 -23.812 2.131 1 97.75 241 ILE B N 1
ATOM 4036 C CA . ILE B 1 241 ? 6.801 -24.328 1.183 1 97.75 241 ILE B CA 1
ATOM 4037 C C . ILE B 1 241 ? 8.195 -23.844 1.571 1 97.75 241 ILE B C 1
ATOM 4039 O O . ILE B 1 241 ? 9.086 -24.656 1.844 1 97.75 241 ILE B O 1
ATOM 4043 N N . ILE B 1 242 ? 8.391 -22.547 1.794 1 98.19 242 ILE B N 1
ATOM 4044 C CA . ILE B 1 242 ? 9.742 -22.016 1.829 1 98.19 242 ILE B CA 1
ATOM 4045 C C . ILE B 1 242 ? 10.344 -22.219 3.219 1 98.19 242 ILE B C 1
ATOM 4047 O O . ILE B 1 242 ? 11.562 -22.156 3.391 1 98.19 242 ILE B O 1
ATOM 4051 N N . TYR B 1 243 ? 9.469 -22.484 4.219 1 97.56 243 TYR B N 1
ATOM 4052 C CA . TYR B 1 243 ? 9.961 -22.766 5.566 1 97.56 243 TYR B CA 1
ATOM 4053 C C . TYR B 1 243 ? 9.594 -24.172 6.008 1 97.56 243 TYR B C 1
ATOM 4055 O O . TYR B 1 243 ? 9.461 -24.438 7.203 1 97.56 243 TYR B O 1
ATOM 4063 N N . ALA B 1 244 ? 9.352 -25.047 5.086 1 96.88 244 ALA B N 1
ATOM 4064 C CA . ALA B 1 244 ? 9.039 -26.438 5.398 1 96.88 244 ALA B CA 1
ATOM 4065 C C . ALA B 1 244 ? 10.172 -27.094 6.184 1 96.88 244 ALA B C 1
ATOM 4067 O O . ALA B 1 244 ? 9.961 -28.094 6.871 1 96.88 244 ALA B O 1
ATOM 4068 N N . SER B 1 245 ? 11.391 -26.562 6.074 1 95.44 245 SER B N 1
ATOM 4069 C CA . 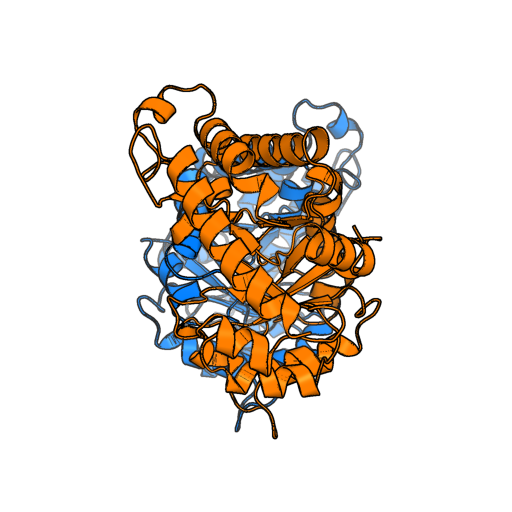SER B 1 245 ? 12.562 -26.953 6.848 1 95.44 245 SER B CA 1
ATOM 4070 C C . SER B 1 245 ? 13.453 -25.766 7.152 1 95.44 245 SER B C 1
ATOM 4072 O O . SER B 1 245 ? 13.539 -24.828 6.359 1 95.44 245 SER B O 1
ATOM 4074 N N . ASP B 1 246 ? 14.047 -25.797 8.281 1 90.44 246 ASP B N 1
ATOM 4075 C CA . ASP B 1 246 ? 14.984 -24.75 8.641 1 90.44 246 ASP B CA 1
ATOM 4076 C C . ASP B 1 246 ? 16.422 -25.281 8.68 1 90.44 246 ASP B C 1
ATOM 4078 O O . ASP B 1 246 ? 17.312 -24.625 9.203 1 90.44 246 ASP B O 1
ATOM 4082 N N . SER B 1 247 ? 16.594 -26.438 8.156 1 93.44 247 SER B N 1
ATOM 4083 C CA . SER B 1 247 ? 17.906 -27.078 8.156 1 93.44 247 SER B CA 1
ATOM 4084 C C . SER B 1 247 ? 18.609 -26.875 6.828 1 93.44 247 SER B C 1
ATOM 4086 O O . SER B 1 247 ? 18.156 -26.094 5.984 1 93.44 247 SER B O 1
ATOM 4088 N N . SER B 1 248 ? 19.766 -27.484 6.676 1 94.12 248 SER B N 1
ATOM 4089 C CA . SER B 1 248 ? 20.594 -27.281 5.496 1 94.12 248 SER B CA 1
ATOM 4090 C C . SER B 1 248 ? 19.922 -27.828 4.242 1 94.12 248 SER B C 1
ATOM 4092 O O . SER B 1 248 ? 20.266 -27.438 3.127 1 94.12 248 SER B O 1
ATOM 4094 N N . ASN B 1 249 ? 18.906 -28.672 4.379 1 97.12 249 ASN B N 1
ATOM 4095 C CA . ASN B 1 249 ? 18.203 -29.25 3.234 1 97.12 249 ASN B CA 1
ATOM 4096 C C . ASN B 1 249 ? 16.922 -28.5 2.914 1 97.12 249 ASN B C 1
ATOM 4098 O O . ASN B 1 249 ? 16.016 -29.047 2.289 1 97.12 249 ASN B O 1
ATOM 4102 N N . PHE B 1 250 ? 16.797 -27.266 3.354 1 98.12 250 PHE B N 1
ATOM 4103 C CA . PHE B 1 250 ? 15.555 -26.484 3.244 1 98.12 250 PHE B CA 1
ATOM 4104 C C . PHE B 1 250 ? 15.094 -26.406 1.795 1 98.12 250 PHE B C 1
ATOM 4106 O O . PHE B 1 250 ? 13.898 -26.5 1.516 1 98.12 250 PHE B O 1
ATOM 4113 N N . ALA B 1 251 ? 16 -26.266 0.875 1 98.5 251 ALA B N 1
ATOM 4114 C CA . ALA B 1 251 ? 15.641 -26.125 -0.531 1 98.5 251 ALA B CA 1
ATOM 4115 C C . ALA B 1 251 ? 15.062 -27.422 -1.083 1 98.5 251 ALA B C 1
ATOM 4117 O O . ALA B 1 251 ? 14.07 -27.406 -1.812 1 98.5 251 ALA B O 1
ATOM 4118 N N . GLU B 1 252 ? 15.695 -28.516 -0.756 1 98.44 252 GLU B N 1
ATOM 4119 C CA . GLU B 1 252 ? 15.227 -29.812 -1.196 1 98.44 252 GLU B CA 1
ATOM 4120 C C . GLU B 1 252 ? 13.82 -30.109 -0.672 1 98.44 252 GLU B C 1
ATOM 4122 O O . GLU B 1 252 ? 12.961 -30.594 -1.41 1 98.44 252 GLU B O 1
ATOM 4127 N N . ILE B 1 253 ? 13.617 -29.781 0.56 1 98.62 253 ILE B N 1
ATOM 4128 C CA . ILE B 1 253 ? 12.32 -30.016 1.188 1 98.62 253 ILE B CA 1
ATOM 4129 C C . ILE B 1 253 ? 11.273 -29.094 0.572 1 98.62 253 ILE B C 1
ATOM 4131 O O . ILE B 1 253 ? 10.133 -29.516 0.349 1 98.62 253 ILE B O 1
ATOM 4135 N N . ALA B 1 254 ? 11.633 -27.859 0.281 1 98.69 254 ALA B N 1
ATOM 4136 C CA . ALA B 1 254 ? 10.727 -26.953 -0.415 1 98.69 254 ALA B CA 1
ATOM 4137 C C . ALA B 1 254 ? 10.328 -27.516 -1.777 1 98.69 254 ALA B C 1
ATOM 4139 O O . ALA B 1 254 ? 9.164 -27.453 -2.164 1 98.69 254 ALA B O 1
ATOM 4140 N N . GLY B 1 255 ? 11.32 -28.031 -2.461 1 98.81 255 GLY B N 1
ATOM 4141 C CA . GLY B 1 255 ? 11.031 -28.672 -3.73 1 98.81 255 GLY B CA 1
ATOM 4142 C C . GLY B 1 255 ? 10.031 -29.812 -3.605 1 98.81 255 GLY B C 1
ATOM 4143 O O . GLY B 1 255 ? 9.117 -29.922 -4.422 1 98.81 255 GLY B O 1
ATOM 4144 N N . ALA B 1 256 ? 10.219 -30.609 -2.596 1 98.75 256 ALA B N 1
ATOM 4145 C CA . ALA B 1 256 ? 9.32 -31.75 -2.371 1 98.75 256 ALA B CA 1
ATOM 4146 C C . ALA B 1 256 ? 7.902 -31.281 -2.061 1 98.75 256 ALA B C 1
ATOM 4148 O O . ALA B 1 256 ? 6.926 -31.875 -2.508 1 98.75 256 ALA B O 1
ATOM 4149 N N . LYS B 1 257 ? 7.797 -30.25 -1.273 1 98.31 257 LYS B N 1
ATOM 4150 C CA . LYS B 1 257 ? 6.484 -29.703 -0.945 1 98.31 257 LYS B CA 1
ATOM 4151 C C . LYS B 1 257 ? 5.797 -29.141 -2.188 1 98.31 257 LYS B C 1
ATOM 4153 O O . LYS B 1 257 ? 4.598 -29.344 -2.383 1 98.31 257 LYS B O 1
ATOM 4158 N N . ALA B 1 258 ? 6.555 -28.438 -3.02 1 98.56 258 ALA B N 1
ATOM 4159 C CA . ALA B 1 258 ? 6.012 -27.891 -4.258 1 98.56 258 ALA B CA 1
ATOM 4160 C C . ALA B 1 258 ? 5.582 -29 -5.207 1 98.56 258 ALA B C 1
ATOM 4162 O O . ALA B 1 258 ? 4.527 -28.906 -5.84 1 98.56 258 ALA B O 1
ATOM 4163 N N . GLU B 1 259 ? 6.391 -30 -5.301 1 98.75 259 GLU B N 1
ATOM 4164 C CA . GLU B 1 259 ? 6.07 -31.141 -6.145 1 98.75 259 GLU B CA 1
ATOM 4165 C C . GLU B 1 259 ? 4.781 -31.812 -5.695 1 98.75 259 GLU B C 1
ATOM 4167 O O . GLU B 1 259 ? 3.955 -32.219 -6.523 1 98.75 259 GLU B O 1
ATOM 4172 N N . ALA B 1 260 ? 4.688 -31.984 -4.41 1 97.81 260 ALA B N 1
ATOM 4173 C CA . ALA B 1 260 ? 3.48 -32.594 -3.869 1 97.81 260 ALA B CA 1
ATOM 4174 C C . ALA B 1 260 ? 2.238 -31.812 -4.262 1 97.81 260 ALA B C 1
ATOM 4176 O O . ALA B 1 260 ? 1.21 -32.406 -4.617 1 97.81 260 ALA B O 1
ATOM 4177 N N . MET B 1 261 ? 2.322 -30.531 -4.164 1 97.19 261 MET B N 1
ATOM 4178 C CA . MET B 1 261 ? 1.204 -29.688 -4.559 1 97.19 261 MET B CA 1
ATOM 4179 C C . MET B 1 261 ? 0.941 -29.781 -6.059 1 97.19 261 MET B C 1
ATOM 4181 O O . MET B 1 261 ? -0.212 -29.859 -6.484 1 97.19 261 MET B O 1
ATOM 4185 N N . GLN B 1 262 ? 2.012 -29.734 -6.859 1 98.25 262 GLN B N 1
ATOM 4186 C CA . GLN B 1 262 ? 1.873 -29.859 -8.305 1 98.25 262 GLN B CA 1
ATOM 4187 C C . GLN B 1 262 ? 1.179 -31.172 -8.68 1 98.25 262 GLN B C 1
ATOM 4189 O O . GLN B 1 262 ? 0.342 -31.203 -9.586 1 98.25 262 GLN B O 1
ATOM 4194 N N . ASN B 1 263 ? 1.537 -32.219 -7.973 1 98.12 263 ASN B N 1
ATOM 4195 C CA . ASN B 1 263 ? 0.911 -33.531 -8.234 1 98.12 263 ASN B CA 1
ATOM 4196 C C . ASN B 1 263 ? -0.595 -33.469 -7.992 1 98.12 263 ASN B C 1
ATOM 4198 O O . ASN B 1 263 ? -1.371 -34.031 -8.773 1 98.12 263 ASN B O 1
ATOM 4202 N N . GLN B 1 264 ? -0.967 -32.875 -6.934 1 96.62 264 GLN B N 1
ATOM 4203 C CA . GLN B 1 264 ? -2.389 -32.688 -6.652 1 96.62 264 GLN B CA 1
ATOM 4204 C C . GLN B 1 264 ? -3.064 -31.859 -7.73 1 96.62 264 GLN B C 1
ATOM 4206 O O . GLN B 1 264 ? -4.18 -32.156 -8.156 1 96.62 264 GLN B O 1
ATOM 4211 N N . MET B 1 265 ? -2.396 -30.859 -8.164 1 97.75 265 MET B N 1
ATOM 4212 C CA . MET B 1 265 ? -2.938 -29.953 -9.18 1 97.75 265 MET B CA 1
ATOM 4213 C C . MET B 1 265 ? -3.074 -30.656 -10.523 1 97.75 265 MET B C 1
ATOM 4215 O O . MET B 1 265 ? -4.035 -30.422 -11.258 1 97.75 265 MET B O 1
ATOM 4219 N N . ALA B 1 266 ? -2.072 -31.484 -10.789 1 98.12 266 ALA B N 1
ATOM 4220 C CA . ALA B 1 266 ? -2.135 -32.25 -12.023 1 98.12 266 ALA B CA 1
ATOM 4221 C C . ALA B 1 266 ? -3.385 -33.125 -12.062 1 98.12 266 ALA B C 1
ATOM 4223 O O . ALA B 1 266 ? -4.031 -33.25 -13.109 1 98.12 266 ALA B O 1
ATOM 4224 N N . SER B 1 267 ? -3.695 -33.688 -10.953 1 97.25 267 SER B N 1
ATOM 4225 C CA . SER B 1 267 ? -4.891 -34.531 -10.852 1 97.25 267 SER B CA 1
ATOM 4226 C C . SER B 1 267 ? -6.156 -33.688 -11.078 1 97.25 267 SER B C 1
ATOM 4228 O O . SER B 1 267 ? -7.117 -34.188 -11.68 1 97.25 267 SER B O 1
ATOM 4230 N N . GLU B 1 268 ? -6.195 -32.5 -10.539 1 96.5 268 GLU B N 1
ATOM 4231 C CA . GLU B 1 268 ? -7.348 -31.625 -10.719 1 96.5 268 GLU B CA 1
ATOM 4232 C C . GLU B 1 268 ? -7.465 -31.172 -12.172 1 96.5 268 GLU B C 1
ATOM 4234 O O . GLU B 1 268 ? -8.57 -31.047 -12.703 1 96.5 268 GLU B O 1
ATOM 4239 N N . LEU B 1 269 ? -6.316 -30.922 -12.828 1 97.5 269 LEU B N 1
ATOM 4240 C CA . LEU B 1 269 ? -6.305 -30.438 -14.211 1 97.5 269 LEU B CA 1
ATOM 4241 C C . LEU B 1 269 ? -6.781 -31.516 -15.172 1 97.5 269 LEU B C 1
ATOM 4243 O O . LEU B 1 269 ? -7.316 -31.203 -16.234 1 97.5 269 LEU B O 1
ATOM 4247 N N . GLU B 1 270 ? -6.645 -32.75 -14.766 1 95.38 270 GLU B N 1
ATOM 4248 C CA . GLU B 1 270 ? -7.102 -33.875 -15.586 1 95.38 270 GLU B CA 1
ATOM 4249 C C . GLU B 1 270 ? -8.625 -33.906 -15.68 1 95.38 270 GLU B C 1
ATOM 4251 O O . GLU B 1 270 ? -9.18 -34.469 -16.609 1 95.38 270 GLU B O 1
ATOM 4256 N N . LYS B 1 271 ? -9.211 -33.312 -14.727 1 91.12 271 LYS B N 1
ATOM 4257 C CA . LYS B 1 271 ? -10.664 -33.312 -14.68 1 91.12 271 LYS B CA 1
ATOM 4258 C C . LYS B 1 271 ? -11.242 -32.25 -15.609 1 91.12 271 LYS B C 1
ATOM 4260 O O . LYS B 1 271 ? -12.453 -32.219 -15.836 1 91.12 271 LYS B O 1
ATOM 4265 N N . LEU B 1 272 ? -10.477 -31.328 -16.078 1 86 272 LEU B N 1
ATOM 4266 C CA . LEU B 1 272 ? -10.914 -30.234 -16.938 1 86 272 LEU B CA 1
ATOM 4267 C C . LEU B 1 272 ? -11.172 -30.734 -18.359 1 86 272 LEU B C 1
ATOM 4269 O O . LEU B 1 272 ? -12.039 -30.219 -19.062 1 86 272 LEU B O 1
#

Organism: Christiangramia forsetii (strain DSM 17595 / CGMCC 1.15422 / KT0803) (NCBI:txid411154)

Radius of gyration: 23.33 Å; Cα contacts (8 Å, |Δi|>4): 1132; chains: 2; bounding box: 55×68×45 Å

Secondary structure (DSSP, 8-state):
--HHHHHHHHHHHT--EEEE----TTTS-GGGGGSSSHHHHHHHHHHHHHTTT-SEEE-BHHHHHTTTHHHHHHHHHHHHHHHHH-TTSEEEEEEEE---THHHHHHHIIIIIIS--SEEEE--TT-HHHHHHHHTSTT-EEEEEEE--STTHHHHTT-EETTEEHHHHHHHHHTTSTTGGGEEEEE--S-HHHHHHHHHH-SSS-EEEE-BTTSSB-HHHHHHHH-BTTB-EEEEE-HHHHTS--STTHHHHHHHHHHHHHHHHHHHHTT-/--HHHHHHHHHHHT--EEEE----TTTS-GGGGGSSSHHHHHHHHHHHHHTTT-SEEE-BHHHHHTTTHHHHHHHHHHHHHHHHH-TTSEEEEEEEE---HHHHHHHHIIIIIIS--SEEEE--TT-HHHHHHHHTSTT-EEEEEEE--STTHHHHTT-EETTEEHHHHHHHHHTTSTTGGGEEEEE--S-HHHHHHHHHH-SSS-EEEE-BTTSSB-HHHHHHHH-BTTB-EEEEE-HHHHTS--STTHHHHHHHHHHHHHHHHHHHHTT-

Foldseek 3Di:
DALLLLLVLCVVLLELEEEELADACVQAAPVLVPPPQSSLVLLVLQCVLAVSLHQEYEYEVVSLVVVPPSSVVSLLVSLVCCCVPPVRHAYEYADQAWDFAPVLLVVLCCVCPVSNHQEYEHECVVHQRGQVSNLPDPNHAYEYEQAALDPCSVVANQDDDDNGGNSLVSLQRLCPHPNSVRYEYEHEPQDLVVQQVSCVRVVAAAYEYEDAPNNDHDPLSCQVRHQHPSGSYRYYDYCVQSSVDNDPCSSNSSSVSSNVNSVVSSVSVVVD/DALLLLLVLCVVLLELEEEELADACVQAAPVLVPPPQSSLVLLVLQCVLAVSLHQEYEYECVSLVVVPPSSVVSLLVSLVCCCVPPVRHAYEYADQAWDFAPVLLVVLCCVCPVSNHQEYEHECVVHQRGQVSNLPDPNHAYEYEQAALDPCSVVANQDDDDNGGNSLVSLQRLCPHPNSVRYEYEHEPQDLVVQQVSCVRPVAAAYEYEQAPNNDHDPLSVQVRHQHPSGSYRYYDYCVQSNVDNDPCSSNSSSVSSNVNSVVSSVSVVVD